Protein AF-0000000086681728 (afdb_homodimer)

pLDDT: mean 70.63, std 20.57, range [22.2, 97.12]

Sequence (654 aa):
MTGSGWTRRVVAAFGRARRRFGRLDHLARAVVRYDRADGGRLAAAVTYYSFFAAFSLALLGFAVLGFVLDDPAALRAVQGYLSENLPGLDARALREARGTAGLVAFVVLPVAGLFWVDSLRSSIRAIWRLPQYPGNFFLRQLIDLAVLAGLGLLLAASLAAATGTGTLLNLLLFDTADAAGPPGRWLLRSAGYVLGVGVNVLLAIAALTALPRLKMRLRRVLGPALFVAAGLEVLKTLGRVYVHRTQANPAYHLVTGAVAVLVFLSVLNQLVLFAAALAATSTRGPVTDLAVPAATPAPPAAVHQRVIHRRGPVAPRRGARPPRRRRMTGSGWTRRVVAAFGRARRRFGRLDHLARAVVRYDRADGGRLAAAVTYYSFFAAFSLALLGFAVLGFVLDDPAALRAVQGYLSENLPGLDARALREARGTAGLVAFVVLPVAGLFWVDSLRSSIRAIWRLPQYPGNFFLRQLIDLAVLAGLGLLLAASLAAATGTGTLLNLLLFDTADAAGPPGRWLLRSAGYVLGVGVNVLLAIAALTALPRLKMRLRRVLGPALFVAAGLEVLKTLGRVYVHRTQANPAYHLVTGAVAVLVFLSVLNQLVLFAAALAATSTRGPVTDLAVPAATPAPPAAVHQRVIHRRGPVAPRRGARPPRRRR

Radius of gyration: 35.52 Å; Cα contacts (8 Å, |Δi|>4): 576; chains: 2; bounding box: 137×120×53 Å

Structure (mmCIF, N/CA/C/O backbone):
data_AF-0000000086681728-model_v1
#
loop_
_entity.id
_entity.type
_entity.pdbx_description
1 polymer 'Trehalose-binding protein'
#
loop_
_atom_site.group_PDB
_atom_site.id
_atom_site.type_symbol
_atom_site.label_atom_id
_atom_site.label_alt_id
_atom_site.label_comp_id
_atom_site.label_asym_id
_atom_site.label_entity_id
_atom_site.label_seq_id
_atom_site.pdbx_PDB_ins_code
_atom_site.Cartn_x
_atom_site.Cartn_y
_atom_site.Cartn_z
_atom_site.occupancy
_atom_site.B_iso_or_equiv
_atom_site.auth_seq_id
_atom_site.auth_comp_id
_atom_site.auth_asym_id
_atom_site.auth_atom_id
_atom_site.pdbx_PDB_model_num
ATOM 1 N N . MET A 1 1 ? 14.172 62.344 -12.547 1 34.81 1 MET A N 1
ATOM 2 C CA . MET A 1 1 ? 13.719 61.562 -11.414 1 34.81 1 MET A CA 1
ATOM 3 C C . MET A 1 1 ? 12.938 60.344 -11.891 1 34.81 1 MET A C 1
ATOM 5 O O . MET A 1 1 ? 12.398 59.562 -11.078 1 34.81 1 MET A O 1
ATOM 9 N N . THR A 1 2 ? 12.516 60.25 -13.117 1 48.22 2 THR A N 1
ATOM 10 C CA . THR A 1 2 ? 11.625 59.25 -13.719 1 48.22 2 THR A CA 1
ATOM 11 C C . THR A 1 2 ? 12.383 57.969 -14.023 1 48.22 2 THR A C 1
ATOM 13 O O . THR A 1 2 ? 11.781 56.969 -14.414 1 48.22 2 THR A O 1
ATOM 16 N N . GLY A 1 3 ? 13.719 58 -14.18 1 52.22 3 GLY A N 1
ATOM 17 C CA . GLY A 1 3 ? 14.547 56.875 -14.531 1 52.22 3 GLY A CA 1
ATOM 18 C C . GLY A 1 3 ? 14.516 55.75 -13.5 1 52.22 3 GLY A C 1
ATOM 19 O O . GLY A 1 3 ? 14.938 54.625 -13.773 1 52.22 3 GLY A O 1
ATOM 20 N N . SER A 1 4 ? 14.18 56.094 -12.242 1 58.91 4 SER A N 1
ATOM 21 C CA . SER A 1 4 ? 14.289 55.219 -11.086 1 58.91 4 SER A CA 1
ATOM 22 C C . SER A 1 4 ? 13.156 54.219 -11.047 1 58.91 4 SER A C 1
ATOM 24 O O . SER A 1 4 ? 13.32 53.094 -10.539 1 58.91 4 SER A O 1
ATOM 26 N N . GLY A 1 5 ? 12.07 54.5 -11.828 1 59.81 5 GLY A N 1
ATOM 27 C CA . GLY A 1 5 ? 10.93 53.625 -11.75 1 59.81 5 GLY A CA 1
ATOM 28 C C . GLY A 1 5 ? 11.102 52.344 -12.578 1 59.81 5 GLY A C 1
ATOM 29 O O . GLY A 1 5 ? 10.688 51.281 -12.156 1 59.81 5 GLY A O 1
ATOM 30 N N . TRP A 1 6 ? 11.664 52.531 -13.828 1 62.31 6 TRP A N 1
ATOM 31 C CA . TRP A 1 6 ? 11.82 51.375 -14.703 1 62.31 6 TRP A CA 1
ATOM 32 C C . TRP A 1 6 ? 12.852 50.406 -14.141 1 62.31 6 TRP A C 1
ATOM 34 O O . TRP A 1 6 ? 12.656 49.188 -14.195 1 62.31 6 TRP A O 1
ATOM 44 N N . THR A 1 7 ? 13.938 50.938 -13.523 1 61.25 7 THR A N 1
ATOM 45 C CA . THR A 1 7 ? 14.969 50.062 -12.938 1 61.25 7 THR A CA 1
ATOM 46 C C . THR A 1 7 ? 14.406 49.281 -11.758 1 61.25 7 THR A C 1
ATOM 48 O O . THR A 1 7 ? 14.727 48.094 -11.586 1 61.25 7 THR A O 1
ATOM 51 N N . ARG A 1 8 ? 13.492 49.906 -10.984 1 63.47 8 ARG A N 1
ATOM 52 C CA . ARG A 1 8 ? 12.883 49.188 -9.859 1 63.47 8 ARG A CA 1
ATOM 53 C C . ARG A 1 8 ? 11.953 48.094 -10.336 1 63.47 8 ARG A C 1
ATOM 55 O O . ARG A 1 8 ? 11.875 47.031 -9.719 1 63.47 8 ARG A O 1
ATOM 62 N N . ARG A 1 9 ? 11.242 48.406 -11.508 1 64.75 9 ARG A N 1
ATOM 63 C CA . ARG A 1 9 ? 10.359 47.375 -12.062 1 64.75 9 ARG A CA 1
ATOM 64 C C . ARG A 1 9 ? 11.156 46.219 -12.625 1 64.75 9 ARG A C 1
ATOM 66 O O . ARG A 1 9 ? 10.758 45.062 -12.477 1 64.75 9 ARG A O 1
ATOM 73 N N . VAL A 1 10 ? 12.266 46.5 -13.297 1 62.09 10 VAL A N 1
ATOM 74 C CA . VAL A 1 10 ? 13.102 45.438 -13.867 1 62.09 10 VAL A CA 1
ATOM 75 C C . VAL A 1 10 ? 13.766 44.656 -12.75 1 62.09 10 VAL A C 1
ATOM 77 O O . VAL A 1 10 ? 13.828 43.406 -12.805 1 62.09 10 VAL A O 1
ATOM 80 N N . VAL A 1 11 ? 14.227 45.312 -11.688 1 61.75 11 VAL A N 1
ATOM 81 C CA . VAL A 1 11 ? 14.836 44.656 -10.555 1 61.75 11 VAL A CA 1
ATOM 82 C C . VAL A 1 11 ? 13.797 43.781 -9.836 1 61.75 11 VAL A C 1
ATOM 84 O O . VAL A 1 11 ? 14.078 42.656 -9.422 1 61.75 11 VAL A O 1
ATOM 87 N N . ALA A 1 12 ? 12.562 44.312 -9.711 1 64.12 12 ALA A N 1
ATOM 88 C CA . ALA A 1 12 ? 11.484 43.562 -9.086 1 64.12 12 ALA A CA 1
ATOM 89 C C . ALA A 1 12 ? 11.094 42.375 -9.945 1 64.12 12 ALA A C 1
ATOM 91 O O . ALA A 1 12 ? 10.836 41.281 -9.43 1 64.12 12 ALA A O 1
ATOM 92 N N . ALA A 1 13 ? 11.016 42.625 -11.242 1 62.41 13 ALA A N 1
ATOM 93 C CA . ALA A 1 13 ? 10.711 41.531 -12.141 1 62.41 13 ALA A CA 1
ATOM 94 C C . ALA A 1 13 ? 11.812 40.469 -12.109 1 62.41 13 ALA A C 1
ATOM 96 O O . ALA A 1 13 ? 11.531 39.281 -12.117 1 62.41 13 ALA A O 1
ATOM 97 N N . PHE A 1 14 ? 13.055 40.906 -12.07 1 59 14 PHE A N 1
ATOM 98 C CA . PHE A 1 14 ? 14.188 40 -11.984 1 59 14 PHE A CA 1
ATOM 99 C C . PHE A 1 14 ? 14.18 39.25 -10.656 1 59 14 PHE A C 1
ATOM 101 O O . PHE A 1 14 ? 14.5 38.062 -10.602 1 59 14 PHE A O 1
ATOM 108 N N . GLY A 1 15 ? 13.875 39.938 -9.562 1 56.34 15 GLY A N 1
ATOM 109 C CA . GLY A 1 15 ? 13.742 39.312 -8.258 1 56.34 15 GLY A CA 1
ATOM 110 C C . GLY A 1 15 ? 12.641 38.281 -8.203 1 56.34 15 GLY A C 1
ATOM 111 O O . GLY A 1 15 ? 12.828 37.188 -7.629 1 56.34 15 GLY A O 1
ATOM 112 N N . ARG A 1 16 ? 11.516 38.656 -8.773 1 59.5 16 ARG A N 1
ATOM 113 C CA . ARG A 1 16 ? 10.414 37.719 -8.836 1 59.5 16 ARG A CA 1
ATOM 114 C C . ARG A 1 16 ? 10.789 36.5 -9.68 1 59.5 16 ARG A C 1
ATOM 116 O O . ARG A 1 16 ? 10.453 35.375 -9.328 1 59.5 16 ARG A O 1
ATOM 123 N N . ALA A 1 17 ? 11.375 36.844 -10.836 1 58.41 17 ALA A N 1
ATOM 124 C CA . ALA A 1 17 ? 11.844 35.75 -11.688 1 58.41 17 ALA A CA 1
ATOM 125 C C . ALA A 1 17 ? 12.852 34.875 -10.945 1 58.41 17 ALA A C 1
ATOM 127 O O . ALA A 1 17 ? 12.812 33.656 -11.062 1 58.41 17 ALA A O 1
ATOM 128 N N . ARG A 1 18 ? 13.75 35.531 -10.25 1 57.16 18 ARG A N 1
ATOM 129 C CA . ARG A 1 18 ? 14.742 34.812 -9.477 1 57.16 18 ARG A CA 1
ATOM 130 C C . ARG A 1 18 ? 14.086 34 -8.359 1 57.16 18 ARG A C 1
ATOM 132 O O . ARG A 1 18 ? 14.477 32.844 -8.094 1 57.16 18 ARG A O 1
ATOM 139 N N . ARG A 1 19 ? 13.258 34.812 -7.648 1 57.94 19 ARG A N 1
ATOM 140 C CA . ARG A 1 19 ? 12.523 34.125 -6.602 1 57.94 19 ARG A CA 1
ATOM 141 C C . ARG A 1 19 ? 11.695 32.969 -7.184 1 57.94 19 ARG A C 1
ATOM 143 O O . ARG A 1 19 ? 11.625 31.891 -6.598 1 57.94 19 ARG A O 1
ATOM 150 N N . ARG A 1 20 ? 10.984 33.375 -8.281 1 58.53 20 ARG A N 1
ATOM 151 C CA . ARG A 1 20 ? 10.25 32.312 -8.969 1 58.53 20 ARG A CA 1
ATOM 152 C C . ARG A 1 20 ? 11.188 31.188 -9.406 1 58.53 20 ARG A C 1
ATOM 154 O O . ARG A 1 20 ? 10.852 30 -9.281 1 58.53 20 ARG A O 1
ATOM 161 N N . PHE A 1 21 ? 12.328 31.641 -9.922 1 61.62 21 PHE A N 1
ATOM 162 C CA . PHE A 1 21 ? 13.328 30.672 -10.336 1 61.62 21 PHE A CA 1
ATOM 163 C C . PHE A 1 21 ? 13.867 29.906 -9.133 1 61.62 21 PHE A C 1
ATOM 165 O O . PHE A 1 21 ? 14.148 28.703 -9.227 1 61.62 21 PHE A O 1
ATOM 172 N N . GLY A 1 22 ? 14.023 30.703 -8.062 1 68 22 GLY A N 1
ATOM 173 C CA . GLY A 1 22 ? 14.477 30.047 -6.844 1 68 22 GLY A CA 1
ATOM 174 C C . GLY A 1 22 ? 13.477 29.031 -6.312 1 68 22 GLY A C 1
ATOM 175 O O . GLY A 1 22 ? 13.859 27.922 -5.91 1 68 22 GLY A O 1
ATOM 176 N N . ARG A 1 23 ? 12.219 29.516 -6.355 1 75.19 23 ARG A N 1
ATOM 177 C CA . ARG A 1 23 ? 11.164 28.609 -5.91 1 75.19 23 ARG A CA 1
ATOM 178 C C . ARG A 1 23 ? 11.023 27.422 -6.855 1 75.19 23 ARG A C 1
ATOM 180 O O . ARG A 1 23 ? 10.805 26.297 -6.414 1 75.19 23 ARG A O 1
ATOM 187 N N . LEU A 1 24 ? 11.148 27.656 -8.164 1 82 24 LEU A N 1
ATOM 188 C CA . LEU A 1 24 ? 11.062 26.578 -9.156 1 82 24 LEU A CA 1
ATOM 189 C C . LEU A 1 24 ? 12.219 25.609 -9.008 1 82 24 LEU A C 1
ATOM 191 O O . LEU A 1 24 ? 12.055 24.391 -9.188 1 82 24 LEU A O 1
ATOM 195 N N . ASP A 1 25 ? 13.336 26.203 -8.656 1 85.56 25 ASP A N 1
ATOM 196 C CA . ASP A 1 25 ? 14.5 25.359 -8.43 1 85.56 25 ASP A CA 1
ATOM 197 C C . ASP A 1 25 ? 14.312 24.484 -7.191 1 85.56 25 ASP A C 1
ATOM 199 O O . ASP A 1 25 ? 14.664 23.312 -7.199 1 85.56 25 ASP A O 1
ATOM 203 N N . HIS A 1 26 ? 13.812 25.156 -6.199 1 89.56 26 HIS A N 1
ATOM 204 C CA . HIS A 1 26 ? 13.539 24.406 -4.977 1 89.56 26 HIS A CA 1
ATOM 205 C C . HIS A 1 26 ? 12.539 23.297 -5.234 1 89.56 26 HIS A C 1
ATOM 207 O O . HIS A 1 26 ? 12.727 22.172 -4.762 1 89.56 26 HIS A O 1
ATOM 213 N N . LEU A 1 27 ? 11.453 23.531 -6.016 1 90.38 27 LEU A N 1
ATOM 214 C CA . LEU A 1 27 ? 10.453 22.547 -6.363 1 90.38 27 LEU A CA 1
ATOM 215 C C . LEU A 1 27 ? 11.055 21.438 -7.219 1 90.38 27 LEU A C 1
ATOM 217 O O . LEU A 1 27 ? 10.734 20.25 -7.035 1 90.38 27 LEU A O 1
ATOM 221 N N . ALA A 1 28 ? 11.922 21.812 -8.102 1 89.56 28 ALA A N 1
ATOM 222 C CA . ALA A 1 28 ? 12.578 20.828 -8.953 1 89.56 28 ALA A CA 1
ATOM 223 C C . ALA A 1 28 ? 13.461 19.891 -8.133 1 89.56 28 ALA A C 1
ATOM 225 O O . ALA A 1 28 ? 13.469 18.672 -8.359 1 89.56 28 ALA A O 1
ATOM 226 N N . ARG A 1 29 ? 14.141 20.484 -7.215 1 91.38 29 ARG A N 1
ATOM 227 C CA . ARG A 1 29 ? 14.992 19.672 -6.355 1 91.38 29 ARG A CA 1
ATOM 228 C C . ARG A 1 29 ? 14.164 18.719 -5.504 1 91.38 29 ARG A C 1
ATOM 230 O O . ARG A 1 29 ? 14.57 17.578 -5.266 1 91.38 29 ARG A O 1
ATOM 237 N N . ALA A 1 30 ? 13.094 19.203 -5.09 1 94.06 30 ALA A N 1
ATOM 238 C CA . ALA A 1 30 ? 12.211 18.359 -4.285 1 94.06 30 ALA A CA 1
ATOM 239 C C . ALA A 1 30 ? 11.633 17.219 -5.117 1 94.06 30 ALA A C 1
ATOM 241 O O . ALA A 1 30 ? 11.523 16.094 -4.633 1 94.06 30 ALA A O 1
ATOM 242 N N . VAL A 1 31 ? 11.289 17.516 -6.352 1 92.56 31 VAL A N 1
ATOM 243 C CA . VAL A 1 31 ? 10.742 16.5 -7.246 1 92.56 31 VAL A CA 1
ATOM 244 C C . VAL A 1 31 ? 11.797 15.422 -7.516 1 92.56 31 VAL A C 1
ATOM 246 O O . VAL A 1 31 ? 11.5 14.227 -7.492 1 92.56 31 VAL A O 1
ATOM 249 N N . VAL A 1 32 ? 12.992 15.836 -7.742 1 90.38 32 VAL A N 1
ATOM 250 C CA . VAL A 1 32 ? 14.086 14.914 -8 1 90.38 32 VAL A CA 1
ATOM 251 C C . VAL A 1 32 ? 14.344 14.062 -6.758 1 90.38 32 VAL A C 1
ATOM 253 O O . VAL A 1 32 ? 14.523 12.844 -6.859 1 90.38 32 VAL A O 1
ATOM 256 N N . ARG A 1 33 ? 14.367 14.734 -5.652 1 92.06 33 ARG A N 1
ATOM 257 C CA . ARG A 1 33 ? 14.555 14.016 -4.395 1 92.06 33 ARG A CA 1
ATOM 258 C C . ARG A 1 33 ? 13.453 12.992 -4.172 1 92.06 33 ARG A C 1
ATOM 260 O O . ARG A 1 33 ? 13.719 11.867 -3.754 1 92.06 33 ARG A O 1
ATOM 267 N N . TYR A 1 34 ? 12.266 13.414 -4.434 1 93.56 34 TYR A N 1
ATOM 268 C CA . TYR A 1 34 ? 11.102 12.555 -4.289 1 93.56 34 TYR A CA 1
ATOM 269 C C . TYR A 1 34 ? 11.18 11.359 -5.238 1 93.56 34 TYR A C 1
ATOM 271 O O . TYR A 1 34 ? 10.906 10.227 -4.84 1 93.56 34 TYR A O 1
ATOM 279 N N . ASP A 1 35 ? 11.602 11.562 -6.418 1 89.06 35 ASP A N 1
ATOM 280 C CA . ASP A 1 35 ? 11.695 10.523 -7.441 1 89.06 35 ASP A CA 1
ATOM 281 C C . ASP A 1 35 ? 12.828 9.547 -7.125 1 89.06 35 ASP A C 1
ATOM 283 O O . ASP A 1 35 ? 12.672 8.336 -7.289 1 89.06 35 ASP A O 1
ATOM 287 N N . ARG A 1 36 ? 13.906 10.062 -6.656 1 87.88 36 ARG A N 1
ATOM 288 C CA . ARG A 1 36 ? 15.062 9.234 -6.348 1 87.88 36 ARG A CA 1
ATOM 289 C C . ARG A 1 36 ? 14.766 8.289 -5.184 1 87.88 36 ARG A C 1
ATOM 291 O O . ARG A 1 36 ? 15.312 7.191 -5.113 1 87.88 36 ARG A O 1
ATOM 298 N N . ALA A 1 37 ? 13.914 8.742 -4.348 1 89.69 37 ALA A N 1
ATOM 299 C CA . ALA A 1 37 ? 13.547 7.918 -3.199 1 89.69 37 ALA A CA 1
ATOM 300 C C . ALA A 1 37 ? 12.398 6.977 -3.545 1 89.69 37 ALA A C 1
ATOM 302 O O . ALA A 1 37 ? 11.922 6.23 -2.688 1 89.69 37 ALA A O 1
ATOM 303 N N . ASP A 1 38 ? 11.961 6.988 -4.832 1 90.06 38 ASP A N 1
ATOM 304 C CA . ASP A 1 38 ? 10.789 6.227 -5.234 1 90.06 38 ASP A CA 1
ATOM 305 C C . ASP A 1 38 ? 9.578 6.59 -4.379 1 90.06 38 ASP A C 1
ATOM 307 O O . ASP A 1 38 ? 8.914 5.707 -3.826 1 90.06 38 ASP A O 1
ATOM 311 N N . GLY A 1 39 ? 9.375 7.914 -4.301 1 92.31 39 GLY A N 1
ATOM 312 C CA . GLY A 1 39 ? 8.344 8.445 -3.42 1 92.31 39 GLY A CA 1
ATOM 313 C C . GLY A 1 39 ? 6.969 7.859 -3.682 1 92.31 39 GLY A C 1
ATOM 314 O O . GLY A 1 39 ? 6.195 7.637 -2.75 1 92.31 39 GLY A O 1
ATOM 315 N N . GLY A 1 40 ? 6.621 7.617 -4.949 1 91.69 40 GLY A N 1
ATOM 316 C CA . GLY A 1 40 ? 5.348 7.008 -5.285 1 91.69 40 GLY A CA 1
ATOM 317 C C . GLY A 1 40 ? 5.145 5.652 -4.641 1 91.69 40 GLY A C 1
ATOM 318 O O . GLY A 1 40 ? 4.078 5.371 -4.09 1 91.69 40 GLY A O 1
ATOM 319 N N . ARG A 1 41 ? 6.137 4.883 -4.688 1 90.69 41 ARG A N 1
ATOM 320 C CA . ARG A 1 41 ? 6.07 3.553 -4.09 1 90.69 41 ARG A CA 1
ATOM 321 C C . ARG A 1 41 ? 5.996 3.639 -2.568 1 90.69 41 ARG A C 1
ATOM 323 O O . ARG A 1 41 ? 5.266 2.881 -1.932 1 90.69 41 ARG A O 1
ATOM 330 N N . LEU A 1 42 ? 6.805 4.555 -1.997 1 93.81 42 LEU A N 1
ATOM 331 C CA . LEU A 1 42 ? 6.754 4.766 -0.554 1 93.81 42 LEU A CA 1
ATOM 332 C C . LEU A 1 42 ? 5.352 5.176 -0.114 1 93.81 42 LEU A C 1
ATOM 334 O O . LEU A 1 42 ? 4.82 4.637 0.86 1 93.81 42 LEU A O 1
ATOM 338 N N . ALA A 1 43 ? 4.785 6.074 -0.889 1 95.94 43 ALA A N 1
ATOM 339 C CA . ALA A 1 43 ? 3.443 6.555 -0.565 1 95.94 43 ALA A CA 1
ATOM 340 C C . ALA A 1 43 ? 2.422 5.426 -0.661 1 95.94 43 ALA A C 1
ATOM 342 O O . ALA A 1 43 ? 1.488 5.352 0.142 1 95.94 43 ALA A O 1
ATOM 343 N N . ALA A 1 44 ? 2.617 4.586 -1.671 1 94.69 44 ALA A N 1
ATOM 344 C CA . ALA A 1 44 ? 1.716 3.451 -1.841 1 94.69 44 ALA A CA 1
ATOM 345 C C . ALA A 1 44 ? 1.788 2.51 -0.642 1 94.69 44 ALA A C 1
ATOM 347 O O . ALA A 1 44 ? 0.757 2.057 -0.137 1 94.69 44 ALA A O 1
ATOM 348 N N . ALA A 1 45 ? 2.977 2.227 -0.172 1 94.81 45 ALA A N 1
ATOM 349 C CA . ALA A 1 45 ? 3.15 1.372 1 1 94.81 45 ALA A CA 1
ATOM 350 C C . ALA A 1 45 ? 2.496 1.989 2.232 1 94.81 45 ALA A C 1
ATOM 352 O O . ALA A 1 45 ? 1.771 1.311 2.963 1 94.81 45 ALA A O 1
ATOM 353 N N . VAL A 1 46 ? 2.732 3.279 2.43 1 95.69 46 VAL A N 1
ATOM 354 C CA . VAL A 1 46 ? 2.172 3.977 3.58 1 95.69 46 VAL A CA 1
ATOM 355 C C . VAL A 1 46 ? 0.647 3.969 3.498 1 95.69 46 VAL A C 1
ATOM 357 O O . VAL A 1 46 ? -0.036 3.854 4.52 1 95.69 46 VAL A O 1
ATOM 360 N N . THR A 1 47 ? 0.178 4.109 2.279 1 95.75 47 THR A N 1
ATOM 361 C CA . THR A 1 47 ? -1.267 4.133 2.074 1 95.75 47 THR A CA 1
ATOM 362 C C . THR A 1 47 ? -1.899 2.824 2.537 1 95.75 47 THR A C 1
ATOM 364 O O . THR A 1 47 ? -2.961 2.828 3.164 1 95.75 47 THR A O 1
ATOM 367 N N . TYR A 1 48 ? -1.26 1.788 2.256 1 93.12 48 TYR A N 1
ATOM 368 C CA . TYR A 1 48 ? -1.747 0.491 2.713 1 93.12 48 TYR A CA 1
ATOM 369 C C . TYR A 1 48 ? -1.884 0.464 4.23 1 93.12 48 TYR A C 1
ATOM 371 O O . TYR A 1 48 ? -2.947 0.129 4.758 1 93.12 48 TYR A O 1
ATOM 379 N N . TYR A 1 49 ? -0.913 0.851 4.93 1 92.81 49 TYR A N 1
ATOM 380 C CA . TYR A 1 49 ? -0.928 0.829 6.387 1 92.81 49 TYR A CA 1
ATOM 381 C C . TYR A 1 49 ? -1.878 1.886 6.938 1 92.81 49 TYR A C 1
ATOM 383 O O . TYR A 1 49 ? -2.504 1.684 7.98 1 92.81 49 TYR A O 1
ATOM 391 N N . SER A 1 50 ? -1.93 2.979 6.195 1 94.06 50 SER A N 1
ATOM 392 C CA . SER A 1 50 ? -2.854 4.027 6.609 1 94.06 50 SER A CA 1
ATOM 393 C C . SER A 1 50 ? -4.297 3.541 6.574 1 94.06 50 SER A C 1
ATOM 395 O O . SER A 1 50 ? -5.117 3.947 7.398 1 94.06 50 SER A O 1
ATOM 397 N N . PHE A 1 51 ? -4.562 2.803 5.602 1 92.25 51 PHE A N 1
ATOM 398 C CA . PHE A 1 51 ? -5.918 2.275 5.473 1 92.25 51 PHE A CA 1
ATOM 399 C C . PHE A 1 51 ? -6.309 1.473 6.707 1 92.25 51 PHE A C 1
ATOM 401 O O . PHE A 1 51 ? -7.379 1.682 7.277 1 92.25 51 PHE A O 1
ATOM 408 N N . PHE A 1 52 ? -5.461 0.615 7.164 1 87.69 52 PHE A N 1
ATOM 409 C CA . PHE A 1 52 ? -5.719 -0.197 8.352 1 87.69 52 PHE A CA 1
ATOM 410 C C . PHE A 1 52 ? -5.812 0.676 9.594 1 87.69 52 PHE A C 1
ATOM 412 O O . PHE A 1 52 ? -6.66 0.446 10.461 1 87.69 52 PHE A O 1
ATOM 419 N N . ALA A 1 53 ? -4.949 1.574 9.641 1 88.88 53 ALA A N 1
ATOM 420 C CA . ALA A 1 53 ? -4.973 2.484 10.781 1 88.88 53 ALA A CA 1
ATOM 421 C C . ALA A 1 53 ? -6.27 3.291 10.82 1 88.88 53 ALA A C 1
ATOM 423 O O . ALA A 1 53 ? -6.848 3.502 11.883 1 88.88 53 ALA A O 1
ATOM 424 N N . ALA A 1 54 ? -6.648 3.779 9.68 1 86.81 54 ALA A N 1
ATOM 425 C CA . ALA A 1 54 ? -7.891 4.543 9.594 1 86.81 54 ALA A CA 1
ATOM 426 C C . ALA A 1 54 ? -9.086 3.691 10 1 86.81 54 ALA A C 1
ATOM 428 O O . ALA A 1 54 ? -9.984 4.164 10.703 1 86.81 54 ALA A O 1
ATOM 429 N N . PHE A 1 55 ? -9.07 2.516 9.508 1 82.69 55 PHE A N 1
ATOM 430 C CA . PHE A 1 55 ? -10.141 1.597 9.875 1 82.69 55 PHE A CA 1
ATOM 431 C C . PHE A 1 55 ? -10.156 1.362 11.383 1 82.69 55 PHE A C 1
ATOM 433 O O . PHE A 1 55 ? -11.219 1.373 12.008 1 82.69 55 PHE A O 1
ATOM 440 N N . SER A 1 56 ? -9.031 1.092 11.906 1 80 56 SER A N 1
ATOM 441 C CA . SER A 1 56 ? -8.914 0.88 13.344 1 80 56 SER A CA 1
ATOM 442 C C . SER A 1 56 ? -9.383 2.104 14.125 1 80 56 SER A C 1
ATOM 444 O O . SER A 1 56 ? -10.055 1.972 15.148 1 80 56 SER A O 1
ATOM 446 N N . LEU A 1 57 ? -9.039 3.24 13.672 1 78.75 57 LEU A N 1
ATOM 447 C CA . LEU A 1 57 ? -9.461 4.48 14.312 1 78.75 57 LEU A CA 1
ATOM 448 C C . LEU A 1 57 ? -10.977 4.648 14.219 1 78.75 57 LEU A C 1
ATOM 450 O O . LEU A 1 57 ? -11.609 5.121 15.164 1 78.75 57 LEU A O 1
ATOM 454 N N . ALA A 1 58 ? -11.508 4.344 13.07 1 75 58 ALA A N 1
ATOM 455 C CA . ALA A 1 58 ? -12.961 4.395 12.914 1 75 58 ALA A CA 1
ATOM 456 C C . ALA A 1 58 ? -13.648 3.453 13.891 1 75 58 ALA A C 1
ATOM 458 O O . ALA A 1 58 ? -14.648 3.82 14.508 1 75 58 ALA A O 1
ATOM 459 N N . LEU A 1 59 ? -13.117 2.285 13.969 1 71.88 59 LEU A N 1
ATOM 460 C CA . LEU A 1 59 ? -13.68 1.308 14.891 1 71.88 59 LEU A CA 1
ATOM 461 C C . LEU A 1 59 ? -13.594 1.805 16.328 1 71.88 59 LEU A C 1
ATOM 463 O O . LEU A 1 59 ? -14.531 1.628 17.109 1 71.88 59 LEU A O 1
ATOM 467 N N . LEU A 1 60 ? -12.469 2.359 16.625 1 70.5 60 LEU A N 1
ATOM 468 C CA . LEU A 1 60 ? -12.297 2.938 17.953 1 70.5 60 LEU A CA 1
ATOM 469 C C . LEU A 1 60 ? -13.289 4.078 18.172 1 70.5 60 LEU A C 1
ATOM 471 O O . LEU A 1 60 ? -13.852 4.215 19.266 1 70.5 60 LEU A O 1
ATOM 475 N N . GLY A 1 61 ? -13.391 4.91 17.203 1 69.31 61 GLY A N 1
ATOM 476 C CA . GLY A 1 61 ? -14.375 5.98 17.297 1 69.31 61 GLY A CA 1
ATOM 477 C C . GLY A 1 61 ? -15.789 5.477 17.516 1 69.31 61 GLY A C 1
ATOM 478 O O . GLY A 1 61 ? -16.531 6.035 18.328 1 69.31 61 GLY A O 1
ATOM 479 N N . PHE A 1 62 ? -16.047 4.461 16.859 1 65.19 62 PHE A N 1
ATOM 480 C CA . PHE A 1 62 ? -17.359 3.861 17.016 1 65.19 62 PHE A CA 1
ATOM 481 C C . PHE A 1 62 ? -17.531 3.283 18.422 1 65.19 62 PHE A C 1
ATOM 483 O O . PHE A 1 62 ? -18.609 3.393 19.016 1 65.19 62 PHE A O 1
ATOM 490 N N . ALA A 1 63 ? -16.562 2.648 18.844 1 63.94 63 ALA A N 1
ATOM 491 C CA . ALA A 1 63 ? -16.594 2.07 20.188 1 63.94 63 ALA A CA 1
ATOM 492 C C . ALA A 1 63 ? -16.766 3.154 21.25 1 63.94 63 ALA A C 1
ATOM 494 O O . ALA A 1 63 ? -17.531 2.982 22.203 1 63.94 63 ALA A O 1
ATOM 495 N N . VAL A 1 64 ? -16.062 4.156 21.094 1 66.25 64 VAL A N 1
ATOM 496 C CA . VAL A 1 64 ? -16.125 5.27 22.031 1 66.25 64 VAL A CA 1
ATOM 497 C C . VAL A 1 64 ? -17.516 5.918 21.984 1 66.25 64 VAL A C 1
ATOM 499 O O . VAL A 1 64 ? -18.078 6.277 23.016 1 66.25 64 VAL A O 1
ATOM 502 N N . LEU A 1 65 ? -17.922 6.059 20.781 1 63.47 65 LEU A N 1
ATOM 503 C CA . LEU A 1 65 ? -19.25 6.629 20.625 1 63.47 65 LEU A CA 1
ATOM 504 C C . LEU A 1 65 ? -20.297 5.754 21.297 1 63.47 65 LEU A C 1
ATOM 506 O O . LEU A 1 65 ? -21.25 6.266 21.891 1 63.47 65 LEU A O 1
ATOM 510 N N . GLY A 1 66 ? -20.062 4.488 21.031 1 57.84 66 GLY A N 1
ATOM 511 C CA . GLY A 1 66 ? -20.969 3.57 21.719 1 57.84 66 GLY A CA 1
ATOM 512 C C . GLY A 1 66 ? -20.938 3.705 23.219 1 57.84 66 GLY A C 1
ATOM 513 O O . GLY A 1 66 ? -21.969 3.635 23.875 1 57.84 66 GLY A O 1
ATOM 514 N N . PHE A 1 67 ? -19.797 3.916 23.688 1 57.56 67 PHE A N 1
ATOM 515 C CA . PHE A 1 67 ? -19.641 4.059 25.125 1 57.56 67 PHE A CA 1
ATOM 516 C C . PHE A 1 67 ? -20.219 5.383 25.609 1 57.56 67 PHE A C 1
ATOM 518 O O . PHE A 1 67 ? -20.828 5.449 26.672 1 57.56 67 PHE A O 1
ATOM 525 N N . VAL A 1 68 ? -19.953 6.312 24.812 1 56.5 68 VAL A N 1
ATOM 526 C CA . VAL A 1 68 ? -20.422 7.637 25.188 1 56.5 68 VAL A CA 1
ATOM 527 C C . VAL A 1 68 ? -21.938 7.723 24.984 1 56.5 68 VAL A C 1
ATOM 529 O O . VAL A 1 68 ? -22.641 8.398 25.734 1 56.5 68 VAL A O 1
ATOM 532 N N . LEU A 1 69 ? -22.188 7.113 23.828 1 53.84 69 LEU A N 1
ATOM 533 C CA . LEU A 1 69 ? -23.625 7.203 23.531 1 53.84 69 LEU A CA 1
ATOM 534 C C . LEU A 1 69 ? -24.438 6.465 24.594 1 53.84 69 LEU A C 1
ATOM 536 O O . LEU A 1 69 ? -25.672 6.496 24.562 1 53.84 69 LEU A O 1
ATOM 540 N N . ASP A 1 70 ? -23.859 5.734 25.281 1 53.47 70 ASP A N 1
ATOM 541 C CA . ASP A 1 70 ? -24.766 5.285 26.328 1 53.47 70 ASP A CA 1
ATOM 542 C C . ASP A 1 70 ? -25.641 6.434 26.828 1 53.47 70 ASP A C 1
ATOM 544 O O . ASP A 1 70 ? -26.297 6.32 27.859 1 53.47 70 ASP A O 1
ATOM 548 N N . ASP A 1 71 ? -25.578 7.512 26.141 1 48.88 71 ASP A N 1
ATOM 549 C CA . ASP A 1 71 ? -26.562 8.57 26.297 1 48.88 71 ASP A CA 1
ATOM 550 C C . ASP A 1 71 ? -27.641 8.484 25.219 1 48.88 71 ASP A C 1
ATOM 552 O O . ASP A 1 71 ? -27.344 8.477 24.031 1 48.88 71 ASP A O 1
ATOM 556 N N . PRO A 1 72 ? -28.922 8.164 25.5 1 55.12 72 PRO A N 1
ATOM 557 C CA . PRO A 1 72 ? -30.031 7.945 24.578 1 55.12 72 PRO A CA 1
ATOM 558 C C . PRO A 1 72 ? -30.094 8.992 23.469 1 55.12 72 PRO A C 1
ATOM 560 O O . PRO A 1 72 ? -30.453 8.68 22.328 1 55.12 72 PRO A O 1
ATOM 563 N N . ALA A 1 73 ? -29.703 10.117 23.734 1 53.5 73 ALA A N 1
ATOM 564 C CA . ALA A 1 73 ? -29.781 11.188 22.75 1 53.5 73 ALA A CA 1
ATOM 565 C C . ALA A 1 73 ? -28.719 11.031 21.672 1 53.5 73 ALA A C 1
ATOM 567 O O . ALA A 1 73 ? -29 11.211 20.484 1 53.5 73 ALA A O 1
ATOM 568 N N . ALA A 1 74 ? -27.578 10.789 22 1 53.88 74 ALA A N 1
ATOM 569 C CA . ALA A 1 74 ? -26.469 10.625 21.062 1 53.88 74 ALA A CA 1
ATOM 570 C C . ALA A 1 74 ? -26.656 9.375 20.203 1 53.88 74 ALA A C 1
ATOM 572 O O . ALA A 1 74 ? -26.375 9.391 19.016 1 53.88 74 ALA A O 1
ATOM 573 N N . LEU A 1 75 ? -27.156 8.367 20.859 1 55 75 LEU A N 1
ATOM 574 C CA . LEU A 1 75 ? -27.484 7.141 20.141 1 55 75 LEU A CA 1
ATOM 575 C C . LEU A 1 75 ? -28.547 7.398 19.078 1 55 75 LEU A C 1
ATOM 577 O O . LEU A 1 75 ? -28.469 6.855 17.969 1 55 75 LEU A O 1
ATOM 581 N N . ARG A 1 76 ? -29.5 8.188 19.453 1 57.16 76 ARG A N 1
ATOM 582 C CA . ARG A 1 76 ? -30.562 8.523 18.5 1 57.16 76 ARG A CA 1
ATOM 583 C C . ARG A 1 76 ? -30.016 9.328 17.328 1 57.16 76 ARG A C 1
ATOM 585 O O . ARG A 1 76 ? -30.422 9.117 16.188 1 57.16 76 ARG A O 1
ATOM 592 N N . ALA A 1 77 ? -29.078 10.148 17.594 1 54 77 ALA A N 1
ATOM 593 C CA . ALA A 1 77 ? -28.5 10.969 16.531 1 54 77 ALA A CA 1
ATOM 594 C C . ALA A 1 77 ? -27.641 10.125 15.594 1 54 77 ALA A C 1
ATOM 596 O O . ALA A 1 77 ? -27.703 10.297 14.375 1 54 77 ALA A O 1
ATOM 597 N N . VAL A 1 78 ? -26.938 9.312 16.219 1 56.12 78 VAL A N 1
ATOM 598 C CA . VAL A 1 78 ? -26.109 8.406 15.414 1 56.12 78 VAL A CA 1
ATOM 599 C C . VAL A 1 78 ? -27 7.43 14.656 1 56.12 78 VAL A C 1
ATOM 601 O O . VAL A 1 78 ? -26.766 7.145 13.477 1 56.12 78 VAL A O 1
ATOM 604 N N . GLN A 1 79 ? -27.984 6.91 15.398 1 56.12 79 GLN A N 1
ATOM 605 C CA . GLN A 1 79 ? -28.969 6.043 14.742 1 56.12 79 GLN A CA 1
ATOM 606 C C . GLN A 1 79 ? -29.656 6.762 13.586 1 56.12 79 GLN A C 1
ATOM 608 O O . GLN A 1 79 ? -29.906 6.164 12.539 1 56.12 79 GLN A O 1
ATOM 613 N N . GLY A 1 80 ? -30 7.922 13.867 1 53.84 80 GLY A N 1
ATOM 614 C CA . GLY A 1 80 ? -30.578 8.711 12.797 1 53.84 80 GLY A CA 1
ATOM 615 C C . GLY A 1 80 ? -29.656 8.875 11.602 1 53.84 80 GLY A C 1
ATOM 616 O O . GLY A 1 80 ? -30.078 8.703 10.461 1 53.84 80 GLY A O 1
ATOM 617 N N . TYR A 1 81 ? -28.469 9.188 11.906 1 49.47 81 TYR A N 1
ATOM 618 C CA . TYR A 1 81 ? -27.484 9.352 10.852 1 49.47 81 TYR A CA 1
ATOM 619 C C . TYR A 1 81 ? -27.203 8.031 10.141 1 49.47 81 TYR A C 1
ATOM 621 O O . TYR A 1 81 ? -27.141 7.984 8.906 1 49.47 81 TYR A O 1
ATOM 629 N N . LEU A 1 82 ? -27.031 7.02 10.945 1 52.59 82 LEU A N 1
ATOM 630 C CA . LEU A 1 82 ? -26.781 5.699 10.375 1 52.59 82 LEU A CA 1
ATOM 631 C C . LEU A 1 82 ? -28 5.203 9.609 1 52.59 82 LEU A C 1
ATOM 633 O O . LEU A 1 82 ? -27.875 4.613 8.539 1 52.59 82 LEU A O 1
ATOM 637 N N . SER A 1 83 ? -29.141 5.332 10.289 1 53.59 83 SER A N 1
ATOM 638 C CA . SER A 1 83 ? -30.391 4.938 9.625 1 53.59 83 SER A CA 1
ATOM 639 C C . SER A 1 83 ? -30.562 5.672 8.305 1 53.59 83 SER A C 1
ATOM 641 O O . SER A 1 83 ? -31.125 5.125 7.352 1 53.59 83 SER A O 1
ATOM 643 N N . GLU A 1 84 ? -30.078 6.812 8.359 1 49.78 84 GLU A N 1
ATOM 644 C CA . GLU A 1 84 ? -30.234 7.629 7.164 1 49.78 84 GLU A CA 1
ATOM 645 C C . GLU A 1 84 ? -29.188 7.281 6.113 1 49.78 84 GLU A C 1
ATOM 647 O O . GLU A 1 84 ? -29.469 7.293 4.914 1 49.78 84 GLU A O 1
ATOM 652 N N . ASN A 1 85 ? -28.031 6.988 6.637 1 45.06 85 ASN A N 1
ATOM 653 C CA . ASN A 1 85 ? -26.953 6.863 5.676 1 45.06 85 ASN A CA 1
ATOM 654 C C . ASN A 1 85 ? -26.516 5.414 5.512 1 45.06 85 ASN A C 1
ATOM 656 O O . ASN A 1 85 ? -25.953 5.043 4.48 1 45.06 85 ASN A O 1
ATOM 660 N N . LEU A 1 86 ? -26.656 4.582 6.602 1 43.81 86 LEU A N 1
ATOM 661 C CA . LEU A 1 86 ? -26.328 3.162 6.57 1 43.81 86 LEU A CA 1
ATOM 662 C C . LEU A 1 86 ? -27.469 2.32 7.137 1 43.81 86 LEU A C 1
ATOM 664 O O . LEU A 1 86 ? -27.344 1.766 8.234 1 43.81 86 LEU A O 1
ATOM 668 N N . PRO A 1 87 ? -28.562 2.334 6.594 1 45.34 87 PRO A N 1
ATOM 669 C CA . PRO A 1 87 ? -29.766 1.7 7.148 1 45.34 87 PRO A CA 1
ATOM 670 C C . PRO A 1 87 ? -29.484 0.3 7.695 1 45.34 87 PRO A C 1
ATOM 672 O O . PRO A 1 87 ? -30.219 -0.181 8.562 1 45.34 87 PRO A O 1
ATOM 675 N N . GLY A 1 88 ? -28.688 -0.491 7.27 1 46.59 88 GLY A N 1
ATOM 676 C CA . GLY A 1 88 ? -28.5 -1.854 7.746 1 46.59 88 GLY A CA 1
ATOM 677 C C . GLY A 1 88 ? -27.719 -1.933 9.047 1 46.59 88 GLY A C 1
ATOM 678 O O . GLY A 1 88 ? -27.562 -3.014 9.617 1 46.59 88 GLY A O 1
ATOM 679 N N . LEU A 1 89 ? -27.031 -0.977 9.398 1 45.94 89 LEU A N 1
ATOM 680 C CA . LEU A 1 89 ? -26.234 -1 10.625 1 45.94 89 LEU A CA 1
ATOM 681 C C . LEU A 1 89 ? -27.094 -0.639 11.828 1 45.94 89 LEU A C 1
ATOM 683 O O . LEU A 1 89 ? -27.469 0.521 12 1 45.94 89 LEU A O 1
ATOM 687 N N . ASP A 1 90 ? -27.922 -1.488 12.188 1 48.75 90 ASP A N 1
ATOM 688 C CA . ASP A 1 90 ? -28.781 -1.29 13.352 1 48.75 90 ASP A CA 1
ATOM 689 C C . ASP A 1 90 ? -27.969 -0.937 14.586 1 48.75 90 ASP A C 1
ATOM 691 O O . ASP A 1 90 ? -26.844 -1.424 14.758 1 48.75 90 ASP A O 1
ATOM 695 N N . ALA A 1 91 ? -28.406 0.037 15.32 1 49.97 91 ALA A N 1
ATOM 696 C CA . ALA A 1 91 ? -27.859 0.493 16.594 1 49.97 91 ALA A CA 1
ATOM 697 C C . ALA A 1 91 ? -27.516 -0.689 17.5 1 49.97 91 ALA A C 1
ATOM 699 O O . ALA A 1 91 ? -26.547 -0.63 18.266 1 49.97 91 ALA A O 1
ATOM 700 N N . ARG A 1 92 ? -28.297 -1.681 17.406 1 51.84 92 ARG A N 1
ATOM 701 C CA . ARG A 1 92 ? -28.047 -2.855 18.25 1 51.84 92 ARG A CA 1
ATOM 702 C C . ARG A 1 92 ? -26.781 -3.58 17.812 1 51.84 92 ARG A C 1
ATOM 704 O O . ARG A 1 92 ? -26.016 -4.07 18.641 1 51.84 92 ARG A O 1
ATOM 711 N N . ALA A 1 93 ? -26.562 -3.604 16.547 1 52.5 93 ALA A N 1
ATOM 712 C CA . ALA A 1 93 ? -25.344 -4.223 16.031 1 52.5 93 ALA A CA 1
ATOM 713 C C . ALA A 1 93 ? -24.109 -3.443 16.469 1 52.5 93 ALA A C 1
ATOM 715 O O . ALA A 1 93 ? -23.078 -4.035 16.797 1 52.5 93 ALA A O 1
ATOM 716 N N . LEU A 1 94 ? -24.391 -2.256 16.625 1 53.12 94 LEU A N 1
ATOM 717 C CA . LEU A 1 94 ? -23.312 -1.395 17.094 1 53.12 94 LEU A CA 1
ATOM 718 C C . LEU A 1 94 ? -23.016 -1.642 18.578 1 53.12 94 LEU A C 1
ATOM 720 O O . LEU A 1 94 ? -21.859 -1.647 18.984 1 53.12 94 LEU A O 1
ATOM 724 N N . ARG A 1 95 ? -24.094 -1.774 19.359 1 54.69 95 ARG A N 1
ATOM 725 C CA . ARG A 1 95 ? -23.938 -2.023 20.781 1 54.69 95 ARG A CA 1
ATOM 726 C C . ARG A 1 95 ? -23.25 -3.361 21.031 1 54.69 95 ARG A C 1
ATOM 728 O O . ARG A 1 95 ? -22.406 -3.479 21.922 1 54.69 95 ARG A O 1
ATOM 735 N N . GLU A 1 96 ? -23.641 -4.332 20.453 1 54.41 96 GLU A N 1
ATOM 736 C CA . GLU A 1 96 ? -23.016 -5.648 20.594 1 54.41 96 GLU A CA 1
ATOM 737 C C . GLU A 1 96 ? -21.625 -5.668 20 1 54.41 96 GLU A C 1
ATOM 739 O O . GLU A 1 96 ? -20.734 -6.355 20.516 1 54.41 96 GLU A O 1
ATOM 744 N N . ALA A 1 97 ? -21.453 -4.941 18.969 1 51.75 97 ALA A N 1
ATOM 745 C CA . ALA A 1 97 ? -20.156 -4.801 18.328 1 51.75 97 ALA A CA 1
ATOM 746 C C . ALA A 1 97 ? -19.188 -4.008 19.203 1 51.75 97 ALA A C 1
ATOM 748 O O . ALA A 1 97 ? -17.969 -4.203 19.141 1 51.75 97 ALA A O 1
ATOM 749 N N . ARG A 1 98 ? -19.766 -3.289 20.141 1 54.91 98 ARG A N 1
ATOM 750 C CA . ARG A 1 98 ? -18.969 -2.463 21.031 1 54.91 98 ARG A CA 1
ATOM 751 C C . ARG A 1 98 ? -18.031 -3.32 21.891 1 54.91 98 ARG A C 1
ATOM 753 O O . ARG A 1 98 ? -16.875 -2.967 22.109 1 54.91 98 ARG A O 1
ATOM 760 N N . GLY A 1 99 ? -18.641 -4.301 22.516 1 53.28 99 GLY A N 1
ATOM 761 C CA . GLY A 1 99 ? -17.75 -5.133 23.312 1 53.28 99 GLY A CA 1
ATOM 762 C C . GLY A 1 99 ? -16.641 -5.777 22.516 1 53.28 99 GLY A C 1
ATOM 763 O O . GLY A 1 99 ? -15.469 -5.699 22.891 1 53.28 99 GLY A O 1
ATOM 764 N N . THR A 1 100 ? -16.984 -6.453 21.531 1 53.78 100 THR A N 1
ATOM 765 C CA . THR A 1 100 ? -16.031 -7.184 20.719 1 53.78 100 THR A CA 1
ATOM 766 C C . THR A 1 100 ? -15.211 -6.223 19.859 1 53.78 100 THR A C 1
ATOM 768 O O . THR A 1 100 ? -14 -6.395 19.703 1 53.78 100 THR A O 1
ATOM 771 N N . ALA A 1 101 ? -15.93 -5.254 19.406 1 56.12 101 ALA A N 1
ATOM 772 C CA . ALA A 1 101 ? -15.266 -4.254 18.578 1 56.12 101 ALA A CA 1
ATOM 773 C C . ALA A 1 101 ? -14.273 -3.438 19.391 1 56.12 101 ALA A C 1
ATOM 775 O O . ALA A 1 101 ? -13.195 -3.092 18.906 1 56.12 101 ALA A O 1
ATOM 776 N N . GLY A 1 102 ? -14.656 -3.232 20.75 1 56.69 102 GLY A N 1
ATOM 777 C CA . GLY A 1 102 ? -13.742 -2.537 21.641 1 56.69 102 GLY A CA 1
ATOM 778 C C . GLY A 1 102 ? -12.445 -3.293 21.875 1 56.69 102 GLY A C 1
ATOM 779 O O . GLY A 1 102 ? -11.367 -2.707 21.828 1 56.69 102 GLY A O 1
ATOM 780 N N . LEU A 1 103 ? -12.609 -4.562 22.141 1 58.06 103 LEU A N 1
ATOM 781 C CA . LEU A 1 103 ? -11.43 -5.383 22.391 1 58.06 103 LEU A CA 1
ATOM 782 C C . LEU A 1 103 ? -10.586 -5.531 21.141 1 58.06 103 LEU A C 1
ATOM 784 O O . LEU A 1 103 ? -9.359 -5.461 21.203 1 58.06 103 LEU A O 1
ATOM 788 N N . VAL A 1 104 ? -11.242 -5.664 20.094 1 61.03 104 VAL A N 1
ATOM 789 C CA . VAL A 1 104 ? -10.539 -5.773 18.812 1 61.03 104 VAL A CA 1
ATOM 790 C C . VAL A 1 104 ? -9.867 -4.449 18.484 1 61.03 104 VAL A C 1
ATOM 792 O O . VAL A 1 104 ? -8.711 -4.422 18.047 1 61.03 104 VAL A O 1
ATOM 795 N N . ALA A 1 105 ? -10.641 -3.449 18.812 1 60.12 105 ALA A N 1
ATOM 796 C CA . ALA A 1 105 ? -10.086 -2.129 18.531 1 60.12 105 ALA A CA 1
ATOM 797 C C . ALA A 1 105 ? -8.867 -1.853 19.406 1 60.12 105 ALA A C 1
ATOM 799 O O . ALA A 1 105 ? -7.883 -1.268 18.938 1 60.12 105 ALA A O 1
ATOM 800 N N . PHE A 1 106 ? -8.93 -2.367 20.625 1 64.94 106 PHE A N 1
ATOM 801 C CA . PHE A 1 106 ? -7.855 -2.119 21.578 1 64.94 106 PHE A CA 1
ATOM 802 C C . PHE A 1 106 ? -6.582 -2.84 21.141 1 64.94 106 PHE A C 1
ATOM 804 O O . PHE A 1 106 ? -5.477 -2.393 21.469 1 64.94 106 PHE A O 1
ATOM 811 N N . VAL A 1 107 ? -6.742 -3.863 20.5 1 69.06 107 VAL A N 1
ATOM 812 C CA . VAL A 1 107 ? -5.562 -4.602 20.062 1 69.06 107 VAL A CA 1
ATOM 813 C C . VAL A 1 107 ? -5.195 -4.191 18.641 1 69.06 107 VAL A C 1
ATOM 815 O O . VAL A 1 107 ? -4.031 -3.891 18.344 1 69.06 107 VAL A O 1
ATOM 818 N N . VAL A 1 108 ? -6.195 -4.043 17.859 1 73.44 108 VAL A N 1
ATOM 819 C CA . VAL A 1 108 ? -5.957 -3.83 16.422 1 73.44 108 VAL A CA 1
ATOM 820 C C . VAL A 1 108 ? -5.469 -2.402 16.188 1 73.44 108 VAL A C 1
ATOM 822 O O . VAL A 1 108 ? -4.578 -2.172 15.375 1 73.44 108 VAL A O 1
ATOM 825 N N . LEU A 1 109 ? -5.973 -1.531 17.031 1 75.5 109 LEU A N 1
ATOM 826 C CA . LEU A 1 109 ? -5.648 -0.126 16.812 1 75.5 109 LEU A CA 1
ATOM 827 C C . LEU A 1 109 ? -4.168 0.137 17.047 1 75.5 109 LEU A C 1
ATOM 829 O O . LEU A 1 109 ? -3.484 0.702 16.188 1 75.5 109 LEU A O 1
ATOM 833 N N . PRO A 1 110 ? -3.707 -0.258 18.234 1 79.62 110 PRO A N 1
ATOM 834 C CA . PRO A 1 110 ? -2.291 0.04 18.469 1 79.62 110 PRO A CA 1
ATOM 835 C C . PRO A 1 110 ? -1.37 -0.642 17.469 1 79.62 110 PRO A C 1
ATOM 837 O O . PRO A 1 110 ? -0.382 -0.049 17.016 1 79.62 110 PRO A O 1
ATOM 840 N N . VAL A 1 111 ? -1.758 -1.763 17.062 1 83.75 111 VAL A N 1
ATOM 841 C CA . VAL A 1 111 ? -0.9 -2.496 16.125 1 83.75 111 VAL A CA 1
ATOM 842 C C . VAL A 1 111 ? -0.952 -1.845 14.75 1 83.75 111 VAL A C 1
ATOM 844 O O . VAL A 1 111 ? 0.088 -1.568 14.148 1 83.75 111 VAL A O 1
ATOM 847 N N . ALA A 1 112 ? -2.176 -1.591 14.289 1 86.56 112 ALA A N 1
ATOM 848 C CA . ALA A 1 112 ? -2.344 -0.95 12.984 1 86.56 112 ALA A CA 1
ATOM 849 C C . ALA A 1 112 ? -1.721 0.444 12.977 1 86.56 112 ALA A C 1
ATOM 851 O O . ALA A 1 112 ? -1.076 0.837 12 1 86.56 112 ALA A O 1
ATOM 852 N N . GLY A 1 113 ? -1.944 1.128 14.094 1 88.88 113 GLY A N 1
ATOM 853 C CA . GLY A 1 113 ? -1.363 2.455 14.219 1 88.88 113 GLY A CA 1
ATOM 854 C C . GLY A 1 113 ? 0.153 2.441 14.25 1 88.88 113 GLY A C 1
ATOM 855 O O . GLY A 1 113 ? 0.8 3.305 13.648 1 88.88 113 GLY A O 1
ATOM 856 N N . LEU A 1 114 ? 0.693 1.505 14.906 1 88.31 114 LEU A N 1
ATOM 857 C CA . LEU A 1 114 ? 2.143 1.396 15.016 1 88.31 114 LEU A CA 1
ATOM 858 C C . LEU A 1 114 ? 2.771 1.087 13.664 1 88.31 114 LEU A C 1
ATOM 860 O O . LEU A 1 114 ? 3.814 1.646 13.32 1 88.31 114 LEU A O 1
ATOM 864 N N . PHE A 1 115 ? 2.141 0.205 12.961 1 89.25 115 PHE A N 1
ATOM 865 C CA . PHE A 1 115 ? 2.666 -0.132 11.641 1 89.25 115 PHE A CA 1
ATOM 866 C C . PHE A 1 115 ? 2.6 1.071 10.711 1 89.25 115 PHE A C 1
ATOM 868 O O . PHE A 1 115 ? 3.508 1.289 9.906 1 89.25 115 PHE A O 1
ATOM 875 N N . TRP A 1 116 ? 1.545 1.795 10.844 1 92.81 116 TRP A N 1
ATOM 876 C CA . TRP A 1 116 ? 1.396 2.994 10.023 1 92.81 116 TRP A CA 1
ATOM 877 C C . TRP A 1 116 ? 2.479 4.016 10.352 1 92.81 116 TRP A C 1
ATOM 879 O O . TRP A 1 116 ? 3.129 4.555 9.453 1 92.81 116 TRP A O 1
ATOM 889 N N . VAL A 1 117 ? 2.682 4.25 11.625 1 92.38 117 VAL A N 1
ATOM 890 C CA . VAL A 1 117 ? 3.689 5.211 12.062 1 92.38 117 VAL A CA 1
ATOM 891 C C . VAL A 1 117 ? 5.074 4.746 11.617 1 92.38 117 VAL A C 1
ATOM 893 O O . VAL A 1 117 ? 5.883 5.547 11.141 1 92.38 117 VAL A O 1
ATOM 896 N N . ASP A 1 118 ? 5.285 3.518 11.797 1 91.06 118 ASP A N 1
ATOM 897 C CA . ASP A 1 118 ? 6.562 2.943 11.391 1 91.06 118 ASP A CA 1
ATOM 898 C C . ASP A 1 118 ? 6.797 3.125 9.891 1 91.06 118 ASP A C 1
ATOM 900 O O . ASP A 1 118 ? 7.883 3.525 9.477 1 91.06 118 ASP A O 1
ATOM 904 N N . SER A 1 119 ? 5.812 2.846 9.156 1 92.75 119 SER A N 1
ATOM 905 C CA . SER A 1 119 ? 5.922 2.963 7.707 1 92.75 119 SER A CA 1
ATOM 906 C C . SER A 1 119 ? 6.117 4.418 7.285 1 92.75 119 SER A C 1
ATOM 908 O O . SER A 1 119 ? 6.957 4.715 6.434 1 92.75 119 SER A O 1
ATOM 910 N N . LEU A 1 120 ? 5.379 5.258 7.848 1 94.31 120 LEU A N 1
ATOM 911 C CA . LEU A 1 120 ? 5.48 6.676 7.508 1 94.31 120 LEU A CA 1
ATOM 912 C C . LEU A 1 120 ? 6.828 7.242 7.945 1 94.31 120 LEU A C 1
ATOM 914 O O . LEU A 1 120 ? 7.473 7.977 7.191 1 94.31 120 LEU A O 1
ATOM 918 N N . ARG A 1 121 ? 7.25 6.895 9.148 1 93.06 121 ARG A N 1
ATOM 919 C CA . ARG A 1 121 ? 8.539 7.344 9.656 1 93.06 121 ARG A CA 1
ATOM 920 C C . ARG A 1 121 ? 9.68 6.875 8.75 1 93.06 121 ARG A C 1
ATOM 922 O O . ARG A 1 121 ? 10.523 7.672 8.344 1 93.06 121 ARG A O 1
ATOM 929 N N . SER A 1 122 ? 9.664 5.605 8.5 1 92.12 122 SER A N 1
ATOM 930 C CA . SER A 1 122 ? 10.742 5.055 7.68 1 92.12 122 SER A CA 1
ATOM 931 C C . SER A 1 122 ? 10.727 5.648 6.277 1 92.12 122 SER A C 1
ATOM 933 O O . SER A 1 122 ? 11.789 5.863 5.68 1 92.12 122 SER A O 1
ATOM 935 N N . SER A 1 123 ? 9.547 5.926 5.727 1 94.31 123 SER A N 1
ATOM 936 C CA . SER A 1 123 ? 9.438 6.52 4.398 1 94.31 123 SER A CA 1
ATOM 937 C C . SER A 1 123 ? 9.961 7.953 4.391 1 94.31 123 SER A C 1
ATOM 939 O O . SER A 1 123 ? 10.672 8.359 3.463 1 94.31 123 SER A O 1
ATOM 941 N N . ILE A 1 124 ? 9.617 8.742 5.434 1 95.25 124 ILE A N 1
ATOM 942 C CA . ILE A 1 124 ? 10.102 10.117 5.527 1 95.25 124 ILE A CA 1
ATOM 943 C C . ILE A 1 124 ? 11.625 10.117 5.68 1 95.25 124 ILE A C 1
ATOM 945 O O . ILE A 1 124 ? 12.32 10.914 5.043 1 95.25 124 ILE A O 1
ATOM 949 N N . ARG A 1 125 ? 12.133 9.203 6.453 1 93 125 ARG A N 1
ATOM 950 C CA . ARG A 1 125 ? 13.57 9.125 6.664 1 93 125 ARG A CA 1
ATOM 951 C C . ARG A 1 125 ? 14.289 8.688 5.387 1 93 125 ARG A C 1
ATOM 953 O O . ARG A 1 125 ? 15.414 9.117 5.125 1 93 125 ARG A O 1
ATOM 960 N N . ALA A 1 126 ? 13.664 7.852 4.664 1 91.94 126 ALA A N 1
ATOM 961 C CA . ALA A 1 126 ? 14.234 7.465 3.373 1 91.94 126 ALA A CA 1
ATOM 962 C C . ALA A 1 126 ? 14.383 8.68 2.457 1 91.94 126 ALA A C 1
ATOM 964 O O . ALA A 1 126 ? 15.398 8.82 1.771 1 91.94 126 ALA A O 1
ATOM 965 N N . ILE A 1 127 ? 13.414 9.531 2.447 1 93.62 127 ILE A N 1
ATOM 966 C CA . ILE A 1 127 ? 13.461 10.734 1.62 1 93.62 127 ILE A CA 1
ATOM 967 C C . ILE A 1 127 ? 14.57 11.656 2.109 1 93.62 127 ILE A C 1
ATOM 969 O O . ILE A 1 127 ? 15.242 12.305 1.307 1 93.62 127 ILE A O 1
ATOM 973 N N . TRP A 1 128 ? 14.758 11.672 3.422 1 93.69 128 TRP A N 1
ATOM 974 C CA . TRP A 1 128 ? 15.82 12.477 4.012 1 93.69 128 TRP A CA 1
ATOM 975 C C . TRP A 1 128 ? 17.172 11.789 3.854 1 93.69 128 TRP A C 1
ATOM 977 O O . TRP A 1 128 ? 18.219 12.359 4.203 1 93.69 128 TRP A O 1
ATOM 987 N N . ARG A 1 129 ? 17.156 10.5 3.287 1 91.44 129 ARG A N 1
ATOM 988 C CA . ARG A 1 129 ? 18.359 9.703 3.123 1 91.44 129 ARG A CA 1
ATOM 989 C C . ARG A 1 129 ? 19.016 9.422 4.469 1 91.44 129 ARG A C 1
ATOM 991 O O . ARG A 1 129 ? 20.234 9.57 4.617 1 91.44 129 ARG A O 1
ATOM 998 N N . LEU A 1 130 ? 18.266 9.203 5.449 1 89 130 LEU A N 1
ATOM 999 C CA . LEU A 1 130 ? 18.688 8.828 6.793 1 89 130 LEU A CA 1
ATOM 1000 C C . LEU A 1 130 ? 18.438 7.344 7.043 1 89 130 LEU A C 1
ATOM 1002 O O . LEU A 1 130 ? 17.672 6.707 6.316 1 89 130 LEU A O 1
ATOM 1006 N N . PRO A 1 131 ? 19.125 6.82 8.031 1 87.12 131 PRO A N 1
ATOM 1007 C CA . PRO A 1 131 ? 18.812 5.434 8.383 1 87.12 131 PRO A CA 1
ATOM 1008 C C . PRO A 1 131 ? 17.344 5.25 8.773 1 87.12 131 PRO A C 1
ATOM 1010 O O . PRO A 1 131 ? 16.828 6 9.609 1 87.12 131 PRO A O 1
ATOM 1013 N N . GLN A 1 132 ? 16.734 4.34 8.164 1 86.69 132 GLN A N 1
ATOM 1014 C CA . GLN A 1 132 ? 15.297 4.18 8.273 1 86.69 132 GLN A CA 1
ATOM 1015 C C . GLN A 1 132 ? 14.914 3.527 9.594 1 86.69 132 GLN A C 1
ATOM 1017 O O . GLN A 1 132 ? 13.812 3.752 10.109 1 86.69 132 GLN A O 1
ATOM 1022 N N . TYR A 1 133 ? 15.766 2.709 10.203 1 80.44 133 TYR A N 1
ATOM 1023 C CA . TYR A 1 133 ? 15.469 1.992 11.438 1 80.44 133 TYR A CA 1
ATOM 1024 C C . TYR A 1 133 ? 16.578 2.193 12.461 1 80.44 133 TYR A C 1
ATOM 1026 O O . TYR A 1 133 ? 17.297 1.255 12.789 1 80.44 133 TYR A O 1
ATOM 1034 N N . PRO A 1 134 ? 16.516 3.377 12.992 1 75.56 134 PRO A N 1
ATOM 1035 C CA . PRO A 1 134 ? 17.578 3.664 13.953 1 75.56 134 PRO A CA 1
ATOM 1036 C C . PRO A 1 134 ? 17.297 3.082 15.336 1 75.56 134 PRO A C 1
ATOM 1038 O O . PRO A 1 134 ? 16.141 3.004 15.75 1 75.56 134 PRO A O 1
ATOM 1041 N N . GLY A 1 135 ? 18.422 2.676 15.938 1 75.12 135 GLY A N 1
ATOM 1042 C CA . GLY A 1 135 ? 18.344 2.307 17.344 1 75.12 135 GLY A CA 1
ATOM 1043 C C . GLY A 1 135 ? 17.797 0.906 17.562 1 75.12 135 GLY A C 1
ATOM 1044 O O . GLY A 1 135 ? 17.828 0.074 16.656 1 75.12 135 GLY A O 1
ATOM 1045 N N . ASN A 1 136 ? 17.312 0.742 18.859 1 80.56 136 ASN A N 1
ATOM 1046 C CA . ASN A 1 136 ? 16.781 -0.554 19.281 1 80.56 136 ASN A CA 1
ATOM 1047 C C . ASN A 1 136 ? 15.312 -0.71 18.891 1 80.56 136 ASN A C 1
ATOM 1049 O O . ASN A 1 136 ? 14.555 0.263 18.906 1 80.56 136 ASN A O 1
ATOM 1053 N N . PHE A 1 137 ? 14.945 -1.905 18.594 1 81.69 137 PHE A N 1
ATOM 1054 C CA . PHE A 1 137 ? 13.602 -2.209 18.109 1 81.69 137 PHE A CA 1
ATOM 1055 C C . PHE A 1 137 ? 12.555 -1.807 19.156 1 81.69 137 PHE A C 1
ATOM 1057 O O . PHE A 1 137 ? 11.578 -1.134 18.828 1 81.69 137 PHE A O 1
ATOM 1064 N N . PHE A 1 138 ? 12.812 -2.152 20.375 1 82.06 138 PHE A N 1
ATOM 1065 C CA . PHE A 1 138 ? 11.828 -1.925 21.438 1 82.06 138 PHE A CA 1
ATOM 1066 C C . PHE A 1 138 ? 11.688 -0.436 21.734 1 82.06 138 PHE A C 1
ATOM 1068 O O . PHE A 1 138 ? 10.578 0.064 21.922 1 82.06 138 PHE A O 1
ATOM 1075 N N . LEU A 1 139 ? 12.781 0.302 21.766 1 83.75 139 LEU A N 1
ATOM 1076 C CA . LEU A 1 139 ? 12.727 1.739 22 1 83.75 139 LEU A CA 1
ATOM 1077 C C . LEU A 1 139 ? 12.047 2.465 20.844 1 83.75 139 LEU A C 1
ATOM 1079 O O . LEU A 1 139 ? 11.273 3.4 21.062 1 83.75 139 LEU A O 1
ATOM 1083 N N . ARG A 1 140 ? 12.297 1.995 19.719 1 85.5 140 ARG A N 1
ATOM 1084 C CA . ARG A 1 140 ? 11.672 2.59 18.547 1 85.5 140 ARG A CA 1
ATOM 1085 C C . ARG A 1 140 ? 10.156 2.41 18.578 1 85.5 140 ARG A C 1
ATOM 1087 O O . ARG A 1 140 ? 9.414 3.33 18.234 1 85.5 140 ARG A O 1
ATOM 1094 N N . GLN A 1 141 ? 9.758 1.273 19.062 1 85.69 141 GLN A N 1
ATOM 1095 C CA . GLN A 1 141 ? 8.328 0.994 19.156 1 85.69 141 GLN A CA 1
ATOM 1096 C C . GLN A 1 141 ? 7.664 1.899 20.188 1 85.69 141 GLN A C 1
ATOM 1098 O O . GLN A 1 141 ? 6.559 2.398 19.969 1 85.69 141 GLN A O 1
ATOM 1103 N N . LEU A 1 142 ? 8.344 2.033 21.234 1 86 142 LEU A N 1
ATOM 1104 C CA . LEU A 1 142 ? 7.816 2.875 22.297 1 86 142 LEU A CA 1
ATOM 1105 C C . LEU A 1 142 ? 7.715 4.328 21.844 1 86 142 LEU A C 1
ATOM 1107 O O . LEU A 1 142 ? 6.719 5 22.125 1 86 142 LEU A O 1
ATOM 1111 N N . ILE A 1 143 ? 8.703 4.754 21.203 1 86.38 143 ILE A N 1
ATOM 1112 C CA . ILE A 1 143 ? 8.711 6.129 20.719 1 86.38 143 ILE A CA 1
ATOM 1113 C C . ILE A 1 143 ? 7.625 6.312 19.672 1 86.38 143 ILE A C 1
ATOM 1115 O O . ILE A 1 143 ? 6.91 7.316 19.672 1 86.38 143 ILE A O 1
ATOM 1119 N N . ASP A 1 144 ? 7.5 5.336 18.766 1 88.94 144 ASP A N 1
ATOM 1120 C CA . ASP A 1 144 ? 6.469 5.402 17.734 1 88.94 144 ASP A CA 1
ATOM 1121 C C . ASP A 1 144 ? 5.074 5.449 18.359 1 88.94 144 ASP A C 1
ATOM 1123 O O . ASP A 1 144 ? 4.199 6.172 17.875 1 88.94 144 ASP A O 1
ATOM 1127 N N . LEU A 1 145 ? 4.922 4.668 19.453 1 86.94 145 LEU A N 1
ATOM 1128 C CA . LEU A 1 145 ? 3.646 4.68 20.156 1 86.94 145 LEU A CA 1
ATOM 1129 C C . LEU A 1 145 ? 3.385 6.047 20.781 1 86.94 145 LEU A C 1
ATOM 1131 O O . LEU A 1 145 ? 2.25 6.527 20.781 1 86.94 145 LEU A O 1
ATOM 1135 N N . ALA A 1 146 ? 4.387 6.605 21.281 1 87.5 146 ALA A N 1
ATOM 1136 C CA . ALA A 1 146 ? 4.27 7.93 21.891 1 87.5 146 ALA A CA 1
ATOM 1137 C C . ALA A 1 146 ? 3.914 8.977 20.828 1 87.5 146 ALA A C 1
ATOM 1139 O O . ALA A 1 146 ? 3.076 9.852 21.078 1 87.5 146 ALA A O 1
ATOM 1140 N N . VAL A 1 147 ? 4.562 8.852 19.734 1 86.81 147 VAL A N 1
ATOM 1141 C CA . VAL A 1 147 ? 4.289 9.789 18.641 1 86.81 147 VAL A CA 1
ATOM 1142 C C . VAL A 1 147 ? 2.85 9.617 18.172 1 86.81 147 VAL A C 1
ATOM 1144 O O . VAL A 1 147 ? 2.143 10.602 17.938 1 86.81 147 VAL A O 1
ATOM 1147 N N . LEU A 1 148 ? 2.477 8.352 18.016 1 87.31 148 LEU A N 1
ATOM 1148 C CA . LEU A 1 148 ? 1.104 8.062 17.609 1 87.31 148 LEU A CA 1
ATOM 1149 C C . LEU A 1 148 ? 0.11 8.656 18.609 1 87.31 148 LEU A C 1
ATOM 1151 O O . LEU A 1 148 ? -0.862 9.297 18.203 1 87.31 148 LEU A O 1
ATOM 1155 N N . ALA A 1 149 ? 0.352 8.445 19.859 1 84.56 149 ALA A N 1
ATOM 1156 C CA . ALA A 1 149 ? -0.491 8.992 20.922 1 84.56 149 ALA A CA 1
ATOM 1157 C C . ALA A 1 149 ? -0.51 10.516 20.875 1 84.56 149 ALA A C 1
ATOM 1159 O O . ALA A 1 149 ? -1.563 11.141 21.031 1 84.56 149 ALA A O 1
ATOM 1160 N N . GLY A 1 150 ? 0.668 11.094 20.688 1 85.19 150 GLY A N 1
ATOM 1161 C CA . GLY A 1 150 ? 0.759 12.539 20.594 1 85.19 150 GLY A CA 1
ATOM 1162 C C . GLY A 1 150 ? -0.019 13.109 19.422 1 85.19 150 GLY A C 1
ATOM 1163 O O . GLY A 1 150 ? -0.742 14.102 19.578 1 85.19 150 GLY A O 1
ATOM 1164 N N . LEU A 1 151 ? 0.153 12.5 18.281 1 85.69 151 LEU A N 1
ATOM 1165 C CA . LEU A 1 151 ? -0.592 12.93 17.094 1 85.69 151 LEU A CA 1
ATOM 1166 C C . LEU A 1 151 ? -2.092 12.75 17.297 1 85.69 151 LEU A C 1
ATOM 1168 O O . LEU A 1 151 ? -2.887 13.602 16.906 1 85.69 151 LEU A O 1
ATOM 1172 N N . GLY A 1 152 ? -2.492 11.633 17.875 1 82.44 152 GLY A N 1
ATOM 1173 C CA . GLY A 1 152 ? -3.885 11.383 18.203 1 82.44 152 GLY A CA 1
ATOM 1174 C C . GLY A 1 152 ? -4.461 12.398 19.172 1 82.44 152 GLY A C 1
ATOM 1175 O O . GLY A 1 152 ? -5.59 12.867 18.984 1 82.44 152 GLY A O 1
ATOM 1176 N N . LEU A 1 153 ? -3.695 12.703 20.188 1 82.06 153 LEU A N 1
ATOM 1177 C CA . LEU A 1 153 ? -4.121 13.703 21.156 1 82.06 153 LEU A CA 1
ATOM 1178 C C . LEU A 1 153 ? -4.27 15.07 20.5 1 82.06 153 LEU A C 1
ATOM 1180 O O . LEU A 1 153 ? -5.211 15.805 20.797 1 82.06 153 LEU A O 1
ATOM 1184 N N . LEU A 1 154 ? -3.291 15.383 19.688 1 81.5 154 LEU A N 1
ATOM 1185 C CA . LEU A 1 154 ? -3.365 16.641 18.953 1 81.5 154 LEU A CA 1
ATOM 1186 C C . LEU A 1 154 ? -4.609 16.688 18.078 1 81.5 154 LEU A C 1
ATOM 1188 O O . LEU A 1 154 ? -5.301 17.703 18.031 1 81.5 154 LEU A O 1
ATOM 1192 N N . LEU A 1 155 ? -4.863 15.625 17.438 1 79.94 155 LEU A N 1
ATOM 1193 C CA . LEU A 1 155 ? -6.055 15.531 16.594 1 79.94 155 LEU A CA 1
ATOM 1194 C C . LEU A 1 155 ? -7.32 15.648 17.438 1 79.94 155 LEU A C 1
ATOM 1196 O O . LEU A 1 155 ? -8.25 16.359 17.062 1 79.94 155 LEU A O 1
ATOM 1200 N N . ALA A 1 156 ? -7.387 14.922 18.547 1 74.81 156 ALA A N 1
ATOM 1201 C CA . ALA A 1 156 ? -8.539 14.961 19.453 1 74.81 156 ALA A CA 1
ATOM 1202 C C . ALA A 1 156 ? -8.766 16.375 19.984 1 74.81 156 ALA A C 1
ATOM 1204 O O . ALA A 1 156 ? -9.906 16.844 20.047 1 74.81 156 ALA A O 1
ATOM 1205 N N . ALA A 1 157 ? -7.691 16.953 20.391 1 74.81 157 ALA A N 1
ATOM 1206 C CA . ALA A 1 157 ? -7.773 18.328 20.875 1 74.81 157 ALA A CA 1
ATOM 1207 C C . ALA A 1 157 ? -8.297 19.266 19.797 1 74.81 157 ALA A C 1
ATOM 1209 O O . ALA A 1 157 ? -9.102 20.156 20.094 1 74.81 157 ALA A O 1
ATOM 1210 N N . SER A 1 158 ? -7.824 19.016 18.609 1 72.31 158 SER A N 1
ATOM 1211 C CA . SER A 1 158 ? -8.258 19.844 17.484 1 72.31 158 SER A CA 1
ATOM 1212 C C . SER A 1 158 ? -9.742 19.641 17.203 1 72.31 158 SER A C 1
ATOM 1214 O O . SER A 1 158 ? -10.461 20.609 16.938 1 72.31 158 SER A O 1
ATOM 1216 N N . LEU A 1 159 ? -10.148 18.422 17.297 1 67.12 159 LEU A N 1
ATOM 1217 C CA . LEU A 1 159 ? -11.555 18.094 17.078 1 67.12 159 LEU A CA 1
ATOM 1218 C C . LEU A 1 159 ? -12.422 18.688 18.188 1 67.12 159 LEU A C 1
ATOM 1220 O O . LEU A 1 159 ? -13.508 19.203 17.922 1 67.12 159 LEU A O 1
ATOM 1224 N N . ALA A 1 160 ? -11.953 18.531 19.344 1 67.06 160 ALA A N 1
ATOM 1225 C CA . ALA A 1 160 ? -12.656 19.109 20.5 1 67.06 160 ALA A CA 1
ATOM 1226 C C . ALA A 1 160 ? -12.766 20.625 20.359 1 67.06 160 ALA A C 1
ATOM 1228 O O . ALA A 1 160 ? -13.812 21.203 20.672 1 67.06 160 ALA A O 1
ATOM 1229 N N . ALA A 1 161 ? -11.711 21.188 19.953 1 65.75 161 ALA A N 1
ATOM 1230 C CA . ALA A 1 161 ? -11.711 22.641 19.766 1 65.75 161 ALA A CA 1
ATOM 1231 C C . ALA A 1 161 ? -12.68 23.047 18.656 1 65.75 161 ALA A C 1
ATOM 1233 O O . ALA A 1 161 ? -13.352 24.078 18.766 1 65.75 161 ALA A O 1
ATOM 1234 N N . ALA A 1 162 ? -12.641 22.219 17.641 1 60.78 162 ALA A N 1
ATOM 1235 C CA . ALA A 1 162 ? -13.531 22.5 16.516 1 60.78 162 ALA A CA 1
ATOM 1236 C C . ALA A 1 162 ? -14.992 22.344 16.922 1 60.78 162 ALA A C 1
ATOM 1238 O O . ALA A 1 162 ? -15.844 23.156 16.531 1 60.78 162 ALA A O 1
ATOM 1239 N N . THR A 1 163 ? -15.242 21.234 17.609 1 56.5 163 THR A N 1
ATOM 1240 C CA . THR A 1 163 ? -16.594 21 18.094 1 56.5 163 THR A CA 1
ATOM 1241 C C . THR A 1 163 ? -16.969 22.016 19.188 1 56.5 163 THR A C 1
ATOM 1243 O O . THR A 1 163 ? -18.094 22.5 19.234 1 56.5 163 THR A O 1
ATOM 1246 N N . GLY A 1 164 ? -15.953 22.047 20.141 1 55.28 164 GLY A N 1
ATOM 1247 C CA . GLY A 1 164 ? -16.203 23.016 21.188 1 55.28 164 GLY A CA 1
ATOM 1248 C C . GLY A 1 164 ? -16.391 24.438 20.672 1 55.28 164 GLY A C 1
ATOM 1249 O O . GLY A 1 164 ? -17.172 25.203 21.234 1 55.28 164 GLY A O 1
ATOM 1250 N N . THR A 1 165 ? -15.578 24.75 19.688 1 51.91 165 THR A N 1
ATOM 1251 C CA . THR A 1 165 ? -15.789 26.062 19.109 1 51.91 165 THR A CA 1
ATOM 1252 C C . THR A 1 165 ? -17.203 26.203 18.578 1 51.91 165 THR A C 1
ATOM 1254 O O . THR A 1 165 ? -17.828 27.266 18.703 1 51.91 165 THR A O 1
ATOM 1257 N N . GLY A 1 166 ? -17.641 25.047 18.047 1 49.56 166 GLY A N 1
ATOM 1258 C CA . GLY A 1 166 ? -19.031 25.109 17.641 1 49.56 166 GLY A CA 1
ATOM 1259 C C . GLY A 1 166 ? -20 25.266 18.812 1 49.56 166 GLY A C 1
ATOM 1260 O O . GLY A 1 166 ? -20.891 26.109 18.766 1 49.56 166 GLY A O 1
ATOM 1261 N N . THR A 1 167 ? -19.812 24.391 19.781 1 50.69 167 THR A N 1
ATOM 1262 C CA . THR A 1 167 ? -20.688 24.484 20.938 1 50.69 167 THR A CA 1
ATOM 1263 C C . THR A 1 167 ? -20.422 25.781 21.703 1 50.69 167 THR A C 1
ATOM 1265 O O . THR A 1 167 ? -21.359 26.422 22.188 1 50.69 167 THR A O 1
ATOM 1268 N N . LEU A 1 168 ? -19.156 25.938 22.047 1 46.38 168 LEU A N 1
ATOM 1269 C CA . LEU A 1 168 ? -18.859 27.188 22.75 1 46.38 168 LEU A CA 1
ATOM 1270 C C . LEU A 1 168 ? -19.375 28.391 22 1 46.38 168 LEU A C 1
ATOM 1272 O O . LEU A 1 168 ? -19.891 29.344 22.594 1 46.38 168 LEU A O 1
ATOM 1276 N N . LEU A 1 169 ? -19.203 28.219 20.703 1 45.75 169 LEU A N 1
ATOM 1277 C CA . LEU A 1 169 ? -19.766 29.297 19.906 1 45.75 169 LEU A CA 1
ATOM 1278 C C . LEU A 1 169 ? -21.281 29.312 20.016 1 45.75 169 LEU A C 1
ATOM 1280 O O . LEU A 1 169 ? -21.906 30.375 20.078 1 45.75 169 LEU A O 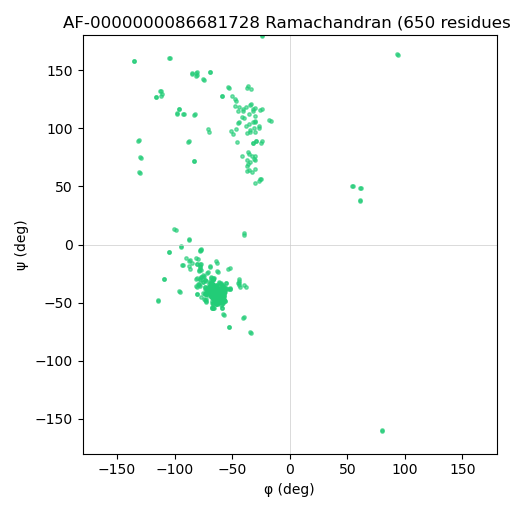1
ATOM 1284 N N . ASN A 1 170 ? -21.766 28.047 20.031 1 48.41 170 ASN A N 1
ATOM 1285 C CA . ASN A 1 170 ? -23.203 28.016 20.25 1 48.41 170 ASN A CA 1
ATOM 1286 C C . ASN A 1 170 ? -23.594 28.5 21.641 1 48.41 170 ASN A C 1
ATOM 1288 O O . ASN A 1 170 ? -24.609 29.172 21.812 1 48.41 170 ASN A O 1
ATOM 1292 N N . LEU A 1 171 ? -22.891 28.016 22.594 1 42.06 171 LEU A N 1
ATOM 1293 C CA . LEU A 1 171 ? -23.172 28.453 23.953 1 42.06 171 LEU A CA 1
ATOM 1294 C C . LEU A 1 171 ? -22.922 29.953 24.109 1 42.06 171 LEU A C 1
ATOM 1296 O O . LEU A 1 171 ? -23.656 30.641 24.828 1 42.06 171 LEU A O 1
ATOM 1300 N N . LEU A 1 172 ? -21.781 30.312 23.672 1 39.47 172 LEU A N 1
ATOM 1301 C CA . LEU A 1 172 ? -21.531 31.75 23.719 1 39.47 172 LEU A CA 1
ATOM 1302 C C . LEU A 1 172 ? -22.484 32.5 22.797 1 39.47 172 LEU A C 1
ATOM 1304 O O . LEU A 1 172 ? -22.875 33.656 23.094 1 39.47 172 LEU A O 1
ATOM 1308 N N . LEU A 1 173 ? -22.781 31.828 21.609 1 41.69 173 LEU A N 1
ATOM 1309 C CA . LEU A 1 173 ? -23.75 32.5 20.734 1 41.69 173 LEU A CA 1
ATOM 1310 C C . LEU A 1 173 ? -25.172 32.125 21.125 1 41.69 173 LEU A C 1
ATOM 1312 O O . LEU A 1 173 ? -26.125 32.469 20.438 1 41.69 173 LEU A O 1
ATOM 1316 N N . PHE A 1 174 ? -25.547 31.188 21.891 1 41.03 174 PHE A N 1
ATOM 1317 C CA . PHE A 1 174 ? -26.938 31.156 22.312 1 41.03 174 PHE A CA 1
ATOM 1318 C C . PHE A 1 174 ? -27.5 32.562 22.469 1 41.03 174 PHE A C 1
ATOM 1320 O O . PHE A 1 174 ? -28.641 32.844 22.109 1 41.03 174 PHE A O 1
ATOM 1327 N N . ASP A 1 175 ? -27.156 33.281 23.547 1 37.78 175 ASP A N 1
ATOM 1328 C CA . ASP A 1 175 ? -28 34.469 23.734 1 37.78 175 ASP A CA 1
ATOM 1329 C C . ASP A 1 175 ? -28.047 35.312 22.484 1 37.78 175 ASP A C 1
ATOM 1331 O O . ASP A 1 175 ? -29.109 35.844 22.109 1 37.78 175 ASP A O 1
ATOM 1335 N N . THR A 1 176 ? -27.016 36.062 22 1 37 176 THR A N 1
ATOM 1336 C CA . THR A 1 176 ? -27.094 37.156 21.031 1 37 176 THR A CA 1
ATOM 1337 C C . THR A 1 176 ? -27 36.625 19.609 1 37 176 THR A C 1
ATOM 1339 O O . THR A 1 176 ? -27 37.375 18.641 1 37 176 THR A O 1
ATOM 1342 N N . ALA A 1 177 ? -26.625 35.438 19.234 1 38.97 177 ALA A N 1
ATOM 1343 C CA . ALA A 1 177 ? -26.438 35.062 17.844 1 38.97 177 ALA A CA 1
ATOM 1344 C C . ALA A 1 177 ? -27.766 34.875 17.141 1 38.97 177 ALA A C 1
ATOM 1346 O O . ALA A 1 177 ? -27.812 34.562 15.938 1 38.97 177 ALA A O 1
ATOM 1347 N N . ASP A 1 178 ? -28.891 34.562 17.562 1 41 178 ASP A N 1
ATOM 1348 C CA . ASP A 1 178 ? -30.109 35.031 16.922 1 41 178 ASP A CA 1
ATOM 1349 C C . ASP A 1 178 ? -29.969 36.5 16.484 1 41 178 ASP A C 1
ATOM 1351 O O . ASP A 1 178 ? -30.594 36.906 15.508 1 41 178 ASP A O 1
ATOM 1355 N N . ALA A 1 179 ? -29.766 37.531 17.375 1 41.19 179 ALA A N 1
ATOM 1356 C CA . ALA A 1 179 ? -29.734 38.969 17.141 1 41.19 179 ALA A CA 1
ATOM 1357 C C . ALA A 1 179 ? -28.438 39.375 16.438 1 41.19 179 ALA A C 1
ATOM 1359 O O . ALA A 1 179 ? -28.234 40.562 16.141 1 41.19 179 ALA A O 1
ATOM 1360 N N . ALA A 1 180 ? -27.312 38.719 16.625 1 43.25 180 ALA A N 1
ATOM 1361 C CA . ALA A 1 180 ? -26.188 39.312 15.898 1 43.25 180 ALA A CA 1
ATOM 1362 C C . ALA A 1 180 ? -26.328 39.094 14.391 1 43.25 180 ALA A C 1
ATOM 1364 O O . ALA A 1 180 ? -26.844 38.062 13.961 1 43.25 180 ALA A O 1
ATOM 1365 N N . GLY A 1 181 ? -26.703 39.781 13.586 1 47.53 181 GLY A N 1
ATOM 1366 C CA . GLY A 1 181 ? -26.922 39.969 12.156 1 47.53 181 GLY A CA 1
ATOM 1367 C C . GLY A 1 181 ? -26.016 39.125 11.297 1 47.53 181 GLY A C 1
ATOM 1368 O O . GLY A 1 181 ? -25.219 38.344 11.82 1 47.53 181 GLY A O 1
ATOM 1369 N N . PRO A 1 182 ? -26.016 39.094 9.875 1 53.62 182 PRO A N 1
ATOM 1370 C CA . PRO A 1 182 ? -25.281 38.469 8.766 1 53.62 182 PRO A CA 1
ATOM 1371 C C . PRO A 1 182 ? -23.781 38.406 9.008 1 53.62 182 PRO A C 1
ATOM 1373 O O . PRO A 1 182 ? -23.125 37.438 8.594 1 53.62 182 PRO A O 1
ATOM 1376 N N . PRO A 1 183 ? -23.172 39.312 9.625 1 51.25 183 PRO A N 1
ATOM 1377 C CA . PRO A 1 183 ? -21.719 39.344 9.75 1 51.25 183 PRO A CA 1
ATOM 1378 C C . PRO A 1 183 ? -21.172 38.344 10.75 1 51.25 183 PRO A C 1
ATOM 1380 O O . PRO A 1 183 ? -20.062 37.844 10.586 1 51.25 183 PRO A O 1
ATOM 1383 N N . GLY A 1 184 ? -21.922 37.969 11.773 1 50.47 184 GLY A N 1
ATOM 1384 C CA . GLY A 1 184 ? -21.453 37.094 12.82 1 50.47 184 GLY A CA 1
ATOM 1385 C C . GLY A 1 184 ? -21.234 35.656 12.336 1 50.47 184 GLY A C 1
ATOM 1386 O O . GLY A 1 184 ? -20.266 35 12.734 1 50.47 184 GLY A O 1
ATOM 1387 N N . ARG A 1 185 ? -22.156 35.219 11.578 1 55.19 185 ARG A N 1
ATOM 1388 C CA . ARG A 1 185 ? -22.062 33.875 11.016 1 55.19 185 ARG A CA 1
ATOM 1389 C C . ARG A 1 185 ? -20.812 33.719 10.156 1 55.19 185 ARG A C 1
ATOM 1391 O O . ARG A 1 185 ? -20.172 32.656 10.172 1 55.19 185 ARG A O 1
ATOM 1398 N N . TRP A 1 186 ? -20.547 34.812 9.398 1 57.44 186 TRP A N 1
ATOM 1399 C CA . TRP A 1 186 ? -19.344 34.781 8.562 1 57.44 186 TRP A CA 1
ATOM 1400 C C . TRP A 1 186 ? -18.094 34.688 9.414 1 57.44 186 TRP A C 1
ATOM 1402 O O . TRP A 1 186 ? -17.141 33.969 9.062 1 57.44 186 TRP A O 1
ATOM 1412 N N . LEU A 1 187 ? -18.078 35.406 10.57 1 54.31 187 LEU A N 1
ATOM 1413 C CA . LEU A 1 187 ? -16.906 35.375 11.438 1 54.31 187 LEU A CA 1
ATOM 1414 C C . LEU A 1 187 ? -16.703 34 12.055 1 54.31 187 LEU A C 1
ATOM 1416 O O . LEU A 1 187 ? -15.562 33.531 12.141 1 54.31 187 LEU A O 1
ATOM 1420 N N . LEU A 1 188 ? -17.766 33.438 12.336 1 55.53 188 LEU A N 1
ATOM 1421 C CA . LEU A 1 188 ? -17.672 32.125 12.961 1 55.53 188 LEU A CA 1
ATOM 1422 C C . LEU A 1 188 ? -17.234 31.062 11.945 1 55.53 188 LEU A C 1
ATOM 1424 O O . LEU A 1 188 ? -16.406 30.203 12.266 1 55.53 188 LEU A O 1
ATOM 1428 N N . ARG A 1 189 ? -17.875 31.125 10.867 1 60.66 189 ARG A N 1
ATOM 1429 C CA . ARG A 1 189 ? -17.469 30.203 9.812 1 60.66 189 ARG A CA 1
ATOM 1430 C C . ARG A 1 189 ? -16 30.391 9.453 1 60.66 189 ARG A C 1
ATOM 1432 O O . ARG A 1 189 ? -15.281 29.422 9.219 1 60.66 189 ARG A O 1
ATOM 1439 N N . SER A 1 190 ? -15.68 31.688 9.484 1 63 190 SER A N 1
ATOM 1440 C CA . SER A 1 190 ? -14.289 31.984 9.172 1 63 190 SER A CA 1
ATOM 1441 C C . SER A 1 190 ? -13.359 31.484 10.266 1 63 190 SER A C 1
ATOM 1443 O O . SER A 1 190 ? -12.266 30.984 9.984 1 63 190 SER A O 1
ATOM 1445 N N . ALA A 1 191 ? -13.773 31.656 11.516 1 62.84 191 ALA A N 1
ATOM 1446 C CA . ALA A 1 191 ? -12.961 31.219 12.641 1 62.84 191 ALA A CA 1
ATOM 1447 C C . ALA A 1 191 ? -12.82 29.688 12.648 1 62.84 191 ALA A C 1
ATOM 1449 O O . ALA A 1 191 ? -11.742 29.156 12.922 1 62.84 191 ALA A O 1
ATOM 1450 N N . GLY A 1 192 ? -13.93 29.078 12.359 1 62.91 192 GLY A N 1
ATOM 1451 C CA . GLY A 1 192 ? -13.906 27.625 12.258 1 62.91 192 GLY A CA 1
ATOM 1452 C C . GLY A 1 192 ? -12.977 27.125 11.172 1 62.91 192 GLY A C 1
ATOM 1453 O O . GLY A 1 192 ? -12.234 26.156 11.383 1 62.91 192 GLY A O 1
ATOM 1454 N N . TYR A 1 193 ? -13 27.797 10.141 1 68.38 193 TYR A N 1
ATOM 1455 C CA . TYR A 1 193 ? -12.133 27.438 9.023 1 68.38 193 TYR A CA 1
ATOM 1456 C C . TYR A 1 193 ? -10.672 27.672 9.367 1 68.38 193 TYR A C 1
ATOM 1458 O O . TYR A 1 193 ? -9.82 26.812 9.094 1 68.38 193 TYR A O 1
ATOM 1466 N N . VAL A 1 194 ? -10.406 28.781 9.984 1 72.06 194 VAL A N 1
ATOM 1467 C CA . VAL A 1 194 ? -9.039 29.141 10.344 1 72.06 194 VAL A CA 1
ATOM 1468 C C . VAL A 1 194 ? -8.508 28.141 11.383 1 72.06 194 VAL A C 1
ATOM 1470 O O . VAL A 1 194 ? -7.355 27.719 11.305 1 72.06 194 VAL A O 1
ATOM 1473 N N . LEU A 1 195 ? -9.391 27.812 12.258 1 72.12 195 LEU A N 1
ATOM 1474 C CA . LEU A 1 195 ? -8.992 26.844 13.266 1 72.12 195 LEU A CA 1
ATOM 1475 C C . LEU A 1 195 ? -8.711 25.484 12.641 1 72.12 195 LEU A C 1
ATOM 1477 O O . LEU A 1 195 ? -7.746 24.812 13.008 1 72.12 195 LEU A O 1
ATOM 1481 N N . GLY A 1 196 ? -9.531 25.203 11.672 1 74.69 196 GLY A N 1
ATOM 1482 C CA . GLY A 1 196 ? -9.336 23.938 10.977 1 74.69 196 GLY A CA 1
ATOM 1483 C C . GLY A 1 196 ? -8.031 23.875 10.211 1 74.69 196 GLY A C 1
ATOM 1484 O O . GLY A 1 196 ? -7.293 22.891 10.32 1 74.69 196 GLY A O 1
ATOM 1485 N N . VAL A 1 197 ? -7.781 24.906 9.586 1 81.44 197 VAL A N 1
ATOM 1486 C CA . VAL A 1 197 ? -6.543 24.984 8.812 1 81.44 197 VAL A CA 1
ATOM 1487 C C . VAL A 1 197 ? -5.344 25 9.766 1 81.44 197 VAL A C 1
ATOM 1489 O O . VAL A 1 197 ? -4.324 24.359 9.508 1 81.44 197 VAL A O 1
ATOM 1492 N N . GLY A 1 198 ? -5.504 25.781 10.805 1 86.25 198 GLY A N 1
ATOM 1493 C CA . GLY A 1 198 ? -4.445 25.844 11.797 1 86.25 198 GLY A CA 1
ATOM 1494 C C . GLY A 1 198 ? -4.102 24.484 12.391 1 86.25 198 GLY A C 1
ATOM 1495 O O . GLY A 1 198 ? -2.928 24.141 12.539 1 86.25 198 GLY A O 1
ATOM 1496 N N . VAL A 1 199 ? -5.086 23.766 12.625 1 84.81 199 VAL A N 1
ATOM 1497 C CA . VAL A 1 199 ? -4.898 22.438 13.18 1 84.81 199 VAL A CA 1
ATOM 1498 C C . VAL A 1 199 ? -4.195 21.547 12.164 1 84.81 199 VAL A C 1
ATOM 1500 O O . VAL A 1 199 ? -3.283 20.797 12.516 1 84.81 199 VAL A O 1
ATOM 1503 N N . ASN A 1 200 ? -4.625 21.625 10.914 1 88.19 200 ASN A N 1
ATOM 1504 C CA . ASN A 1 200 ? -4.008 20.828 9.859 1 88.19 200 ASN A CA 1
ATOM 1505 C C . ASN A 1 200 ? -2.529 21.156 9.703 1 88.19 200 ASN A C 1
ATOM 1507 O O . ASN A 1 200 ? -1.706 20.266 9.492 1 88.19 200 ASN A O 1
ATOM 1511 N N . VAL A 1 201 ? -2.238 22.422 9.859 1 92.25 201 VAL A N 1
ATOM 1512 C CA . VAL A 1 201 ? -0.846 22.844 9.758 1 92.25 201 VAL A CA 1
ATOM 1513 C C . VAL A 1 201 ? -0.044 22.281 10.93 1 92.25 201 VAL A C 1
ATOM 1515 O O . VAL A 1 201 ? 1.061 21.766 10.742 1 92.25 201 VAL A O 1
ATOM 1518 N N . LEU A 1 202 ? -0.619 22.375 12.102 1 90.75 202 LEU A N 1
ATOM 1519 C CA . LEU A 1 202 ? 0.057 21.875 13.289 1 90.75 202 LEU A CA 1
ATOM 1520 C C . LEU A 1 202 ? 0.282 20.359 13.188 1 90.75 202 LEU A C 1
ATOM 1522 O O . LEU A 1 202 ? 1.351 19.859 13.547 1 90.75 202 LEU A O 1
ATOM 1526 N N . LEU A 1 203 ? -0.676 19.672 12.703 1 91.31 203 LEU A N 1
ATOM 1527 C CA . LEU A 1 203 ? -0.562 18.234 12.531 1 91.31 203 LEU A CA 1
ATOM 1528 C C . LEU A 1 203 ? 0.503 17.891 11.492 1 91.31 203 LEU A C 1
ATOM 1530 O O . LEU A 1 203 ? 1.264 16.938 11.664 1 91.31 203 LEU A O 1
ATOM 1534 N N . ALA A 1 204 ? 0.479 18.672 10.445 1 94.44 204 ALA A N 1
ATOM 1535 C CA . ALA A 1 204 ? 1.479 18.469 9.406 1 94.44 204 ALA A CA 1
ATOM 1536 C C . ALA A 1 204 ? 2.887 18.719 9.938 1 94.44 204 ALA A C 1
ATOM 1538 O O . ALA A 1 204 ? 3.811 17.953 9.648 1 94.44 204 ALA A O 1
ATOM 1539 N N . ILE A 1 205 ? 3.049 19.781 10.711 1 94.19 205 ILE A N 1
ATOM 1540 C CA . ILE A 1 205 ? 4.344 20.094 11.305 1 94.19 205 ILE A CA 1
ATOM 1541 C C . ILE A 1 205 ? 4.781 18.938 12.211 1 94.19 205 ILE A C 1
ATOM 1543 O O . ILE A 1 205 ? 5.922 18.469 12.133 1 94.19 205 ILE A O 1
ATOM 1547 N N . ALA A 1 206 ? 3.871 18.5 13 1 92.19 206 ALA A N 1
ATOM 1548 C CA . ALA A 1 206 ? 4.164 17.391 13.906 1 92.19 206 ALA A CA 1
ATOM 1549 C C . ALA A 1 206 ? 4.551 16.125 13.141 1 92.19 206 ALA A C 1
ATOM 1551 O O . ALA A 1 206 ? 5.496 15.43 13.516 1 92.19 206 ALA A O 1
ATOM 1552 N N . ALA A 1 207 ? 3.848 15.828 12.078 1 93.12 207 ALA A N 1
ATOM 1553 C CA . ALA A 1 207 ? 4.117 14.641 11.273 1 93.12 207 ALA A CA 1
ATOM 1554 C C . ALA A 1 207 ? 5.488 14.734 10.602 1 93.12 207 ALA A C 1
ATOM 1556 O O . ALA A 1 207 ? 6.219 13.742 10.531 1 93.12 207 ALA A O 1
ATOM 1557 N N . LEU A 1 208 ? 5.855 15.938 10.164 1 94.81 208 LEU A N 1
ATOM 1558 C CA . LEU A 1 208 ? 7.09 16.125 9.406 1 94.81 208 LEU A CA 1
ATOM 1559 C C . LEU A 1 208 ? 8.297 16.188 10.336 1 94.81 208 LEU A C 1
ATOM 1561 O O . LEU A 1 208 ? 9.438 16.031 9.891 1 94.81 208 LEU A O 1
ATOM 1565 N N . THR A 1 209 ? 8.062 16.422 11.641 1 92.5 209 THR A N 1
ATOM 1566 C CA . THR A 1 209 ? 9.18 16.594 12.562 1 92.5 209 THR A CA 1
ATOM 1567 C C . THR A 1 209 ? 9.227 15.461 13.578 1 92.5 209 THR A C 1
ATOM 1569 O O . THR A 1 209 ? 10.25 14.805 13.742 1 92.5 209 THR A O 1
ATOM 1572 N N . ALA A 1 210 ? 8.102 15.148 14.188 1 90.31 210 ALA A N 1
ATOM 1573 C CA . ALA A 1 210 ? 8.055 14.195 15.289 1 90.31 210 ALA A CA 1
ATOM 1574 C C . ALA A 1 210 ? 8.227 12.766 14.789 1 90.31 210 ALA A C 1
ATOM 1576 O O . ALA A 1 210 ? 8.891 11.945 15.43 1 90.31 210 ALA A O 1
ATOM 1577 N N . LEU A 1 211 ? 7.688 12.477 13.656 1 90.31 211 LEU A N 1
ATOM 1578 C CA . LEU A 1 211 ? 7.738 11.117 13.133 1 90.31 211 LEU A CA 1
ATOM 1579 C C . LEU A 1 211 ? 9.172 10.727 12.766 1 90.31 211 LEU A C 1
ATOM 1581 O O . LEU A 1 211 ? 9.688 9.711 13.25 1 90.31 211 LEU A O 1
ATOM 1585 N N . PRO A 1 212 ? 9.758 11.508 11.961 1 90.56 212 PRO A N 1
ATOM 1586 C CA . PRO A 1 212 ? 11.133 11.148 11.617 1 90.56 212 PRO A CA 1
ATOM 1587 C C . PRO A 1 212 ? 12.133 11.5 12.719 1 90.56 212 PRO A C 1
ATOM 1589 O O . PRO A 1 212 ? 13.312 11.164 12.609 1 90.56 212 PRO A O 1
ATOM 1592 N N . ARG A 1 213 ? 11.68 12.172 13.812 1 89.12 213 ARG A N 1
ATOM 1593 C CA . ARG A 1 213 ? 12.531 12.578 14.93 1 89.12 213 ARG A CA 1
ATOM 1594 C C . ARG A 1 213 ? 13.617 13.547 14.461 1 89.12 213 ARG A C 1
ATOM 1596 O O . ARG A 1 213 ? 14.797 13.344 14.742 1 89.12 213 ARG A O 1
ATOM 1603 N N . LEU A 1 214 ? 13.195 14.492 13.75 1 90.88 214 LEU A N 1
ATOM 1604 C CA . LEU A 1 214 ? 14.07 15.555 13.266 1 90.88 214 LEU A CA 1
ATOM 1605 C C . LEU A 1 214 ? 13.734 16.891 13.93 1 90.88 214 LEU A C 1
ATOM 1607 O O . LEU A 1 214 ? 12.562 17.234 14.07 1 90.88 214 LEU A O 1
ATOM 1611 N N . LYS A 1 215 ? 14.719 17.531 14.391 1 89.5 215 LYS A N 1
ATOM 1612 C CA . LYS A 1 215 ? 14.562 18.875 14.938 1 89.5 215 LYS A CA 1
ATOM 1613 C C . LYS A 1 215 ? 14.898 19.938 13.898 1 89.5 215 LYS A C 1
ATOM 1615 O O . LYS A 1 215 ? 15.984 19.938 13.32 1 89.5 215 LYS A O 1
ATOM 1620 N N . MET A 1 216 ? 13.938 20.672 13.586 1 89.62 216 MET A N 1
ATOM 1621 C CA . MET A 1 216 ? 14.125 21.719 12.594 1 89.62 216 MET A CA 1
ATOM 1622 C C . MET A 1 216 ? 13.469 23.016 13.062 1 89.62 216 MET A C 1
ATOM 1624 O O . MET A 1 216 ? 12.609 23 13.945 1 89.62 216 MET A O 1
ATOM 1628 N N . ARG A 1 217 ? 13.938 24.109 12.508 1 90 217 ARG A N 1
ATOM 1629 C CA . ARG A 1 217 ? 13.32 25.406 12.789 1 90 217 ARG A CA 1
ATOM 1630 C C . ARG A 1 217 ? 11.93 25.5 12.156 1 90 217 ARG A C 1
ATOM 1632 O O . ARG A 1 217 ? 11.68 24.906 11.102 1 90 217 ARG A O 1
ATOM 1639 N N . LEU A 1 218 ? 11.109 26.203 12.797 1 91.25 218 LEU A N 1
ATOM 1640 C CA . LEU A 1 218 ? 9.719 26.344 12.359 1 91.25 218 LEU A CA 1
ATOM 1641 C C . LEU A 1 218 ? 9.648 26.953 10.969 1 91.25 218 LEU A C 1
ATOM 1643 O O . LEU A 1 218 ? 8.758 26.609 10.18 1 91.25 218 LEU A O 1
ATOM 1647 N N . ARG A 1 219 ? 10.562 27.812 10.641 1 89.56 219 ARG A N 1
ATOM 1648 C CA . ARG A 1 219 ? 10.555 28.5 9.352 1 89.56 219 ARG A CA 1
ATOM 1649 C C . ARG A 1 219 ? 10.797 27.516 8.203 1 89.56 219 ARG A C 1
ATOM 1651 O O . ARG A 1 219 ? 10.297 27.719 7.098 1 89.56 219 ARG A O 1
ATOM 1658 N N . ARG A 1 220 ? 11.531 26.469 8.477 1 91.38 220 ARG A N 1
ATOM 1659 C CA . ARG A 1 220 ? 11.867 25.484 7.453 1 91.38 220 ARG A CA 1
ATOM 1660 C C . ARG A 1 220 ? 10.695 24.547 7.199 1 91.38 220 ARG A C 1
ATOM 1662 O O . ARG A 1 220 ? 10.445 24.141 6.059 1 91.38 220 ARG A O 1
ATOM 1669 N N . VAL A 1 221 ? 9.992 24.281 8.305 1 93.62 221 VAL A N 1
ATOM 1670 C CA . VAL A 1 221 ? 8.961 23.25 8.211 1 93.62 221 VAL A CA 1
ATOM 1671 C C . VAL A 1 221 ? 7.617 23.891 7.883 1 93.62 221 VAL A C 1
ATOM 1673 O O . VAL A 1 221 ? 6.707 23.219 7.387 1 93.62 221 VAL A O 1
ATOM 1676 N N . LEU A 1 222 ? 7.441 25.188 8.07 1 93.38 222 LEU A N 1
ATOM 1677 C CA . LEU A 1 222 ? 6.164 25.875 7.887 1 93.38 222 LEU A CA 1
ATOM 1678 C C . LEU A 1 222 ? 5.723 25.812 6.43 1 93.38 222 LEU A C 1
ATOM 1680 O O . LEU A 1 222 ? 4.543 25.609 6.141 1 93.38 222 LEU A O 1
ATOM 1684 N N . GLY A 1 223 ? 6.621 26 5.461 1 93 223 GLY A N 1
ATOM 1685 C CA . GLY A 1 223 ? 6.285 25.922 4.047 1 93 223 GLY A CA 1
ATOM 1686 C C . GLY A 1 223 ? 5.691 24.578 3.652 1 93 223 GLY A C 1
ATOM 1687 O O . GLY A 1 223 ? 4.547 24.516 3.195 1 93 223 GLY A O 1
ATOM 1688 N N . PRO A 1 224 ? 6.504 23.531 3.891 1 95.31 224 PRO A N 1
ATOM 1689 C CA . PRO A 1 224 ? 6.004 22.188 3.59 1 95.31 224 PRO A CA 1
ATOM 1690 C C . PRO A 1 224 ? 4.715 21.859 4.336 1 95.31 224 PRO A C 1
ATOM 1692 O O . PRO A 1 224 ? 3.824 21.219 3.781 1 95.31 224 PRO A O 1
ATOM 1695 N N . ALA A 1 225 ? 4.594 22.328 5.555 1 95.62 225 ALA A N 1
ATOM 1696 C CA . ALA A 1 225 ? 3.395 22.062 6.344 1 95.62 225 ALA A CA 1
ATOM 1697 C C . ALA A 1 225 ? 2.176 22.75 5.734 1 95.62 225 ALA A C 1
ATOM 1699 O O . ALA A 1 225 ? 1.083 22.172 5.703 1 95.62 225 ALA A O 1
ATOM 1700 N N . LEU A 1 226 ? 2.348 23.969 5.301 1 94.12 226 LEU A N 1
ATOM 1701 C CA . LEU A 1 226 ? 1.269 24.703 4.645 1 94.12 226 LEU A CA 1
ATOM 1702 C C . LEU A 1 226 ? 0.85 24 3.352 1 94.12 226 LEU A C 1
ATOM 1704 O O . LEU A 1 226 ? -0.334 23.984 3.01 1 94.12 226 LEU A O 1
ATOM 1708 N N . PHE A 1 227 ? 1.812 23.484 2.65 1 94.56 227 PHE A N 1
ATOM 1709 C CA . PHE A 1 227 ? 1.54 22.719 1.437 1 94.56 227 PHE A CA 1
ATOM 1710 C C . PHE A 1 227 ? 0.633 21.531 1.734 1 94.56 227 PHE A C 1
ATOM 1712 O O . PHE A 1 227 ? -0.341 21.297 1.018 1 94.56 227 PHE A O 1
ATOM 1719 N N . VAL A 1 228 ? 0.945 20.781 2.791 1 95.12 228 VAL A N 1
ATOM 1720 C CA . VAL A 1 228 ? 0.154 19.625 3.182 1 95.12 228 VAL A CA 1
ATOM 1721 C C . VAL A 1 228 ? -1.248 20.062 3.592 1 95.12 228 VAL A C 1
ATOM 1723 O O . VAL A 1 228 ? -2.242 19.469 3.186 1 95.12 228 VAL A O 1
ATOM 1726 N N . ALA A 1 229 ? -1.309 21.125 4.395 1 92.19 229 ALA A N 1
ATOM 1727 C CA . ALA A 1 229 ? -2.594 21.625 4.871 1 92.19 229 ALA A CA 1
ATOM 1728 C C . ALA A 1 229 ? -3.475 22.078 3.707 1 92.19 229 ALA A C 1
ATOM 1730 O O . ALA A 1 229 ? -4.672 21.781 3.682 1 92.19 229 ALA A O 1
ATOM 1731 N N . ALA A 1 230 ? -2.895 22.766 2.799 1 92.31 230 ALA A N 1
ATOM 1732 C CA . ALA A 1 230 ? -3.625 23.219 1.612 1 92.31 230 ALA A CA 1
ATOM 1733 C C . ALA A 1 230 ? -4.098 22.016 0.786 1 92.31 230 ALA A C 1
ATOM 1735 O O . ALA A 1 230 ? -5.227 22 0.291 1 92.31 230 ALA A O 1
ATOM 1736 N N . GLY A 1 231 ? -3.186 21.078 0.59 1 93.56 231 GLY A N 1
ATOM 1737 C CA . GLY A 1 231 ? -3.561 19.875 -0.126 1 93.56 231 GLY A CA 1
ATOM 1738 C C . GLY A 1 231 ? -4.688 19.109 0.541 1 93.56 231 GLY A C 1
ATOM 1739 O O . GLY A 1 231 ? -5.574 18.578 -0.137 1 93.56 231 GLY A O 1
ATOM 1740 N N . LEU A 1 232 ? -4.609 19.078 1.815 1 91.38 232 LEU A N 1
ATOM 1741 C CA . LEU A 1 232 ? -5.652 18.391 2.574 1 91.38 232 LEU A CA 1
ATOM 1742 C C . LEU A 1 232 ? -7 19.078 2.391 1 91.38 232 LEU A C 1
ATOM 1744 O O . LEU A 1 232 ? -8.031 18.422 2.311 1 91.38 232 LEU A O 1
ATOM 1748 N N . GLU A 1 233 ? -7.008 20.359 2.377 1 86.62 233 GLU A N 1
ATOM 1749 C CA . GLU A 1 233 ? -8.242 21.109 2.158 1 86.62 233 GLU A CA 1
ATOM 1750 C C . GLU A 1 233 ? -8.852 20.781 0.795 1 86.62 233 GLU A C 1
ATOM 1752 O O . GLU A 1 233 ? -10.062 20.594 0.68 1 86.62 233 GLU A O 1
ATOM 1757 N N . VAL A 1 234 ? -8.008 20.766 -0.172 1 90.25 234 VAL A N 1
ATOM 1758 C CA . VAL A 1 234 ? -8.461 20.422 -1.516 1 90.25 234 VAL A CA 1
ATOM 1759 C C . VAL A 1 234 ? -9.016 19 -1.521 1 90.25 234 VAL A C 1
ATOM 1761 O O . VAL A 1 234 ? -10.07 18.75 -2.109 1 90.25 234 VAL A O 1
ATOM 1764 N N . LEU A 1 235 ? -8.336 18.156 -0.87 1 90.75 235 LEU A N 1
ATOM 1765 C CA . LEU A 1 235 ? -8.758 16.75 -0.815 1 90.75 235 LEU A CA 1
ATOM 1766 C C . LEU A 1 235 ? -10.102 16.625 -0.115 1 90.75 235 LEU A C 1
ATOM 1768 O O . LEU A 1 235 ? -10.961 15.844 -0.547 1 90.75 235 LEU A O 1
ATOM 1772 N N . LYS A 1 236 ? -10.273 17.297 0.924 1 84.75 236 LYS A N 1
ATOM 1773 C CA . LYS A 1 236 ? -11.547 17.266 1.64 1 84.75 236 LYS A CA 1
ATOM 1774 C C . LYS A 1 236 ? -12.68 17.781 0.756 1 84.75 236 LYS A C 1
ATOM 1776 O O . LYS A 1 236 ? -13.781 17.203 0.766 1 84.75 236 LYS A O 1
ATOM 1781 N N . THR A 1 237 ? -12.445 18.875 0.076 1 83 237 THR A N 1
ATOM 1782 C CA . THR A 1 237 ? -13.445 19.438 -0.827 1 83 237 THR A CA 1
ATOM 1783 C C . THR A 1 237 ? -13.812 18.422 -1.911 1 83 237 THR A C 1
ATOM 1785 O O . THR A 1 237 ? -14.992 18.219 -2.209 1 83 237 THR A O 1
ATOM 1788 N N . LEU A 1 238 ? -12.773 17.719 -2.441 1 86.44 238 LEU A N 1
ATOM 1789 C CA . LEU A 1 238 ? -13.016 16.703 -3.449 1 86.44 238 LEU A CA 1
ATOM 1790 C C . LEU A 1 238 ? -13.797 15.531 -2.857 1 86.44 238 LEU A C 1
ATOM 1792 O O . LEU A 1 238 ? -14.664 14.953 -3.521 1 86.44 238 LEU A O 1
ATOM 1796 N N . GLY A 1 239 ? -13.453 15.188 -1.677 1 82.62 239 GLY A N 1
ATOM 1797 C CA . GLY A 1 239 ? -14.195 14.141 -0.989 1 82.62 239 GLY A CA 1
ATOM 1798 C C . GLY A 1 239 ? -15.656 14.484 -0.787 1 82.62 239 GLY A C 1
ATOM 1799 O O . GLY A 1 239 ? -16.531 13.633 -0.965 1 82.62 239 GLY A O 1
ATOM 1800 N N . ARG A 1 240 ? -15.922 15.695 -0.454 1 79.12 240 ARG A N 1
ATOM 1801 C CA . ARG A 1 240 ? -17.297 16.156 -0.259 1 79.12 240 ARG A CA 1
ATOM 1802 C C . ARG A 1 240 ? -18.078 16.094 -1.564 1 79.12 240 ARG A C 1
ATOM 1804 O O . ARG A 1 240 ? -19.234 15.648 -1.583 1 79.12 240 ARG A O 1
ATOM 1811 N N . VAL A 1 241 ? -17.5 16.578 -2.549 1 77.5 241 VAL A N 1
ATOM 1812 C CA . VAL A 1 241 ? -18.141 16.562 -3.859 1 77.5 241 VAL A CA 1
ATOM 1813 C C . VAL A 1 241 ? -18.422 15.117 -4.285 1 77.5 241 VAL A C 1
ATOM 1815 O O . VAL A 1 241 ? -19.5 14.82 -4.816 1 77.5 241 VAL A O 1
ATOM 1818 N N . TYR A 1 242 ? -17.469 14.289 -4.043 1 76.25 242 TYR A N 1
ATOM 1819 C CA . TYR A 1 242 ? -17.625 12.883 -4.375 1 76.25 242 TYR A CA 1
ATOM 1820 C C . TYR A 1 242 ? -18.812 12.266 -3.633 1 76.25 242 TYR A C 1
ATOM 1822 O O . TYR A 1 242 ? -19.625 11.562 -4.227 1 76.25 242 TYR A O 1
ATOM 1830 N N . VAL A 1 243 ? -18.953 12.5 -2.414 1 72.31 243 VAL A N 1
ATOM 1831 C CA . VAL A 1 243 ? -20.031 11.945 -1.59 1 72.31 243 VAL A CA 1
ATOM 1832 C C . VAL A 1 243 ? -21.375 12.484 -2.055 1 72.31 243 VAL A C 1
ATOM 1834 O O . VAL A 1 243 ? -22.359 11.75 -2.125 1 72.31 243 VAL A O 1
ATOM 1837 N N . HIS A 1 244 ? -21.438 13.711 -2.33 1 70.69 244 HIS A N 1
ATOM 1838 C CA . HIS A 1 244 ? -22.688 14.344 -2.764 1 70.69 244 HIS A CA 1
ATOM 1839 C C . HIS A 1 244 ? -23.156 13.789 -4.102 1 70.69 244 HIS A C 1
ATOM 1841 O O . HIS A 1 244 ? -24.344 13.586 -4.309 1 70.69 244 HIS A O 1
ATOM 1847 N N . ARG A 1 245 ? -22.266 13.492 -4.871 1 67.19 245 ARG A N 1
ATOM 1848 C CA . ARG A 1 245 ? -22.609 12.992 -6.199 1 67.19 245 ARG A CA 1
ATOM 1849 C C . ARG A 1 245 ? -23 11.523 -6.145 1 67.19 245 ARG A C 1
ATOM 1851 O O . ARG A 1 245 ? -23.828 11.062 -6.941 1 67.19 245 ARG A O 1
ATOM 1858 N N . THR A 1 246 ? -22.422 10.797 -5.316 1 64.25 246 THR A N 1
ATOM 1859 C CA . THR A 1 246 ? -22.672 9.367 -5.254 1 64.25 246 THR A CA 1
ATOM 1860 C C . THR A 1 246 ? -23.859 9.055 -4.344 1 64.25 246 THR A C 1
ATOM 1862 O O . THR A 1 246 ? -24.359 7.934 -4.34 1 64.25 246 THR A O 1
ATOM 1865 N N . GLN A 1 247 ? -24.234 9.914 -3.518 1 60.75 247 GLN A N 1
ATOM 1866 C CA . GLN A 1 247 ? -25.375 9.727 -2.641 1 60.75 247 GLN A CA 1
ATOM 1867 C C . GLN A 1 247 ? -26.625 9.344 -3.441 1 60.75 247 GLN A C 1
ATOM 1869 O O . GLN A 1 247 ? -27.516 8.664 -2.93 1 60.75 247 GLN A O 1
ATOM 1874 N N . ALA A 1 248 ? -26.562 9.656 -4.621 1 57.69 248 ALA A N 1
ATOM 1875 C CA . ALA A 1 248 ? -27.75 9.383 -5.422 1 57.69 248 ALA A CA 1
ATOM 1876 C C . ALA A 1 248 ? -27.859 7.902 -5.773 1 57.69 248 ALA A C 1
ATOM 1878 O O . ALA A 1 248 ? -28.953 7.391 -6.027 1 57.69 248 ALA A O 1
ATOM 1879 N N . ASN A 1 249 ? -26.594 7.242 -5.695 1 53.75 249 ASN A N 1
ATOM 1880 C CA . ASN A 1 249 ? -26.641 5.82 -6.023 1 53.75 249 ASN A CA 1
ATOM 1881 C C . ASN A 1 249 ? -25.922 4.98 -4.969 1 53.75 249 ASN A C 1
ATOM 1883 O O . ASN A 1 249 ? -24.703 4.828 -5.016 1 53.75 249 ASN A O 1
ATOM 1887 N N . PRO A 1 250 ? -26.656 4.547 -3.951 1 51.38 250 PRO A N 1
ATOM 1888 C CA . PRO A 1 250 ? -26.094 3.814 -2.812 1 51.38 250 PRO A CA 1
ATOM 1889 C C . PRO A 1 250 ? -25.25 2.617 -3.238 1 51.38 250 PRO A C 1
ATOM 1891 O O . PRO A 1 250 ? -24.266 2.283 -2.572 1 51.38 250 PRO A O 1
ATOM 1894 N N . ALA A 1 251 ? -25.625 1.865 -4.312 1 50.09 251 ALA A N 1
ATOM 1895 C CA . ALA A 1 251 ? -24.875 0.689 -4.746 1 50.09 251 ALA A CA 1
ATOM 1896 C C . ALA A 1 251 ? -23.438 1.059 -5.121 1 50.09 251 ALA A C 1
ATOM 1898 O O . ALA A 1 251 ? -22.5 0.323 -4.809 1 50.09 251 ALA A O 1
ATOM 1899 N N . TYR A 1 252 ? -23.375 2.203 -5.637 1 54.94 252 TYR A N 1
ATOM 1900 C CA . TYR A 1 252 ? -22.078 2.678 -6.082 1 54.94 252 TYR A CA 1
ATOM 1901 C C . TYR A 1 252 ? -21.172 3.012 -4.895 1 54.94 252 TYR A C 1
ATOM 1903 O O . TYR A 1 252 ? -19.953 2.836 -4.957 1 54.94 252 TYR A O 1
ATOM 1911 N N . HIS A 1 253 ? -21.797 3.293 -3.857 1 57.28 253 HIS A N 1
ATOM 1912 C CA . HIS A 1 253 ? -21.047 3.75 -2.693 1 57.28 253 HIS A CA 1
ATOM 1913 C C . HIS A 1 253 ? -20.281 2.6 -2.041 1 57.28 253 HIS A C 1
ATOM 1915 O O . HIS A 1 253 ? -19.141 2.77 -1.613 1 57.28 253 HIS A O 1
ATOM 1921 N N . LEU A 1 254 ? -21.016 1.549 -1.98 1 53.72 254 LEU A N 1
ATOM 1922 C CA . LEU A 1 254 ? -20.406 0.421 -1.287 1 53.72 254 LEU A CA 1
ATOM 1923 C C . LEU A 1 254 ? -19.203 -0.105 -2.059 1 53.72 254 LEU A C 1
ATOM 1925 O O . LEU A 1 254 ? -18.172 -0.418 -1.466 1 53.72 254 LEU A O 1
ATOM 1929 N N . VAL A 1 255 ? -19.453 -0.056 -3.387 1 56.88 255 VAL A N 1
ATOM 1930 C CA . VAL A 1 255 ? -18.406 -0.661 -4.203 1 56.88 255 VAL A CA 1
ATOM 1931 C C . VAL A 1 255 ? -17.219 0.304 -4.332 1 56.88 255 VAL A C 1
ATOM 1933 O O . VAL A 1 255 ? -16.062 -0.106 -4.25 1 56.88 255 VAL A O 1
ATOM 1936 N N . THR A 1 256 ? -17.562 1.487 -4.293 1 67 256 THR A N 1
ATOM 1937 C CA . THR A 1 256 ? -16.531 2.445 -4.672 1 67 256 THR A CA 1
ATOM 1938 C C . THR A 1 256 ? -15.977 3.16 -3.445 1 67 256 THR A C 1
ATOM 1940 O O . THR A 1 256 ? -14.953 3.834 -3.523 1 67 256 THR A O 1
ATOM 1943 N N . GLY A 1 257 ? -16.609 2.885 -2.303 1 75.62 257 GLY A N 1
ATOM 1944 C CA . GLY A 1 257 ? -16.188 3.598 -1.102 1 75.62 257 GLY A CA 1
ATOM 1945 C C . GLY A 1 257 ? -14.773 3.289 -0.679 1 75.62 257 GLY A C 1
ATOM 1946 O O . GLY A 1 257 ? -14 4.199 -0.368 1 75.62 257 GLY A O 1
ATOM 1947 N N . ALA A 1 258 ? -14.445 2.021 -0.717 1 78.56 258 ALA A N 1
ATOM 1948 C CA . ALA A 1 258 ? -13.102 1.616 -0.302 1 78.56 258 ALA A CA 1
ATOM 1949 C C . ALA A 1 258 ? -12.047 2.154 -1.262 1 78.56 258 ALA A C 1
ATOM 1951 O O . ALA A 1 258 ? -10.969 2.584 -0.834 1 78.56 258 ALA A O 1
ATOM 1952 N N . VAL A 1 259 ? -12.398 2.158 -2.523 1 83 259 VAL A N 1
ATOM 1953 C CA . VAL A 1 259 ? -11.484 2.67 -3.539 1 83 259 VAL A CA 1
ATOM 1954 C C . VAL A 1 259 ? -11.258 4.164 -3.326 1 83 259 VAL A C 1
ATOM 1956 O O . VAL A 1 259 ? -10.125 4.645 -3.373 1 83 259 VAL A O 1
ATOM 1959 N N . ALA A 1 260 ? -12.352 4.793 -3.053 1 84 260 ALA A N 1
ATOM 1960 C CA . ALA A 1 260 ? -12.289 6.238 -2.85 1 84 260 ALA A CA 1
ATOM 1961 C C . ALA A 1 260 ? -11.438 6.582 -1.628 1 84 260 ALA A C 1
ATOM 1963 O O . ALA A 1 260 ? -10.641 7.52 -1.66 1 84 260 ALA A O 1
ATOM 1964 N N . VAL A 1 261 ? -11.625 5.832 -0.585 1 87 261 VAL A N 1
ATOM 1965 C CA . VAL A 1 261 ? -10.859 6.062 0.638 1 87 261 VAL A CA 1
ATOM 1966 C C . VAL A 1 261 ? -9.375 5.82 0.376 1 87 261 VAL A C 1
ATOM 1968 O O . VAL A 1 261 ? -8.531 6.602 0.813 1 87 261 VAL A O 1
ATOM 1971 N N . LEU A 1 262 ? -9.07 4.77 -0.349 1 90.06 262 LEU A N 1
ATOM 1972 C CA . LEU A 1 262 ? -7.676 4.457 -0.638 1 90.06 262 LEU A CA 1
ATOM 1973 C C . LEU A 1 262 ? -7.035 5.547 -1.488 1 90.06 262 LEU A C 1
ATOM 1975 O O . LEU A 1 262 ? -5.891 5.934 -1.248 1 90.06 262 LEU A O 1
ATOM 1979 N N . VAL A 1 263 ? -7.789 6.008 -2.443 1 89.25 263 VAL A N 1
ATOM 1980 C CA . VAL A 1 263 ? -7.27 7.074 -3.295 1 89.25 263 VAL A CA 1
ATOM 1981 C C . VAL A 1 263 ? -7.016 8.328 -2.457 1 89.25 263 VAL A C 1
ATOM 1983 O O . VAL A 1 263 ? -5.973 8.969 -2.596 1 89.25 263 VAL A O 1
ATOM 1986 N N . PHE A 1 264 ? -7.992 8.617 -1.616 1 91.5 264 PHE A N 1
ATOM 1987 C CA . PHE A 1 264 ? -7.867 9.758 -0.718 1 91.5 264 PHE A CA 1
ATOM 1988 C C . PHE A 1 264 ? -6.609 9.641 0.134 1 91.5 264 PHE A C 1
ATOM 1990 O O . PHE A 1 264 ? -5.809 10.57 0.204 1 91.5 264 PHE A O 1
ATOM 1997 N N . LEU A 1 265 ? -6.418 8.5 0.717 1 93.94 265 LEU A N 1
ATOM 1998 C CA . LEU A 1 265 ? -5.266 8.266 1.579 1 93.94 265 LEU A CA 1
ATOM 1999 C C . LEU A 1 265 ? -3.971 8.297 0.775 1 93.94 265 LEU A C 1
ATOM 2001 O O . LEU A 1 265 ? -2.939 8.758 1.27 1 93.94 265 LEU A O 1
ATOM 2005 N N . SER A 1 266 ? -4.082 7.781 -0.363 1 94.44 266 SER A N 1
ATOM 2006 C CA . SER A 1 266 ? -2.908 7.773 -1.23 1 94.44 266 SER A CA 1
ATOM 2007 C C . SER A 1 266 ? -2.432 9.188 -1.53 1 94.44 266 SER A C 1
ATOM 2009 O O . SER A 1 266 ? -1.244 9.492 -1.401 1 94.44 266 SER A O 1
ATOM 2011 N N . VAL A 1 267 ? -3.334 10.031 -1.924 1 94.81 267 VAL A N 1
ATOM 2012 C CA . VAL A 1 267 ? -2.99 11.414 -2.252 1 94.81 267 VAL A CA 1
ATOM 2013 C C . VAL A 1 267 ? -2.475 12.125 -1.005 1 94.81 267 VAL A C 1
ATOM 2015 O O . VAL A 1 267 ? -1.505 12.883 -1.073 1 94.81 267 VAL A O 1
ATOM 2018 N N . LEU A 1 268 ? -3.15 11.859 0.093 1 94.88 268 LEU A N 1
ATOM 2019 C CA . LEU A 1 268 ? -2.709 12.445 1.352 1 94.88 268 LEU A CA 1
ATOM 2020 C C . LEU A 1 268 ? -1.268 12.055 1.658 1 94.88 268 LEU A C 1
ATOM 2022 O O . LEU A 1 268 ? -0.45 12.906 2.018 1 94.88 268 LEU A O 1
ATOM 2026 N N . ASN A 1 269 ? -0.966 10.797 1.54 1 96.25 269 ASN A N 1
ATOM 2027 C CA . ASN A 1 269 ? 0.379 10.32 1.844 1 96.25 269 ASN A CA 1
ATOM 2028 C C . ASN A 1 269 ? 1.4 10.844 0.836 1 96.25 269 ASN A C 1
ATOM 2030 O O . ASN A 1 269 ? 2.553 11.102 1.19 1 96.25 269 ASN A O 1
ATOM 2034 N N . GLN A 1 270 ? 0.955 10.953 -0.397 1 96.12 270 GLN A N 1
ATOM 2035 C CA . GLN A 1 270 ? 1.83 11.57 -1.388 1 96.12 270 GLN A CA 1
ATOM 2036 C C . GLN A 1 270 ? 2.146 13.016 -1.016 1 96.12 270 GLN A C 1
ATOM 2038 O O . GLN A 1 270 ? 3.281 13.469 -1.177 1 96.12 270 GLN A O 1
ATOM 2043 N N . LEU A 1 271 ? 1.165 13.742 -0.583 1 96 271 LEU A N 1
ATOM 2044 C CA . LEU A 1 271 ? 1.345 15.125 -0.163 1 96 271 LEU A CA 1
ATOM 2045 C C . LEU A 1 271 ? 2.328 15.219 1 1 96 271 LEU A C 1
ATOM 2047 O O . LEU A 1 271 ? 3.242 16.047 0.98 1 96 271 LEU A O 1
ATOM 2051 N N . VAL A 1 272 ? 2.154 14.383 1.985 1 96.38 272 VAL A N 1
ATOM 2052 C CA . VAL A 1 272 ? 2.988 14.406 3.184 1 96.38 272 VAL A CA 1
ATOM 2053 C C . VAL A 1 272 ? 4.43 14.055 2.816 1 96.38 272 VAL A C 1
ATOM 2055 O O . VAL A 1 272 ? 5.367 14.727 3.252 1 96.38 272 VAL A O 1
ATOM 2058 N N . LEU A 1 273 ? 4.613 13.031 1.996 1 97.12 273 LEU A N 1
ATOM 2059 C CA . LEU A 1 273 ? 5.961 12.609 1.63 1 97.12 273 LEU A CA 1
ATOM 2060 C C . LEU A 1 273 ? 6.617 13.633 0.709 1 97.12 273 LEU A C 1
ATOM 2062 O O . LEU A 1 273 ? 7.832 13.844 0.779 1 97.12 273 LEU A O 1
ATOM 2066 N N . PHE A 1 274 ? 5.832 14.211 -0.156 1 96.69 274 PHE A N 1
ATOM 2067 C CA . PHE A 1 274 ? 6.387 15.273 -0.982 1 96.69 274 PHE A CA 1
ATOM 2068 C C . PHE A 1 274 ? 6.793 16.469 -0.126 1 96.69 274 PHE A C 1
ATOM 2070 O O . PHE A 1 274 ? 7.805 17.125 -0.396 1 96.69 274 PHE A O 1
ATOM 2077 N N . ALA A 1 275 ? 5.969 16.781 0.832 1 96.94 275 ALA A N 1
ATOM 2078 C CA . ALA A 1 275 ? 6.316 17.844 1.772 1 96.94 275 ALA A CA 1
ATOM 2079 C C . ALA A 1 275 ? 7.629 17.531 2.488 1 96.94 275 ALA A C 1
ATOM 2081 O O . ALA A 1 275 ? 8.414 18.438 2.779 1 96.94 275 ALA A O 1
ATOM 2082 N N . ALA A 1 276 ? 7.828 16.281 2.869 1 96.44 276 ALA A N 1
ATOM 2083 C CA . ALA A 1 276 ? 9.102 15.875 3.461 1 96.44 276 ALA A CA 1
ATOM 2084 C C . ALA A 1 276 ? 10.266 16.188 2.523 1 96.44 276 ALA A C 1
ATOM 2086 O O . ALA A 1 276 ? 11.328 16.625 2.969 1 96.44 276 ALA A O 1
ATOM 2087 N N . ALA A 1 277 ? 10.062 15.938 1.197 1 96.12 277 ALA A N 1
ATOM 2088 C CA . ALA A 1 277 ? 11.094 16.25 0.212 1 96.12 277 ALA A CA 1
ATOM 2089 C C . ALA A 1 277 ? 11.336 17.766 0.142 1 96.12 277 ALA A C 1
ATOM 2091 O O . ALA A 1 277 ? 12.477 18.203 0.018 1 96.12 277 ALA A O 1
ATOM 2092 N N . LEU A 1 278 ? 10.266 18.562 0.23 1 95.06 278 LEU A N 1
ATOM 2093 C CA . LEU A 1 278 ? 10.383 20.016 0.251 1 95.06 278 LEU A CA 1
ATOM 2094 C C . LEU A 1 278 ? 11.18 20.484 1.467 1 95.06 278 LEU A C 1
ATOM 2096 O O . LEU A 1 278 ? 12.023 21.375 1.358 1 95.06 278 LEU A O 1
ATOM 2100 N N . ALA A 1 279 ? 10.938 19.875 2.582 1 94.88 279 ALA A N 1
ATOM 2101 C CA . ALA A 1 279 ? 11.656 20.234 3.805 1 94.88 279 ALA A CA 1
ATOM 2102 C C . ALA A 1 279 ? 13.125 19.812 3.715 1 94.88 279 ALA A C 1
ATOM 2104 O O . ALA A 1 279 ? 14.008 20.547 4.176 1 94.88 279 ALA A O 1
ATOM 2105 N N . ALA A 1 280 ? 13.336 18.688 3.129 1 93.94 280 ALA A N 1
ATOM 2106 C CA . ALA A 1 280 ? 14.695 18.156 3.039 1 93.94 280 ALA A CA 1
ATOM 2107 C C . ALA A 1 280 ? 15.555 19 2.102 1 93.94 280 ALA A C 1
ATOM 2109 O O . ALA A 1 280 ? 16.766 19.078 2.271 1 93.94 280 ALA A O 1
ATOM 2110 N N . THR A 1 281 ? 14.945 19.562 1.112 1 92.31 281 THR A N 1
ATOM 2111 C CA . THR A 1 281 ? 15.711 20.312 0.115 1 92.31 281 THR A CA 1
ATOM 2112 C C . THR A 1 281 ? 15.742 21.797 0.456 1 92.31 281 THR A C 1
ATOM 2114 O O . THR A 1 281 ? 16.375 22.578 -0.25 1 92.31 281 THR A O 1
ATOM 2117 N N . SER A 1 282 ? 15.086 22.141 1.51 1 90.19 282 SER A N 1
ATOM 2118 C CA . SER A 1 282 ? 15.109 23.531 1.935 1 90.19 282 SER A CA 1
ATOM 2119 C C . SER A 1 282 ? 16.438 23.906 2.576 1 90.19 282 SER A C 1
ATOM 2121 O O . SER A 1 282 ? 17.062 23.062 3.236 1 90.19 282 SER A O 1
ATOM 2123 N N . THR A 1 283 ? 16.875 25.016 2.332 1 82.75 283 THR A N 1
ATOM 2124 C CA . THR A 1 283 ? 18.156 25.484 2.877 1 82.75 283 THR A CA 1
ATOM 2125 C C . THR A 1 283 ? 17.922 26.359 4.102 1 82.75 283 THR A C 1
ATOM 2127 O O . THR A 1 283 ? 18.875 26.953 4.641 1 82.75 283 THR A O 1
ATOM 2130 N N . ARG A 1 284 ? 16.75 26.312 4.543 1 83.62 284 ARG A N 1
ATOM 2131 C CA . ARG A 1 284 ? 16.406 27.203 5.648 1 83.62 284 ARG A CA 1
ATOM 2132 C C . ARG A 1 284 ? 16.719 26.547 6.992 1 83.62 284 ARG A C 1
ATOM 2134 O O . ARG A 1 284 ? 15.914 25.766 7.508 1 83.62 284 ARG A O 1
ATOM 2141 N N . GLY A 1 285 ? 17.906 26.719 7.496 1 80.12 285 GLY A N 1
ATOM 2142 C CA . GLY A 1 285 ? 18.219 26.344 8.859 1 80.12 285 GLY A CA 1
ATOM 2143 C C . GLY A 1 285 ? 18.797 24.938 8.961 1 80.12 285 GLY A C 1
ATOM 2144 O O . GLY A 1 285 ? 18.672 24.141 8.031 1 80.12 285 GLY A O 1
ATOM 2145 N N . PRO A 1 286 ? 19.375 24.703 10.07 1 82.38 286 PRO A N 1
ATOM 2146 C CA . PRO A 1 286 ? 19.984 23.406 10.297 1 82.38 286 PRO A CA 1
ATOM 2147 C C . PRO A 1 286 ? 18.969 22.344 10.719 1 82.38 286 PRO A C 1
ATOM 2149 O O . PRO A 1 286 ? 17.875 22.672 11.195 1 82.38 286 PRO A O 1
ATOM 2152 N N . VAL A 1 287 ? 19.203 21.078 10.336 1 86.94 287 VAL A N 1
ATOM 2153 C CA . VAL A 1 287 ? 18.391 19.938 10.727 1 86.94 287 VAL A CA 1
ATOM 2154 C C . VAL A 1 287 ? 19.219 18.969 11.562 1 86.94 287 VAL A C 1
ATOM 2156 O O . VAL A 1 287 ? 20.359 18.656 11.219 1 86.94 287 VAL A O 1
ATOM 2159 N N . THR A 1 288 ? 18.703 18.609 12.781 1 86.25 288 THR A N 1
ATOM 2160 C CA . THR A 1 288 ? 19.391 17.672 13.656 1 86.25 288 THR A CA 1
ATOM 2161 C C . THR A 1 288 ? 18.625 16.359 13.758 1 86.25 288 THR A C 1
ATOM 2163 O O . THR A 1 288 ? 17.406 16.359 13.953 1 86.25 288 THR A O 1
ATOM 2166 N N . ASP A 1 289 ? 19.266 15.234 13.555 1 88.81 289 ASP A N 1
ATOM 2167 C CA . ASP A 1 289 ? 18.672 13.906 13.703 1 88.81 289 ASP A CA 1
ATOM 2168 C C . ASP A 1 289 ? 18.688 13.461 15.164 1 88.81 289 ASP A C 1
ATOM 2170 O O . ASP A 1 289 ? 19.75 13.203 15.727 1 88.81 289 ASP A O 1
ATOM 2174 N N . LEU A 1 290 ? 17.594 13.375 15.758 1 84.31 290 LEU A N 1
ATOM 2175 C CA . LEU A 1 290 ? 17.469 13.078 17.188 1 84.31 290 LEU A CA 1
ATOM 2176 C C . LEU A 1 290 ? 17.625 11.578 17.438 1 84.31 290 LEU A C 1
ATOM 2178 O O . LEU A 1 290 ? 17.766 11.156 18.578 1 84.31 290 LEU A O 1
ATOM 2182 N N . ALA A 1 291 ? 17.578 10.758 16.344 1 78.62 291 ALA A N 1
ATOM 2183 C CA . ALA A 1 291 ? 17.641 9.305 16.5 1 78.62 291 ALA A CA 1
ATOM 2184 C C . ALA A 1 291 ? 19.094 8.844 16.688 1 78.62 291 ALA A C 1
ATOM 2186 O O . ALA A 1 291 ? 19.344 7.727 17.141 1 78.62 291 ALA A O 1
ATOM 2187 N N . VAL A 1 292 ? 20.094 9.523 16.172 1 71.75 292 VAL A N 1
ATOM 2188 C CA . VAL A 1 292 ? 21.5 9.156 16.297 1 71.75 292 VAL A CA 1
ATOM 2189 C C . VAL A 1 292 ? 22.109 9.852 17.516 1 71.75 292 VAL A C 1
ATOM 2191 O O . VAL A 1 292 ? 21.969 11.062 17.672 1 71.75 292 VAL A O 1
ATOM 2194 N N . PRO A 1 293 ? 22.406 8.945 18.453 1 61.09 293 PRO A N 1
ATOM 2195 C CA . PRO A 1 293 ? 23.031 9.57 19.625 1 61.09 293 PRO A CA 1
ATOM 2196 C C . PRO A 1 293 ? 24.141 10.547 19.25 1 61.09 293 PRO A C 1
ATOM 2198 O O . PRO A 1 293 ? 24.781 10.391 18.219 1 61.09 293 PRO A O 1
ATOM 2201 N N . ALA A 1 294 ? 24 11.742 19.703 1 49.16 294 ALA A N 1
ATOM 2202 C CA . ALA A 1 294 ? 25.031 12.766 19.531 1 49.16 294 ALA A CA 1
ATOM 2203 C C . ALA A 1 294 ? 26.422 12.141 19.516 1 49.16 294 ALA A C 1
ATOM 2205 O O . ALA A 1 294 ? 26.766 11.344 20.391 1 49.16 294 ALA A O 1
ATOM 2206 N N . ALA A 1 295 ? 26.891 11.711 18.281 1 46.22 295 ALA A N 1
ATOM 2207 C CA . ALA A 1 295 ? 28.281 11.281 18.25 1 46.22 295 ALA A CA 1
ATOM 2208 C C . ALA A 1 295 ? 29.094 11.984 19.344 1 46.22 295 ALA A C 1
ATOM 2210 O O . ALA A 1 295 ? 28.922 13.188 19.578 1 46.22 295 ALA A O 1
ATOM 2211 N N . THR A 1 296 ? 29.297 11.266 20.406 1 41.44 296 THR A N 1
ATOM 2212 C CA . THR A 1 296 ? 30.359 11.828 21.219 1 41.44 296 THR A CA 1
ATOM 2213 C C . THR A 1 296 ? 31.375 12.562 20.344 1 41.44 296 THR A C 1
ATOM 2215 O O . THR A 1 296 ? 31.844 12.031 19.328 1 41.44 296 THR A O 1
ATOM 2218 N N . PRO A 1 297 ? 31.344 13.828 20.391 1 38.81 297 PRO A N 1
ATOM 2219 C CA . PRO A 1 297 ? 32.406 14.438 19.594 1 38.81 297 PRO A CA 1
ATOM 2220 C C . PRO A 1 297 ? 33.656 13.555 19.5 1 38.81 297 PRO A C 1
ATOM 2222 O O . PRO A 1 297 ? 34.094 13 20.5 1 38.81 297 PRO A O 1
ATOM 2225 N N . ALA A 1 298 ? 33.688 12.68 18.484 1 40.41 298 ALA A N 1
ATOM 2226 C CA . ALA A 1 298 ? 35 12.055 18.422 1 40.41 298 ALA A CA 1
ATOM 2227 C C . ALA A 1 298 ? 36.062 12.953 19.031 1 40.41 298 ALA A C 1
ATOM 2229 O O . ALA A 1 298 ? 36 14.18 18.922 1 40.41 298 ALA A O 1
ATOM 2230 N N . PRO A 1 299 ? 36.594 12.43 20.078 1 38.12 299 PRO A N 1
ATOM 2231 C CA . PRO A 1 299 ? 37.688 13.32 20.5 1 38.12 299 PRO A CA 1
ATOM 2232 C C . PRO A 1 299 ? 38.375 14 19.312 1 38.12 299 PRO A C 1
ATOM 2234 O O . PRO A 1 299 ? 38.344 13.484 18.188 1 38.12 299 PRO A O 1
ATOM 2237 N N . PRO A 1 300 ? 38.344 15.281 19.344 1 35.06 300 PRO A N 1
ATOM 2238 C CA . PRO A 1 300 ? 39.094 15.844 18.219 1 35.06 300 PRO A CA 1
ATOM 2239 C C . PRO A 1 300 ? 40.156 14.898 17.688 1 35.06 300 PRO A C 1
ATOM 2241 O O . PRO A 1 300 ? 40.875 14.258 18.469 1 35.06 300 PRO A O 1
ATOM 2244 N N . ALA A 1 301 ? 39.656 14.055 16.688 1 38.44 301 ALA A N 1
ATOM 2245 C CA . ALA A 1 301 ? 40.812 13.328 16.141 1 38.44 301 ALA A CA 1
ATOM 2246 C C . ALA A 1 301 ? 42.125 14.016 16.5 1 38.44 301 ALA A C 1
ATOM 2248 O O . ALA A 1 301 ? 42.219 15.242 16.453 1 38.44 301 ALA A O 1
ATOM 2249 N N . ALA A 1 302 ? 42.812 13.367 17.422 1 37.38 302 ALA A N 1
ATOM 2250 C CA . ALA A 1 302 ? 44.156 13.844 17.656 1 37.38 302 ALA A CA 1
ATOM 2251 C C . ALA A 1 302 ? 44.75 14.438 16.375 1 37.38 302 ALA A C 1
ATOM 2253 O O . ALA A 1 302 ? 44.875 13.742 15.359 1 37.38 302 ALA A O 1
ATOM 2254 N N . VAL A 1 303 ? 44.281 15.617 15.961 1 34.25 303 VAL A N 1
ATOM 2255 C CA . VAL A 1 303 ? 45.125 16.266 14.977 1 34.25 303 VAL A CA 1
ATOM 2256 C C . VAL A 1 303 ? 46.562 15.766 15.125 1 34.25 303 VAL A C 1
ATOM 2258 O O . VAL A 1 303 ? 47.25 16.094 16.094 1 34.25 303 VAL A O 1
ATOM 2261 N N . HIS A 1 304 ? 46.656 14.352 15.008 1 36.34 304 HIS A N 1
ATOM 2262 C CA . HIS A 1 304 ? 48.094 14.109 14.789 1 36.34 304 HIS A CA 1
ATOM 2263 C C . HIS A 1 304 ? 48.719 15.25 14 1 36.34 304 HIS A C 1
ATOM 2265 O O . HIS A 1 304 ? 48.5 15.367 12.789 1 36.34 304 HIS A O 1
ATOM 2271 N N . GLN A 1 305 ? 48.688 16.375 14.562 1 32.41 305 GLN A N 1
ATOM 2272 C CA . GLN A 1 305 ? 49.719 17.344 14.18 1 32.41 305 GLN A CA 1
ATOM 2273 C C . GLN A 1 305 ? 51 16.641 13.695 1 32.41 305 GLN A C 1
ATOM 2275 O O . GLN A 1 305 ? 51.781 16.125 14.5 1 32.41 305 GLN A O 1
ATOM 2280 N N . ARG A 1 306 ? 50.75 15.742 12.664 1 35.56 306 ARG A N 1
ATOM 2281 C CA . ARG A 1 306 ? 52.031 15.492 12.055 1 35.56 306 ARG A CA 1
ATOM 2282 C C . ARG A 1 306 ? 52.875 16.766 12.023 1 35.56 306 ARG A C 1
ATOM 2284 O O . ARG A 1 306 ? 52.625 17.672 11.242 1 35.56 306 ARG A O 1
ATOM 2291 N N . VAL A 1 307 ? 53.25 17.188 13.172 1 33.72 307 VAL A N 1
ATOM 2292 C CA . VAL A 1 307 ? 54.406 18.047 13.203 1 33.72 307 VAL A CA 1
ATOM 2293 C C . VAL A 1 307 ? 55.406 17.609 12.133 1 33.72 307 VAL A C 1
ATOM 2295 O O . VAL A 1 307 ? 56 16.531 12.219 1 33.72 307 VAL A O 1
ATOM 2298 N N . ILE A 1 308 ? 54.906 17.75 10.891 1 34.41 308 ILE A N 1
ATOM 2299 C CA . ILE A 1 308 ? 56 17.719 9.914 1 34.41 308 ILE A CA 1
ATOM 2300 C C . ILE A 1 308 ? 57.25 18.375 10.492 1 34.41 308 ILE A C 1
ATOM 2302 O O . ILE A 1 308 ? 57.25 19.594 10.75 1 34.41 308 ILE A O 1
ATOM 2306 N N . HIS A 1 309 ? 57.812 17.656 11.422 1 33.56 309 HIS A N 1
ATOM 2307 C CA . HIS A 1 309 ? 59.156 18.141 11.766 1 33.56 309 HIS A CA 1
ATOM 2308 C C . HIS A 1 309 ? 59.875 18.672 10.547 1 33.56 309 HIS A C 1
ATOM 2310 O O . HIS A 1 309 ? 60.094 17.938 9.57 1 33.56 309 HIS A O 1
ATOM 2316 N N . ARG A 1 310 ? 59.5 19.922 10.133 1 32.56 310 ARG A N 1
ATOM 2317 C CA . ARG A 1 310 ? 60.438 20.594 9.227 1 32.56 310 ARG A CA 1
ATOM 2318 C C . ARG A 1 310 ? 61.875 20.172 9.492 1 32.56 310 ARG A C 1
ATOM 2320 O O . ARG A 1 310 ? 62.406 20.406 10.578 1 32.56 310 ARG A O 1
ATOM 2327 N N . ARG A 1 311 ? 62.156 18.859 8.969 1 34.75 311 ARG A N 1
ATOM 2328 C CA . ARG A 1 311 ? 63.562 18.5 8.945 1 34.75 311 ARG A CA 1
ATOM 2329 C C . ARG A 1 311 ? 64.438 19.75 8.758 1 34.75 311 ARG A C 1
ATOM 2331 O O . ARG A 1 311 ? 64.188 20.562 7.875 1 34.75 311 ARG A O 1
ATOM 2338 N N . GLY A 1 312 ? 64.938 20.281 9.859 1 30.88 312 GLY A N 1
ATOM 2339 C CA . GLY A 1 312 ? 65.812 21.406 9.922 1 30.88 312 GLY A CA 1
ATOM 2340 C C . GLY A 1 312 ? 66.812 21.453 8.75 1 30.88 312 GLY A C 1
ATOM 2341 O O . GLY A 1 312 ? 67 20.453 8.062 1 30.88 312 GLY A O 1
ATOM 2342 N N . PRO A 1 313 ? 67 22.703 8.148 1 34.19 313 PRO A N 1
ATOM 2343 C CA . PRO A 1 313 ? 67.938 22.844 7.035 1 34.19 313 PRO A CA 1
ATOM 2344 C C . PRO A 1 313 ? 69.125 21.953 7.168 1 34.19 313 PRO A C 1
ATOM 2346 O O . PRO A 1 313 ? 69.625 21.719 8.281 1 34.19 313 PRO A O 1
ATOM 2349 N N . VAL A 1 314 ? 69.125 20.766 6.465 1 34.69 314 VAL A N 1
ATOM 2350 C CA . VAL A 1 314 ? 70.312 19.969 6.352 1 34.69 314 VAL A CA 1
ATOM 2351 C C . VAL A 1 314 ? 71.562 20.875 6.383 1 34.69 314 VAL A C 1
ATOM 2353 O O . VAL A 1 314 ? 71.562 21.891 5.691 1 34.69 314 VAL A O 1
ATOM 2356 N N . ALA A 1 315 ? 72.25 20.891 7.453 1 33.91 315 ALA A N 1
ATOM 2357 C CA . ALA A 1 315 ? 73.5 21.625 7.617 1 33.91 315 ALA A CA 1
ATOM 2358 C C . ALA A 1 315 ? 74.375 21.516 6.371 1 33.91 315 ALA A C 1
ATOM 2360 O O . ALA A 1 315 ? 74.438 20.453 5.762 1 33.91 315 ALA A O 1
ATOM 2361 N N . PRO A 1 316 ? 74.562 22.656 5.734 1 31.39 316 PRO A N 1
ATOM 2362 C CA . PRO A 1 316 ? 75.438 22.672 4.547 1 31.39 316 PRO A CA 1
ATOM 2363 C C . PRO A 1 316 ? 76.688 21.797 4.691 1 31.39 316 PRO A C 1
ATOM 2365 O O . PRO A 1 316 ? 77.188 21.625 5.801 1 31.39 316 PRO A O 1
ATOM 2368 N N . ARG A 1 317 ? 76.688 20.719 3.969 1 34.97 317 ARG A N 1
ATOM 2369 C CA . ARG A 1 317 ? 77.812 19.844 3.828 1 34.97 317 ARG A CA 1
ATOM 2370 C C . ARG A 1 317 ? 79.125 20.641 3.916 1 34.97 317 ARG A C 1
ATOM 2372 O O . ARG A 1 317 ? 79.25 21.75 3.393 1 34.97 317 ARG A O 1
ATOM 2379 N N . ARG A 1 318 ? 79.938 20.391 4.945 1 29.56 318 ARG A N 1
ATOM 2380 C CA . ARG A 1 318 ? 81.25 20.891 5.211 1 29.56 318 ARG A CA 1
ATOM 2381 C C . ARG A 1 318 ? 82.062 21 3.92 1 29.56 318 ARG A C 1
ATOM 2383 O O . ARG A 1 318 ? 81.938 20.172 3.023 1 29.56 318 ARG A O 1
ATOM 2390 N N . GLY A 1 319 ? 82.438 22.266 3.646 1 27.8 319 GLY A N 1
ATOM 2391 C CA . GLY A 1 319 ? 83.25 22.859 2.631 1 27.8 319 GLY A CA 1
ATOM 2392 C C . GLY A 1 319 ? 84.438 22 2.258 1 27.8 319 GLY A C 1
ATOM 2393 O O . GLY A 1 319 ? 84.875 21.109 3.018 1 27.8 319 GLY A O 1
ATOM 2394 N N . ALA A 1 320 ? 84.625 21.891 1.03 1 34.06 320 ALA A N 1
ATOM 2395 C CA . ALA A 1 320 ? 85.75 21.391 0.2 1 34.06 320 ALA A CA 1
ATOM 2396 C C . ALA A 1 320 ? 87.125 21.766 0.794 1 34.06 320 ALA A C 1
ATOM 2398 O O . ALA A 1 320 ? 87.375 22.922 1.116 1 34.06 320 ALA A O 1
ATOM 2399 N N . ARG A 1 321 ? 87.688 20.812 1.534 1 34.16 321 ARG A N 1
ATOM 2400 C CA . ARG A 1 321 ? 89.062 20.969 2.02 1 34.16 321 ARG A CA 1
ATOM 2401 C C . ARG A 1 321 ? 90 21.5 0.922 1 34.16 321 ARG A C 1
ATOM 2403 O O . ARG A 1 321 ? 89.875 21.109 -0.24 1 34.16 321 ARG A O 1
ATOM 2410 N N . PRO A 1 322 ? 90.562 22.641 1.146 1 36.22 322 PRO A N 1
ATOM 2411 C CA . PRO A 1 322 ? 91.5 23.328 0.228 1 36.22 322 PRO A CA 1
ATOM 2412 C C . PRO A 1 322 ? 92.625 22.422 -0.251 1 36.22 322 PRO A C 1
ATOM 2414 O O . PRO A 1 322 ? 93 21.469 0.434 1 36.22 322 PRO A O 1
ATOM 2417 N N . PRO A 1 323 ? 92.812 22.344 -1.522 1 38.69 323 PRO A N 1
ATOM 2418 C CA . PRO A 1 323 ? 93.875 21.594 -2.215 1 38.69 323 PRO A CA 1
ATOM 2419 C C . PRO A 1 323 ? 95.25 21.828 -1.605 1 38.69 323 PRO A C 1
ATOM 2421 O O . PRO A 1 323 ? 95.625 22.953 -1.221 1 38.69 323 PRO A O 1
ATOM 2424 N N . ARG A 1 324 ? 95.75 20.984 -0.793 1 32.84 324 ARG A N 1
ATOM 2425 C CA . ARG A 1 324 ? 97.125 21.109 -0.265 1 32.84 324 ARG A CA 1
ATOM 2426 C C . ARG A 1 324 ? 98.125 21.469 -1.369 1 32.84 324 ARG A C 1
ATOM 2428 O O . ARG A 1 324 ? 98 20.969 -2.492 1 32.84 324 ARG A O 1
ATOM 2435 N N . ARG A 1 325 ? 98.688 22.656 -1.234 1 27.78 325 ARG A N 1
ATOM 2436 C CA . ARG A 1 325 ? 99.875 23.125 -1.961 1 27.78 325 ARG A CA 1
ATOM 2437 C C . ARG A 1 325 ? 101 22.125 -1.867 1 27.78 325 ARG A C 1
ATOM 2439 O O . ARG A 1 325 ? 101.312 21.625 -0.784 1 27.78 325 ARG A O 1
ATOM 2446 N N . ARG A 1 326 ? 101.188 21.328 -2.779 1 26.5 326 ARG A N 1
ATOM 2447 C CA . ARG A 1 326 ? 102.438 20.641 -2.943 1 26.5 326 ARG A CA 1
ATOM 2448 C C . ARG A 1 326 ? 103.625 21.562 -2.693 1 26.5 326 ARG A C 1
ATOM 2450 O O . ARG A 1 326 ? 103.812 22.547 -3.412 1 26.5 326 ARG A O 1
ATOM 2457 N N . ARG A 1 327 ? 103.812 21.797 -1.351 1 22.2 327 ARG A N 1
ATOM 2458 C CA . ARG A 1 327 ? 105.25 21.781 -1.055 1 22.2 327 ARG A CA 1
ATOM 2459 C C . ARG A 1 327 ? 105.875 20.391 -1.3 1 22.2 327 ARG A C 1
ATOM 2461 O O . ARG A 1 327 ? 105.25 19.375 -0.991 1 22.2 327 ARG A O 1
ATOM 2468 N N . MET B 1 1 ? 26.547 -58.875 9.047 1 35.5 1 MET B N 1
ATOM 2469 C CA . MET B 1 1 ? 25.766 -58.188 8.023 1 35.5 1 MET B CA 1
ATOM 2470 C C . MET B 1 1 ? 24.906 -57.062 8.641 1 35.5 1 MET B C 1
ATOM 2472 O O . MET B 1 1 ? 24.141 -56.406 7.941 1 35.5 1 MET B O 1
ATOM 2476 N N . THR B 1 2 ? 24.703 -57.062 9.914 1 48.56 2 THR B N 1
ATOM 2477 C CA . THR B 1 2 ? 23.75 -56.219 10.656 1 48.56 2 THR B CA 1
ATOM 2478 C C . THR B 1 2 ? 24.312 -54.812 10.859 1 48.56 2 THR B C 1
ATOM 2480 O O . THR B 1 2 ? 23.609 -53.938 11.359 1 48.56 2 THR B O 1
ATOM 2483 N N . GLY B 1 3 ? 25.625 -54.594 10.805 1 52.56 3 GLY B N 1
ATOM 2484 C CA . GLY B 1 3 ? 26.281 -53.344 11.055 1 52.56 3 GLY B CA 1
ATOM 2485 C C . GLY B 1 3 ? 25.906 -52.25 10.055 1 52.56 3 GLY B C 1
ATOM 2486 O O . GLY B 1 3 ? 26.156 -51.062 10.289 1 52.56 3 GLY B O 1
ATOM 2487 N N . SER B 1 4 ? 25.453 -52.688 8.875 1 59.25 4 SER B N 1
ATOM 2488 C CA . SER B 1 4 ? 25.234 -51.812 7.727 1 59.25 4 SER B CA 1
ATOM 2489 C C . SER B 1 4 ? 23.938 -51 7.871 1 59.25 4 SER B C 1
ATOM 2491 O O . SER B 1 4 ? 23.812 -49.906 7.348 1 59.25 4 SER B O 1
ATOM 2493 N N . GLY B 1 5 ? 23.062 -51.469 8.805 1 59.94 5 GLY B N 1
ATOM 2494 C CA . GLY B 1 5 ? 21.781 -50.812 8.914 1 59.94 5 GLY B CA 1
ATOM 2495 C C . GLY B 1 5 ? 21.844 -49.531 9.719 1 59.94 5 GLY B C 1
ATOM 2496 O O . GLY B 1 5 ? 21.188 -48.531 9.383 1 59.94 5 GLY B O 1
ATOM 2497 N N . TRP B 1 6 ? 22.609 -49.562 10.875 1 62.75 6 TRP B N 1
ATOM 2498 C CA . TRP B 1 6 ? 22.703 -48.375 11.734 1 62.75 6 TRP B CA 1
ATOM 2499 C C . TRP B 1 6 ? 23.438 -47.25 11.039 1 62.75 6 TRP B C 1
ATOM 2501 O O . TRP B 1 6 ? 23.047 -46.094 11.133 1 62.75 6 TRP B O 1
ATOM 2511 N N . THR B 1 7 ? 24.484 -47.594 10.25 1 61.41 7 THR B N 1
ATOM 2512 C CA . THR B 1 7 ? 25.25 -46.594 9.523 1 61.41 7 THR B CA 1
ATOM 2513 C C . THR B 1 7 ? 24.391 -45.938 8.461 1 61.41 7 THR B C 1
ATOM 2515 O O . THR B 1 7 ? 24.469 -44.719 8.258 1 61.41 7 THR B O 1
ATOM 2518 N N . ARG B 1 8 ? 23.5 -46.688 7.828 1 64.12 8 ARG B N 1
ATOM 2519 C CA . ARG B 1 8 ? 22.609 -46.125 6.816 1 64.12 8 ARG B CA 1
ATOM 2520 C C . ARG B 1 8 ? 21.578 -45.188 7.441 1 64.12 8 ARG B C 1
ATOM 2522 O O . ARG B 1 8 ? 21.219 -44.188 6.855 1 64.12 8 ARG B O 1
ATOM 2529 N N . ARG B 1 9 ? 21.141 -45.625 8.711 1 65.5 9 ARG B N 1
ATOM 2530 C CA . ARG B 1 9 ? 20.188 -44.75 9.398 1 65.5 9 ARG B CA 1
ATOM 2531 C C . ARG B 1 9 ? 20.844 -43.469 9.852 1 65.5 9 ARG B C 1
ATOM 2533 O O . ARG B 1 9 ? 20.234 -42.375 9.766 1 65.5 9 ARG B O 1
ATOM 2540 N N . VAL B 1 10 ? 22.062 -43.531 10.344 1 62.47 10 VAL B N 1
ATOM 2541 C CA . VAL B 1 10 ? 22.781 -42.344 10.797 1 62.47 10 VAL B CA 1
ATOM 2542 C C . VAL B 1 10 ? 23.109 -41.438 9.602 1 62.47 10 VAL B C 1
ATOM 2544 O O . VAL B 1 10 ? 22.969 -40.219 9.672 1 62.47 10 VAL B O 1
ATOM 2547 N N . VAL B 1 11 ? 23.516 -42.031 8.484 1 62 11 VAL B N 1
ATOM 2548 C CA . VAL B 1 11 ? 23.812 -41.281 7.277 1 62 11 VAL B CA 1
ATOM 2549 C C . VAL B 1 11 ? 22.547 -40.625 6.73 1 62 11 VAL B C 1
ATOM 2551 O O . VAL B 1 11 ? 22.562 -39.469 6.309 1 62 11 VAL B O 1
ATOM 2554 N N . ALA B 1 12 ? 21.422 -41.375 6.789 1 64.38 12 ALA B N 1
ATOM 2555 C CA . ALA B 1 12 ? 20.156 -40.844 6.336 1 64.38 12 ALA B CA 1
ATOM 2556 C C . ALA B 1 12 ? 19.688 -39.719 7.258 1 64.38 12 ALA B C 1
ATOM 2558 O O . ALA B 1 12 ? 19.172 -38.688 6.793 1 64.38 12 ALA B O 1
ATOM 2559 N N . ALA B 1 13 ? 19.859 -39.969 8.539 1 62.81 13 ALA B N 1
ATOM 2560 C CA . ALA B 1 13 ? 19.5 -38.938 9.492 1 62.81 13 ALA B CA 1
ATOM 2561 C C . ALA B 1 13 ? 20.375 -37.688 9.312 1 62.81 13 ALA B C 1
ATOM 2563 O O . ALA B 1 13 ? 19.891 -36.562 9.367 1 62.81 13 ALA B O 1
ATOM 2564 N N . PHE B 1 14 ? 21.641 -37.906 9.078 1 59.22 14 PHE B N 1
ATOM 2565 C CA . PHE B 1 14 ? 22.562 -36.812 8.828 1 59.22 14 PHE B CA 1
ATOM 2566 C C . PHE B 1 14 ? 22.234 -36.094 7.527 1 59.22 14 PHE B C 1
ATOM 2568 O O . PHE B 1 14 ? 22.328 -34.844 7.445 1 59.22 14 PHE B O 1
ATOM 2575 N N . GLY B 1 15 ? 21.906 -36.844 6.496 1 56.28 15 GLY B N 1
ATOM 2576 C CA . GLY B 1 15 ? 21.469 -36.25 5.23 1 56.28 15 GLY B CA 1
ATOM 2577 C C . GLY B 1 15 ? 20.203 -35.438 5.352 1 56.28 15 GLY B C 1
ATOM 2578 O O . GLY B 1 15 ? 20.094 -34.375 4.758 1 56.28 15 GLY B O 1
ATOM 2579 N N . ARG B 1 16 ? 19.266 -36.031 6.074 1 59.84 16 ARG B N 1
ATOM 2580 C CA . ARG B 1 16 ? 18.031 -35.281 6.316 1 59.84 16 ARG B CA 1
ATOM 2581 C C . ARG B 1 16 ? 18.312 -34 7.105 1 59.84 16 ARG B C 1
ATOM 2583 O O . ARG B 1 16 ? 17.734 -32.938 6.82 1 59.84 16 ARG B O 1
ATOM 2590 N N . ALA B 1 17 ? 19.109 -34.219 8.148 1 58.47 17 ALA B N 1
ATOM 2591 C CA . ALA B 1 17 ? 19.5 -33.031 8.938 1 58.47 17 ALA B CA 1
ATOM 2592 C C . ALA B 1 17 ? 20.203 -32 8.062 1 58.47 17 ALA B C 1
ATOM 2594 O O . ALA B 1 17 ? 19.953 -30.812 8.195 1 58.47 17 ALA B O 1
ATOM 2595 N N . ARG B 1 18 ? 21.094 -32.5 7.234 1 57.28 18 ARG B N 1
ATOM 2596 C CA . ARG B 1 18 ? 21.812 -31.609 6.328 1 57.28 18 ARG B CA 1
ATOM 2597 C C . ARG B 1 18 ? 20.859 -30.953 5.332 1 57.28 18 ARG B C 1
ATOM 2599 O O . ARG B 1 18 ? 21 -29.766 5.027 1 57.28 18 ARG B O 1
ATOM 2606 N N . ARG B 1 19 ? 20.109 -31.938 4.734 1 58.03 19 ARG B N 1
ATOM 2607 C CA . ARG B 1 19 ? 19.109 -31.391 3.818 1 58.03 19 ARG B CA 1
ATOM 2608 C C . ARG B 1 19 ? 18.188 -30.406 4.531 1 58.03 19 ARG B C 1
ATOM 2610 O O . ARG B 1 19 ? 17.844 -29.359 3.977 1 58.03 19 ARG B O 1
ATOM 2617 N N . ARG B 1 20 ? 17.734 -30.891 5.723 1 58.72 20 ARG B N 1
ATOM 2618 C CA . ARG B 1 20 ? 16.922 -29.969 6.523 1 58.72 20 ARG B CA 1
ATOM 2619 C C . ARG B 1 20 ? 17.703 -28.688 6.832 1 58.72 20 ARG B C 1
ATOM 2621 O O . ARG B 1 20 ? 17.141 -27.594 6.773 1 58.72 20 ARG B O 1
ATOM 2628 N N . PHE B 1 21 ? 18.969 -28.938 7.164 1 61.91 21 PHE B N 1
ATOM 2629 C CA . PHE B 1 21 ? 19.828 -27.797 7.434 1 61.91 21 PHE B CA 1
ATOM 2630 C C . PHE B 1 21 ? 20.047 -26.969 6.176 1 61.91 21 PHE B C 1
ATOM 2632 O O . PHE B 1 21 ? 20.125 -25.734 6.238 1 61.91 21 PHE B O 1
ATOM 2639 N N . GLY B 1 22 ? 20.172 -27.719 5.09 1 69.19 22 GLY B N 1
ATOM 2640 C CA . GLY B 1 22 ? 20.297 -27.016 3.824 1 69.19 22 GLY B CA 1
ATOM 2641 C C . GLY B 1 22 ? 19.078 -26.203 3.461 1 69.19 22 GLY B C 1
ATOM 2642 O O . GLY B 1 22 ? 19.203 -25.062 3.014 1 69.19 22 GLY B O 1
ATOM 2643 N N . ARG B 1 23 ? 17.938 -26.906 3.678 1 75.62 23 ARG B N 1
ATOM 2644 C CA . ARG B 1 23 ? 16.688 -26.203 3.404 1 75.62 23 ARG B CA 1
ATOM 2645 C C . ARG B 1 23 ? 16.484 -25.047 4.375 1 75.62 23 ARG B C 1
ATOM 2647 O O . ARG B 1 23 ? 16 -23.969 3.988 1 75.62 23 ARG B O 1
ATOM 2654 N N . LEU B 1 24 ? 16.859 -25.234 5.648 1 82.19 24 LEU B N 1
ATOM 2655 C CA . LEU B 1 24 ? 16.719 -24.188 6.652 1 82.19 24 LEU B CA 1
ATOM 2656 C C . LEU B 1 24 ? 17.656 -23.031 6.348 1 82.19 24 LEU B C 1
ATOM 2658 O O . LEU B 1 24 ? 17.312 -21.859 6.566 1 82.19 24 LEU B O 1
ATOM 2662 N N . ASP B 1 25 ? 18.797 -23.438 5.82 1 85.62 25 ASP B N 1
ATOM 2663 C CA . ASP B 1 25 ? 19.75 -22.406 5.438 1 85.62 25 ASP B CA 1
ATOM 2664 C C . ASP B 1 25 ? 19.219 -21.594 4.25 1 85.62 25 ASP B C 1
ATOM 2666 O O . ASP B 1 25 ? 19.359 -20.375 4.215 1 85.62 25 ASP B O 1
ATOM 2670 N N . HIS B 1 26 ? 18.719 -22.359 3.334 1 89.56 26 HIS B N 1
ATOM 2671 C CA . HIS B 1 26 ? 18.141 -21.688 2.178 1 89.56 26 HIS B CA 1
ATOM 2672 C C . HIS B 1 26 ? 17 -20.75 2.592 1 89.56 26 HIS B C 1
ATOM 2674 O O . HIS B 1 26 ? 16.922 -19.609 2.115 1 89.56 26 HIS B O 1
ATOM 2680 N N . LEU B 1 27 ? 16.109 -21.172 3.531 1 90.44 27 LEU B N 1
ATOM 2681 C CA . LEU B 1 27 ? 15.016 -20.359 4.035 1 90.44 27 LEU B CA 1
ATOM 2682 C C . LEU B 1 27 ? 15.539 -19.141 4.801 1 90.44 27 LEU B C 1
ATOM 2684 O O . LEU B 1 27 ? 14.992 -18.047 4.68 1 90.44 27 LEU B O 1
ATOM 2688 N N . ALA B 1 28 ? 16.562 -19.344 5.547 1 89.75 28 ALA B N 1
ATOM 2689 C CA . ALA B 1 28 ? 17.156 -18.25 6.309 1 89.75 28 ALA B CA 1
ATOM 2690 C C . ALA B 1 28 ? 17.734 -17.188 5.379 1 89.75 28 ALA B C 1
ATOM 2692 O O . ALA B 1 28 ? 17.562 -15.992 5.621 1 89.75 28 ALA B O 1
ATOM 2693 N N . ARG B 1 29 ? 18.375 -17.672 4.363 1 91.31 29 ARG B N 1
ATOM 2694 C CA . ARG B 1 29 ? 18.938 -16.734 3.395 1 91.31 29 ARG B CA 1
ATOM 2695 C C . ARG B 1 29 ? 17.828 -15.945 2.688 1 91.31 29 ARG B C 1
ATOM 2697 O O . ARG B 1 29 ? 17.984 -14.758 2.404 1 91.31 29 ARG B O 1
ATOM 2704 N N . ALA B 1 30 ? 16.812 -16.625 2.426 1 94 30 ALA B N 1
ATOM 2705 C CA . ALA B 1 30 ? 15.68 -15.953 1.771 1 94 30 ALA B CA 1
ATOM 2706 C C . ALA B 1 30 ? 15.047 -14.914 2.689 1 94 30 ALA B C 1
ATOM 2708 O O . ALA B 1 30 ? 14.672 -13.828 2.242 1 94 30 ALA B O 1
ATOM 2709 N N . VAL B 1 31 ? 14.945 -15.242 3.967 1 92.62 31 VAL B N 1
ATOM 2710 C CA . VAL B 1 31 ? 14.375 -14.328 4.945 1 92.62 31 VAL B CA 1
ATOM 2711 C C . VAL B 1 31 ? 15.25 -13.086 5.066 1 92.62 31 VAL B C 1
ATOM 2713 O O . VAL B 1 31 ? 14.75 -11.961 5.102 1 92.62 31 VAL B O 1
ATOM 2716 N N . VAL B 1 32 ? 16.516 -13.289 5.117 1 90.38 32 VAL B N 1
ATOM 2717 C CA . VAL B 1 32 ? 17.469 -12.18 5.219 1 90.38 32 VAL B CA 1
ATOM 2718 C C . VAL B 1 32 ? 17.391 -11.312 3.963 1 90.38 32 VAL B C 1
ATOM 2720 O O . VAL B 1 32 ? 17.359 -10.086 4.051 1 90.38 32 VAL B O 1
ATOM 2723 N N . ARG B 1 33 ? 17.359 -11.984 2.855 1 91.94 33 ARG B N 1
ATOM 2724 C CA . ARG B 1 33 ? 17.25 -11.266 1.591 1 91.94 33 ARG B CA 1
ATOM 2725 C C . ARG B 1 33 ? 15.953 -10.453 1.546 1 91.94 33 ARG B C 1
ATOM 2727 O O . ARG B 1 33 ? 15.953 -9.305 1.111 1 91.94 33 ARG B O 1
ATOM 2734 N N . TYR B 1 34 ? 14.914 -11.07 1.979 1 93.62 34 TYR B N 1
ATOM 2735 C CA . TYR B 1 34 ? 13.602 -10.43 2.016 1 93.62 34 TYR B CA 1
ATOM 2736 C C . TYR B 1 34 ? 13.617 -9.227 2.955 1 93.62 34 TYR B C 1
ATOM 2738 O O . TYR B 1 34 ? 13.094 -8.164 2.617 1 93.62 34 TYR B O 1
ATOM 2746 N N . ASP B 1 35 ? 14.234 -9.344 4.059 1 89.12 35 ASP B N 1
ATOM 2747 C CA . ASP B 1 35 ? 14.297 -8.289 5.066 1 89.12 35 ASP B CA 1
ATOM 2748 C C . ASP B 1 35 ? 15.18 -7.133 4.602 1 89.12 35 ASP B C 1
ATOM 2750 O O . ASP B 1 35 ? 14.836 -5.965 4.793 1 89.12 35 ASP B O 1
ATOM 2754 N N . ARG B 1 36 ? 16.25 -7.453 3.977 1 87.88 36 ARG B N 1
ATOM 2755 C CA . ARG B 1 36 ? 17.188 -6.438 3.506 1 87.88 36 ARG B CA 1
ATOM 2756 C C . ARG B 1 36 ? 16.562 -5.582 2.408 1 87.88 36 ARG B C 1
ATOM 2758 O O . ARG B 1 36 ? 16.891 -4.402 2.271 1 87.88 36 ARG B O 1
ATOM 2765 N N . ALA B 1 37 ? 15.688 -6.203 1.699 1 89.62 37 ALA B N 1
ATOM 2766 C CA . ALA B 1 37 ? 15.016 -5.473 0.627 1 89.62 37 ALA B CA 1
ATOM 2767 C C . ALA B 1 37 ? 13.781 -4.742 1.15 1 89.62 37 ALA B C 1
ATOM 2769 O O . ALA B 1 37 ? 13.055 -4.102 0.382 1 89.62 37 ALA B O 1
ATOM 2770 N N . ASP B 1 38 ? 13.555 -4.797 2.484 1 90.06 38 ASP B N 1
ATOM 2771 C CA . ASP B 1 38 ? 12.336 -4.242 3.064 1 90.06 38 ASP B CA 1
ATOM 2772 C C . ASP B 1 38 ? 11.094 -4.824 2.393 1 90.06 38 ASP B C 1
ATOM 2774 O O . ASP B 1 38 ? 10.211 -4.082 1.952 1 90.06 38 ASP B O 1
ATOM 2778 N N . GLY B 1 39 ? 11.109 -6.168 2.328 1 92.38 39 GLY B N 1
ATOM 2779 C CA . GLY B 1 39 ? 10.078 -6.883 1.604 1 92.38 39 GLY B CA 1
ATOM 2780 C C . GLY B 1 39 ? 8.672 -6.539 2.074 1 92.38 39 GLY B C 1
ATOM 2781 O O . GLY B 1 39 ? 7.746 -6.457 1.267 1 92.38 39 GLY B O 1
ATOM 2782 N N . GLY B 1 40 ? 8.484 -6.348 3.371 1 91.81 40 GLY B N 1
ATOM 2783 C CA . GLY B 1 40 ? 7.188 -5.965 3.9 1 91.81 40 GLY B CA 1
ATOM 2784 C C . GLY B 1 40 ? 6.656 -4.672 3.311 1 91.81 40 GLY B C 1
ATOM 2785 O O . GLY B 1 40 ? 5.484 -4.586 2.936 1 91.81 40 GLY B O 1
ATOM 2786 N N . ARG B 1 41 ? 7.496 -3.742 3.221 1 90.69 41 ARG B N 1
ATOM 2787 C CA . ARG B 1 41 ? 7.113 -2.453 2.652 1 90.69 41 ARG B CA 1
ATOM 2788 C C . ARG B 1 41 ? 6.828 -2.574 1.16 1 90.69 41 ARG B C 1
ATOM 2790 O O . ARG B 1 41 ? 5.887 -1.965 0.65 1 90.69 41 ARG B O 1
ATOM 2797 N N . LEU B 1 42 ? 7.691 -3.336 0.468 1 93.81 42 LEU B N 1
ATOM 2798 C CA . LEU B 1 42 ? 7.465 -3.57 -0.954 1 93.81 42 LEU B CA 1
ATOM 2799 C C . LEU B 1 42 ? 6.109 -4.227 -1.186 1 93.81 42 LEU B C 1
ATOM 2801 O O . LEU B 1 42 ? 5.352 -3.807 -2.062 1 93.81 42 LEU B O 1
ATOM 2805 N N . ALA B 1 43 ? 5.816 -5.199 -0.352 1 95.94 43 ALA B N 1
ATOM 2806 C CA . ALA B 1 43 ? 4.547 -5.91 -0.479 1 95.94 43 ALA B CA 1
ATOM 2807 C C . ALA B 1 43 ? 3.369 -4.977 -0.22 1 95.94 43 ALA B C 1
ATOM 2809 O O . ALA B 1 43 ? 2.33 -5.082 -0.875 1 95.94 43 ALA B O 1
ATOM 2810 N N . ALA B 1 44 ? 3.566 -4.098 0.758 1 94.75 44 ALA B N 1
ATOM 2811 C CA . ALA B 1 44 ? 2.516 -3.131 1.074 1 94.75 44 ALA B CA 1
ATOM 2812 C C . ALA B 1 44 ? 2.246 -2.207 -0.11 1 94.75 44 ALA B C 1
ATOM 2814 O O . ALA B 1 44 ? 1.09 -1.947 -0.45 1 94.75 44 ALA B O 1
ATOM 2815 N N . ALA B 1 45 ? 3.279 -1.73 -0.748 1 94.88 45 ALA B N 1
ATOM 2816 C CA . ALA B 1 45 ? 3.131 -0.873 -1.921 1 94.88 45 ALA B CA 1
ATOM 2817 C C . ALA B 1 45 ? 2.424 -1.611 -3.053 1 94.88 45 ALA B C 1
ATOM 2819 O O . ALA B 1 45 ? 1.493 -1.079 -3.664 1 94.88 45 ALA B O 1
ATOM 2820 N N . VAL B 1 46 ? 2.842 -2.834 -3.287 1 95.75 46 VAL B N 1
ATOM 2821 C CA . VAL B 1 46 ? 2.248 -3.633 -4.355 1 95.75 46 VAL B CA 1
ATOM 2822 C C . VAL B 1 46 ? 0.775 -3.889 -4.051 1 95.75 46 VAL B C 1
ATOM 2824 O O . VAL B 1 46 ? -0.059 -3.91 -4.957 1 95.75 46 VAL B O 1
ATOM 2827 N N . THR B 1 47 ? 0.528 -4.098 -2.793 1 95.94 47 THR B N 1
ATOM 2828 C CA . THR B 1 47 ? -0.844 -4.367 -2.377 1 95.94 47 THR B CA 1
ATOM 2829 C C . THR B 1 47 ? -1.756 -3.193 -2.729 1 95.94 47 THR B C 1
ATOM 2831 O O . THR B 1 47 ? -2.879 -3.393 -3.197 1 95.94 47 THR B O 1
ATOM 2834 N N . TYR B 1 48 ? -1.281 -2.074 -2.533 1 93.25 48 TYR B N 1
ATOM 2835 C CA . TYR B 1 48 ? -2.049 -0.886 -2.891 1 93.25 48 TYR B CA 1
ATOM 2836 C C . TYR B 1 48 ? -2.418 -0.9 -4.371 1 93.25 48 TYR B C 1
ATOM 2838 O O . TYR B 1 48 ? -3.59 -0.767 -4.727 1 93.25 48 TYR B O 1
ATOM 2846 N N . TYR B 1 49 ? -1.492 -1.112 -5.219 1 93 49 TYR B N 1
ATOM 2847 C CA . TYR B 1 49 ? -1.722 -1.117 -6.656 1 93 49 TYR B CA 1
ATOM 2848 C C . TYR B 1 49 ? -2.545 -2.33 -7.074 1 93 49 TYR B C 1
ATOM 2850 O O . TYR B 1 49 ? -3.342 -2.254 -8.016 1 93 49 TYR B O 1
ATOM 2858 N N . SER B 1 50 ? -2.301 -3.4 -6.336 1 94.12 50 SER B N 1
ATOM 2859 C CA . SER B 1 50 ? -3.076 -4.602 -6.625 1 94.12 50 SER B CA 1
ATOM 2860 C C . SER B 1 50 ? -4.562 -4.375 -6.363 1 94.12 50 SER B C 1
ATOM 2862 O O . SER B 1 50 ? -5.41 -4.934 -7.059 1 94.12 50 SER B O 1
ATOM 2864 N N . PHE B 1 51 ? -4.801 -3.668 -5.352 1 92.5 51 PHE B N 1
ATOM 2865 C CA . PHE B 1 51 ? -6.191 -3.385 -5.016 1 92.5 51 PHE B CA 1
ATOM 2866 C C . PHE B 1 51 ? -6.895 -2.676 -6.168 1 92.5 51 PHE B C 1
ATOM 2868 O O . PHE B 1 51 ? -7.988 -3.074 -6.574 1 92.5 51 PHE B O 1
ATOM 2875 N N . PHE B 1 52 ? -6.281 -1.693 -6.746 1 87.69 52 PHE B N 1
ATOM 2876 C CA . PHE B 1 52 ? -6.848 -0.954 -7.867 1 87.69 52 PHE B CA 1
ATOM 2877 C C . PHE B 1 52 ? -6.973 -1.848 -9.094 1 87.69 52 PHE B C 1
ATOM 2879 O O . PHE B 1 52 ? -7.969 -1.779 -9.82 1 87.69 52 PHE B O 1
ATOM 2886 N N . ALA B 1 53 ? -5.988 -2.59 -9.273 1 88.94 53 ALA B N 1
ATOM 2887 C CA . ALA B 1 53 ? -6.02 -3.506 -10.414 1 88.94 53 ALA B CA 1
ATOM 2888 C C . ALA B 1 53 ? -7.145 -4.523 -10.266 1 88.94 53 ALA B C 1
ATOM 2890 O O . ALA B 1 53 ? -7.832 -4.844 -11.234 1 88.94 53 ALA B O 1
ATOM 2891 N N . ALA B 1 54 ? -7.262 -5.066 -9.094 1 86.88 54 ALA B N 1
ATOM 2892 C CA . ALA B 1 54 ? -8.32 -6.035 -8.828 1 86.88 54 ALA B CA 1
ATOM 2893 C C . ALA B 1 54 ? -9.695 -5.41 -9.039 1 86.88 54 ALA B C 1
ATOM 2895 O O . ALA B 1 54 ? -10.594 -6.043 -9.602 1 86.88 54 ALA B O 1
ATOM 2896 N N . PHE B 1 55 ? -9.82 -4.242 -8.539 1 82.56 55 PHE B N 1
ATOM 2897 C CA . PHE B 1 55 ? -11.078 -3.531 -8.734 1 82.56 55 PHE B CA 1
ATOM 2898 C C . PHE B 1 55 ? -11.359 -3.32 -10.219 1 82.56 55 PHE B C 1
ATOM 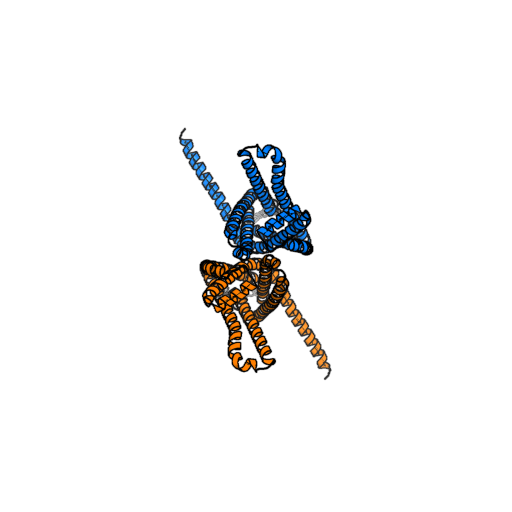2900 O O . PHE B 1 55 ? -12.484 -3.527 -10.672 1 82.56 55 PHE B O 1
ATOM 2907 N N . SER B 1 56 ? -10.391 -2.85 -10.891 1 80.12 56 SER B N 1
ATOM 2908 C CA . SER B 1 56 ? -10.523 -2.637 -12.328 1 80.12 56 SER B CA 1
ATOM 2909 C C . SER B 1 56 ? -10.883 -3.932 -13.047 1 80.12 56 SER B C 1
ATOM 2911 O O . SER B 1 56 ? -11.711 -3.932 -13.961 1 80.12 56 SER B O 1
ATOM 2913 N N . LEU B 1 57 ? -10.281 -4.996 -12.672 1 78.88 57 LEU B N 1
ATOM 2914 C CA . LEU B 1 57 ? -10.57 -6.297 -13.258 1 78.88 57 LEU B CA 1
ATOM 2915 C C . LEU B 1 57 ? -12 -6.734 -12.945 1 78.88 57 LEU B C 1
ATOM 2917 O O . LEU B 1 57 ? -12.672 -7.32 -13.797 1 78.88 57 LEU B O 1
ATOM 2921 N N . ALA B 1 58 ? -12.398 -6.508 -11.727 1 75.31 58 ALA B N 1
ATOM 2922 C CA . ALA B 1 58 ? -13.773 -6.812 -11.352 1 75.31 58 ALA B CA 1
ATOM 2923 C C . ALA B 1 58 ? -14.766 -6.02 -12.203 1 75.31 58 ALA B C 1
ATOM 2925 O O . ALA B 1 58 ? -15.766 -6.566 -12.68 1 75.31 58 ALA B O 1
ATOM 2926 N N . LEU B 1 59 ? -14.461 -4.773 -12.352 1 72.06 59 LEU B N 1
ATOM 2927 C CA . LEU B 1 59 ? -15.32 -3.922 -13.172 1 72.06 59 LEU B CA 1
ATOM 2928 C C . LEU B 1 59 ? -15.359 -4.414 -14.609 1 72.06 59 LEU B C 1
ATOM 2930 O O . LEU B 1 59 ? -16.422 -4.414 -15.242 1 72.06 59 LEU B O 1
ATOM 2934 N N . LEU B 1 60 ? -14.203 -4.754 -15.07 1 70.5 60 LEU B N 1
ATOM 2935 C CA . LEU B 1 60 ? -14.133 -5.309 -16.422 1 70.5 60 LEU B CA 1
ATOM 2936 C C . LEU B 1 60 ? -14.93 -6.609 -16.516 1 70.5 60 LEU B C 1
ATOM 2938 O O . LEU B 1 60 ? -15.609 -6.852 -17.516 1 70.5 60 LEU B O 1
ATOM 2942 N N . GLY B 1 61 ? -14.75 -7.441 -15.555 1 69.69 61 GLY B N 1
ATOM 2943 C CA . GLY B 1 61 ? -15.531 -8.672 -15.508 1 69.69 61 GLY B CA 1
ATOM 2944 C C . GLY B 1 61 ? -17.031 -8.43 -15.516 1 69.69 61 GLY B C 1
ATOM 2945 O O . GLY B 1 61 ? -17.766 -9.117 -16.219 1 69.69 61 GLY B O 1
ATOM 2946 N N . PHE B 1 62 ? -17.359 -7.465 -14.805 1 65.62 62 PHE B N 1
ATOM 2947 C CA . PHE B 1 62 ? -18.766 -7.109 -14.758 1 65.62 62 PHE B CA 1
ATOM 2948 C C . PHE B 1 62 ? -19.234 -6.59 -16.109 1 65.62 62 PHE B C 1
ATOM 2950 O O . PHE B 1 62 ? -20.344 -6.898 -16.547 1 65.62 62 PHE B O 1
ATOM 2957 N N . ALA B 1 63 ? -18.469 -5.797 -16.672 1 64.06 63 ALA B N 1
ATOM 2958 C CA . ALA B 1 63 ? -18.812 -5.254 -17.984 1 64.06 63 ALA B CA 1
ATOM 2959 C C . ALA B 1 63 ? -18.953 -6.363 -19.016 1 64.06 63 ALA B C 1
ATOM 2961 O O . ALA B 1 63 ? -19.875 -6.344 -19.844 1 64.06 63 ALA B O 1
ATOM 2962 N N . VAL B 1 64 ? -18.062 -7.227 -18.984 1 66.5 64 VAL B N 1
ATOM 2963 C CA . VAL B 1 64 ? -18.078 -8.344 -19.922 1 66.5 64 VAL B CA 1
ATOM 2964 C C . VAL B 1 64 ? -19.297 -9.227 -19.672 1 66.5 64 VAL B C 1
ATOM 2966 O O . VAL B 1 64 ? -19.938 -9.695 -20.609 1 66.5 64 VAL B O 1
ATOM 2969 N N . LEU B 1 65 ? -19.484 -9.43 -18.438 1 63.59 65 LEU B N 1
ATOM 2970 C CA . LEU B 1 65 ? -20.656 -10.227 -18.078 1 63.59 65 LEU B CA 1
ATOM 2971 C C . LEU B 1 65 ? -21.938 -9.562 -18.578 1 63.59 65 LEU B C 1
ATOM 2973 O O . LEU B 1 65 ? -22.859 -10.242 -19.016 1 63.59 65 LEU B O 1
ATOM 2977 N N . GLY B 1 66 ? -21.891 -8.266 -18.328 1 58.06 66 GLY B N 1
ATOM 2978 C CA . GLY B 1 66 ? -23.031 -7.527 -18.844 1 58.06 66 GLY B CA 1
ATOM 2979 C C . GLY B 1 66 ? -23.219 -7.68 -20.344 1 58.06 66 GLY B C 1
ATOM 2980 O O . GLY B 1 66 ? -24.344 -7.805 -20.828 1 58.06 66 GLY B O 1
ATOM 2981 N N . PHE B 1 67 ? -22.141 -7.691 -20.984 1 57.84 67 PHE B N 1
ATOM 2982 C CA . PHE B 1 67 ? -22.188 -7.828 -22.438 1 57.84 67 PHE B CA 1
ATOM 2983 C C . PHE B 1 67 ? -22.578 -9.242 -22.844 1 57.84 67 PHE B C 1
ATOM 2985 O O . PHE B 1 67 ? -23.328 -9.43 -23.797 1 57.84 67 PHE B O 1
ATOM 2992 N N . VAL B 1 68 ? -22.047 -10.094 -22.094 1 56.84 68 VAL B N 1
ATOM 2993 C CA . VAL B 1 68 ? -22.328 -11.484 -22.406 1 56.84 68 VAL B CA 1
ATOM 2994 C C . VAL B 1 68 ? -23.75 -11.836 -21.969 1 56.84 68 VAL B C 1
ATOM 2996 O O . VAL B 1 68 ? -24.438 -12.641 -22.609 1 56.84 68 VAL B O 1
ATOM 2999 N N . LEU B 1 69 ? -23.938 -11.258 -20.781 1 54.31 69 LEU B N 1
ATOM 3000 C CA . LEU B 1 69 ? -25.25 -11.594 -20.266 1 54.31 69 LEU B CA 1
ATOM 3001 C C . LEU B 1 69 ? -26.344 -11.031 -21.172 1 54.31 69 LEU B C 1
ATOM 3003 O O . LEU B 1 69 ? -27.531 -11.281 -20.938 1 54.31 69 LEU B O 1
ATOM 3007 N N . ASP B 1 70 ? -26.031 -10.242 -21.938 1 53.72 70 ASP B N 1
ATOM 3008 C CA . ASP B 1 70 ? -27.172 -9.984 -22.828 1 53.72 70 ASP B CA 1
ATOM 3009 C C . ASP B 1 70 ? -27.906 -11.273 -23.172 1 53.72 70 ASP B C 1
ATOM 3011 O O . ASP B 1 70 ? -28.734 -11.297 -24.078 1 53.72 70 ASP B O 1
ATOM 3015 N N . ASP B 1 71 ? -27.516 -12.305 -22.516 1 49 71 ASP B N 1
ATOM 3016 C CA . ASP B 1 71 ? -28.312 -13.523 -22.562 1 49 71 ASP B CA 1
ATOM 3017 C C . ASP B 1 71 ? -29.219 -13.625 -21.328 1 49 71 ASP B C 1
ATOM 3019 O O . ASP B 1 71 ? -28.734 -13.555 -20.188 1 49 71 ASP B O 1
ATOM 3023 N N . PRO B 1 72 ? -30.562 -13.547 -21.391 1 55.22 72 PRO B N 1
ATOM 3024 C CA . PRO B 1 72 ? -31.531 -13.531 -20.297 1 55.22 72 PRO B CA 1
ATOM 3025 C C . PRO B 1 72 ? -31.234 -14.562 -19.219 1 55.22 72 PRO B C 1
ATOM 3027 O O . PRO B 1 72 ? -31.469 -14.312 -18.047 1 55.22 72 PRO B O 1
ATOM 3030 N N . ALA B 1 73 ? -30.672 -15.586 -19.562 1 53.47 73 ALA B N 1
ATOM 3031 C CA . ALA B 1 73 ? -30.422 -16.656 -18.594 1 53.47 73 ALA B CA 1
ATOM 3032 C C . ALA B 1 73 ? -29.234 -16.297 -17.688 1 53.47 73 ALA B C 1
ATOM 3034 O O . ALA B 1 73 ? -29.297 -16.516 -16.484 1 53.47 73 ALA B O 1
ATOM 3035 N N . ALA B 1 74 ? -28.25 -15.852 -18.203 1 54.34 74 ALA B N 1
ATOM 3036 C CA . ALA B 1 74 ? -27.047 -15.477 -17.438 1 54.34 74 ALA B CA 1
ATOM 3037 C C . ALA B 1 74 ? -27.328 -14.281 -16.531 1 54.34 74 ALA B C 1
ATOM 3039 O O . ALA B 1 74 ? -26.859 -14.227 -15.398 1 54.34 74 ALA B O 1
ATOM 3040 N N . LEU B 1 75 ? -28.109 -13.391 -17.094 1 55.31 75 LEU B N 1
ATOM 3041 C CA . LEU B 1 75 ? -28.531 -12.234 -16.297 1 55.31 75 LEU B CA 1
ATOM 3042 C C . LEU B 1 75 ? -29.344 -12.664 -15.086 1 55.31 75 LEU B C 1
ATOM 3044 O O . LEU B 1 75 ? -29.188 -12.102 -14 1 55.31 75 LEU B O 1
ATOM 3048 N N . ARG B 1 76 ? -30.172 -13.633 -15.32 1 57.28 76 ARG B N 1
ATOM 3049 C CA . ARG B 1 76 ? -31 -14.133 -14.227 1 57.28 76 ARG B CA 1
ATOM 3050 C C . ARG B 1 76 ? -30.141 -14.812 -13.164 1 57.28 76 ARG B C 1
ATOM 3052 O O . ARG B 1 76 ? -30.391 -14.672 -11.961 1 57.28 76 ARG B O 1
ATOM 3059 N N . ALA B 1 77 ? -29.125 -15.461 -13.594 1 53.94 77 ALA B N 1
ATOM 3060 C CA . ALA B 1 77 ? -28.234 -16.156 -12.656 1 53.94 77 ALA B CA 1
ATOM 3061 C C . ALA B 1 77 ? -27.422 -15.156 -11.844 1 53.94 77 ALA B C 1
ATOM 3063 O O . ALA B 1 77 ? -27.25 -15.32 -10.633 1 53.94 77 ALA B O 1
ATOM 3064 N N . VAL B 1 78 ? -26.984 -14.234 -12.555 1 56.34 78 VAL B N 1
ATOM 3065 C CA . VAL B 1 78 ? -26.219 -13.188 -11.883 1 56.34 78 VAL B CA 1
ATOM 3066 C C . VAL B 1 78 ? -27.141 -12.383 -10.969 1 56.34 78 VAL B C 1
ATOM 3068 O O . VAL B 1 78 ? -26.766 -12.055 -9.836 1 56.34 78 VAL B O 1
ATOM 3071 N N . GLN B 1 79 ? -28.312 -12.062 -11.539 1 56.22 79 GLN B N 1
ATOM 3072 C CA . GLN B 1 79 ? -29.312 -11.383 -10.727 1 56.22 79 GLN B CA 1
ATOM 3073 C C . GLN B 1 79 ? -29.672 -12.195 -9.492 1 56.22 79 GLN B C 1
ATOM 3075 O O . GLN B 1 79 ? -29.859 -11.641 -8.406 1 56.22 79 GLN B O 1
ATOM 3080 N N . GLY B 1 80 ? -29.844 -13.406 -9.742 1 53.69 80 GLY B N 1
ATOM 3081 C CA . GLY B 1 80 ? -30.109 -14.273 -8.602 1 53.69 80 GLY B CA 1
ATOM 3082 C C . GLY B 1 80 ? -29 -14.258 -7.57 1 53.69 80 GLY B C 1
ATOM 3083 O O . GLY B 1 80 ? -29.25 -14.148 -6.371 1 53.69 80 GLY B O 1
ATOM 3084 N N . TYR B 1 81 ? -27.828 -14.344 -8.055 1 49.69 81 TYR B N 1
ATOM 3085 C CA . TYR B 1 81 ? -26.672 -14.32 -7.172 1 49.69 81 TYR B CA 1
ATOM 3086 C C . TYR B 1 81 ? -26.531 -12.969 -6.484 1 49.69 81 TYR B C 1
ATOM 3088 O O . TYR B 1 81 ? -26.281 -12.898 -5.281 1 49.69 81 TYR B O 1
ATOM 3096 N N . LEU B 1 82 ? -26.656 -11.945 -7.277 1 52.78 82 LEU B N 1
ATOM 3097 C CA . LEU B 1 82 ? -26.578 -10.602 -6.727 1 52.78 82 LEU B CA 1
ATOM 3098 C C . LEU B 1 82 ? -27.734 -10.328 -5.77 1 52.78 82 LEU B C 1
ATOM 3100 O O . LEU B 1 82 ? -27.531 -9.719 -4.715 1 52.78 82 LEU B O 1
ATOM 3104 N N . SER B 1 83 ? -28.922 -10.656 -6.266 1 53.59 83 SER B N 1
ATOM 3105 C CA . SER B 1 83 ? -30.094 -10.484 -5.41 1 53.59 83 SER B CA 1
ATOM 3106 C C . SER B 1 83 ? -29.922 -11.227 -4.09 1 53.59 83 SER B C 1
ATOM 3108 O O . SER B 1 83 ? -30.406 -10.773 -3.051 1 53.59 83 SER B O 1
ATOM 3110 N N . GLU B 1 84 ? -29.25 -12.273 -4.266 1 49.62 84 GLU B N 1
ATOM 3111 C CA . GLU B 1 84 ? -29.078 -13.094 -3.07 1 49.62 84 GLU B CA 1
ATOM 3112 C C . GLU B 1 84 ? -27.953 -12.555 -2.191 1 49.62 84 GLU B C 1
ATOM 3114 O O . GLU B 1 84 ? -28.031 -12.617 -0.963 1 49.62 84 GLU B O 1
ATOM 3119 N N . ASN B 1 85 ? -26.984 -12.062 -2.893 1 45 85 ASN B N 1
ATOM 3120 C CA . ASN B 1 85 ? -25.797 -11.734 -2.115 1 45 85 ASN B CA 1
ATOM 3121 C C . ASN B 1 85 ? -25.609 -10.227 -1.995 1 45 85 ASN B C 1
ATOM 3123 O O . ASN B 1 85 ? -24.953 -9.75 -1.061 1 45 85 ASN B O 1
ATOM 3127 N N . LEU B 1 86 ? -26.078 -9.438 -3.02 1 43.75 86 LEU B N 1
ATOM 3128 C CA . LEU B 1 86 ? -26 -7.98 -3.016 1 43.75 86 LEU B CA 1
ATOM 3129 C C . LEU B 1 86 ? -27.344 -7.355 -3.377 1 43.75 86 LEU B C 1
ATOM 3131 O O . LEU B 1 86 ? -27.5 -6.805 -4.469 1 43.75 86 LEU B O 1
ATOM 3135 N N . PRO B 1 87 ? -28.312 -7.547 -2.662 1 45.47 87 PRO B N 1
ATOM 3136 C CA . PRO B 1 87 ? -29.672 -7.133 -3.012 1 45.47 87 PRO B CA 1
ATOM 3137 C C . PRO B 1 87 ? -29.734 -5.715 -3.572 1 45.47 87 PRO B C 1
ATOM 3139 O O . PRO B 1 87 ? -30.656 -5.379 -4.324 1 45.47 87 PRO B O 1
ATOM 3142 N N . GLY B 1 88 ? -29.031 -4.812 -3.266 1 46.72 88 GLY B N 1
ATOM 3143 C CA . GLY B 1 88 ? -29.156 -3.443 -3.742 1 46.72 88 GLY B CA 1
ATOM 3144 C C . GLY B 1 88 ? -28.609 -3.246 -5.145 1 46.72 88 GLY B C 1
ATOM 3145 O O . GLY B 1 88 ? -28.75 -2.166 -5.723 1 46.72 88 GLY B O 1
ATOM 3146 N N . LEU B 1 89 ? -27.812 -4.07 -5.613 1 46.31 89 LEU B N 1
ATOM 3147 C CA . LEU B 1 89 ? -27.234 -3.928 -6.945 1 46.31 89 LEU B CA 1
ATOM 3148 C C . LEU B 1 89 ? -28.188 -4.457 -8.008 1 46.31 89 LEU B C 1
ATOM 3150 O O . LEU B 1 89 ? -28.391 -5.668 -8.125 1 46.31 89 LEU B O 1
ATOM 3154 N N . ASP B 1 90 ? -29.203 -3.775 -8.242 1 49.31 90 ASP B N 1
ATOM 3155 C CA . ASP B 1 90 ? -30.188 -4.141 -9.258 1 49.31 90 ASP B CA 1
ATOM 3156 C C . ASP B 1 90 ? -29.516 -4.352 -10.609 1 49.31 90 ASP B C 1
ATOM 3158 O O . ASP B 1 90 ? -28.547 -3.664 -10.945 1 49.31 90 ASP B O 1
ATOM 3162 N N . ALA B 1 91 ? -29.891 -5.391 -11.273 1 50.66 91 ALA B N 1
ATOM 3163 C CA . ALA B 1 91 ? -29.484 -5.754 -12.625 1 50.66 91 ALA B CA 1
ATOM 3164 C C . ALA B 1 91 ? -29.5 -4.539 -13.547 1 50.66 91 ALA B C 1
ATOM 3166 O O . ALA B 1 91 ? -28.672 -4.434 -14.461 1 50.66 91 ALA B O 1
ATOM 3167 N N . ARG B 1 92 ? -30.422 -3.711 -13.336 1 52.25 92 ARG B N 1
ATOM 3168 C CA . ARG B 1 92 ? -30.531 -2.52 -14.172 1 52.25 92 ARG B CA 1
ATOM 3169 C C . ARG B 1 92 ? -29.359 -1.571 -13.93 1 52.25 92 ARG B C 1
ATOM 3171 O O . ARG B 1 92 ? -28.844 -0.964 -14.867 1 52.25 92 ARG B O 1
ATOM 3178 N N . ALA B 1 93 ? -28.953 -1.497 -12.727 1 52.97 93 ALA B N 1
ATOM 3179 C CA . ALA B 1 93 ? -27.812 -0.663 -12.398 1 52.97 93 ALA B CA 1
ATOM 3180 C C . ALA B 1 93 ? -26.531 -1.212 -13.031 1 52.97 93 ALA B C 1
ATOM 3182 O O . ALA B 1 93 ? -25.688 -0.448 -13.508 1 52.97 93 ALA B O 1
ATOM 3183 N N . LEU B 1 94 ? -26.609 -2.439 -13.156 1 53.81 94 LEU B N 1
ATOM 3184 C CA . LEU B 1 94 ? -25.484 -3.102 -13.805 1 53.81 94 LEU B CA 1
ATOM 3185 C C . LEU B 1 94 ? -25.469 -2.82 -15.297 1 53.81 94 LEU B C 1
ATOM 3187 O O . LEU B 1 94 ? -24.406 -2.611 -15.891 1 53.81 94 LEU B O 1
ATOM 3191 N N . ARG B 1 95 ? -26.672 -2.881 -15.906 1 55.25 95 ARG B N 1
ATOM 3192 C CA . ARG B 1 95 ? -26.781 -2.619 -17.344 1 55.25 95 ARG B CA 1
ATOM 3193 C C . ARG B 1 95 ? -26.391 -1.182 -17.656 1 55.25 95 ARG B C 1
ATOM 3195 O O . ARG B 1 95 ? -25.734 -0.927 -18.672 1 55.25 95 ARG B O 1
ATOM 3202 N N . GLU B 1 96 ? -26.844 -0.294 -17.016 1 54.59 96 GLU B N 1
ATOM 3203 C CA . GLU B 1 96 ? -26.5 1.108 -17.219 1 54.59 96 GLU B CA 1
ATOM 3204 C C . GLU B 1 96 ? -25.047 1.382 -16.859 1 54.59 96 GLU B C 1
ATOM 3206 O O . GLU B 1 96 ? -24.375 2.215 -17.484 1 54.59 96 GLU B O 1
ATOM 3211 N N . ALA B 1 97 ? -24.594 0.699 -15.875 1 52.28 97 ALA B N 1
ATOM 3212 C CA . ALA B 1 97 ? -23.203 0.799 -15.445 1 52.28 97 ALA B CA 1
ATOM 3213 C C . ALA B 1 97 ? -22.266 0.187 -16.484 1 52.28 97 ALA B C 1
ATOM 3215 O O . ALA B 1 97 ? -21.094 0.597 -16.594 1 52.28 97 ALA B O 1
ATOM 3216 N N . ARG B 1 98 ? -22.844 -0.626 -17.312 1 55.19 98 ARG B N 1
ATOM 3217 C CA . ARG B 1 98 ? -22.047 -1.304 -18.344 1 55.19 98 ARG B CA 1
ATOM 3218 C C . ARG B 1 98 ? -21.438 -0.3 -19.312 1 55.19 98 ARG B C 1
ATOM 3220 O O . ARG B 1 98 ? -20.266 -0.447 -19.703 1 55.19 98 ARG B O 1
ATOM 3227 N N . GLY B 1 99 ? -22.266 0.545 -19.812 1 53.81 99 GLY B N 1
ATOM 3228 C CA . GLY B 1 99 ? -21.688 1.514 -20.734 1 53.81 99 GLY B CA 1
ATOM 3229 C C . GLY B 1 99 ? -20.594 2.355 -20.109 1 53.81 99 GLY B C 1
ATOM 3230 O O . GLY B 1 99 ? -19.5 2.482 -20.656 1 53.81 99 GLY B O 1
ATOM 3231 N N . THR B 1 100 ? -20.891 2.961 -19.062 1 54.53 100 THR B N 1
ATOM 3232 C CA . THR B 1 100 ? -19.969 3.865 -18.391 1 54.53 100 THR B CA 1
ATOM 3233 C C . THR B 1 100 ? -18.859 3.084 -17.688 1 54.53 100 THR B C 1
ATOM 3235 O O . THR B 1 100 ? -17.688 3.473 -17.734 1 54.53 100 THR B O 1
ATOM 3238 N N . ALA B 1 101 ? -19.328 1.995 -17.156 1 56.53 101 ALA B N 1
ATOM 3239 C CA . ALA B 1 101 ? -18.375 1.146 -16.453 1 56.53 101 ALA B CA 1
ATOM 3240 C C . ALA B 1 101 ? -17.391 0.507 -17.422 1 56.53 101 ALA B C 1
ATOM 3242 O O . ALA B 1 101 ? -16.203 0.363 -17.109 1 56.53 101 ALA B O 1
ATOM 3243 N N . GLY B 1 102 ? -17.938 0.216 -18.688 1 57.19 102 GLY B N 1
ATOM 3244 C CA . GLY B 1 102 ? -17.062 -0.319 -19.719 1 57.19 102 GLY B CA 1
ATOM 3245 C C . GLY B 1 102 ? -15.977 0.652 -20.141 1 57.19 102 GLY B C 1
ATOM 3246 O O . GLY B 1 102 ? -14.812 0.271 -20.266 1 57.19 102 GLY B O 1
ATOM 3247 N N . LEU B 1 103 ? -16.391 1.867 -20.359 1 58.28 103 LEU B N 1
ATOM 3248 C CA . LEU B 1 103 ? -15.43 2.885 -20.797 1 58.28 103 LEU B CA 1
ATOM 3249 C C . LEU B 1 103 ? -14.438 3.201 -19.672 1 58.28 103 LEU B C 1
ATOM 3251 O O . LEU B 1 103 ? -13.242 3.35 -19.938 1 58.28 103 LEU B O 1
ATOM 3255 N N . VAL B 1 104 ? -14.945 3.236 -18.547 1 61.47 104 VAL B N 1
ATOM 3256 C CA . VAL B 1 104 ? -14.086 3.492 -17.391 1 61.47 104 VAL B CA 1
ATOM 3257 C C . VAL B 1 104 ? -13.133 2.314 -17.188 1 61.47 104 VAL B C 1
ATOM 3259 O O . VAL B 1 104 ? -11.945 2.506 -16.938 1 61.47 104 VAL B O 1
ATOM 3262 N N . ALA B 1 105 ? -13.766 1.191 -17.422 1 60.47 105 ALA B N 1
ATOM 3263 C CA . ALA B 1 105 ? -12.945 -0.003 -17.234 1 60.47 105 ALA B CA 1
ATOM 3264 C C . ALA B 1 105 ? -11.844 -0.073 -18.297 1 60.47 105 ALA B C 1
ATOM 3266 O O . ALA B 1 105 ? -10.719 -0.47 -18 1 60.47 105 ALA B O 1
ATOM 3267 N N . PHE B 1 106 ? -12.195 0.399 -19.469 1 65.5 106 PHE B N 1
ATOM 3268 C CA . PHE B 1 106 ? -11.25 0.331 -20.578 1 65.5 106 PHE B CA 1
ATOM 3269 C C . PHE B 1 106 ? -10.07 1.27 -20.344 1 65.5 106 PHE B C 1
ATOM 3271 O O . PHE B 1 106 ? -8.961 1.017 -20.828 1 65.5 106 PHE B O 1
ATOM 3278 N N . VAL B 1 107 ? -10.289 2.268 -19.656 1 69.5 107 VAL B N 1
ATOM 3279 C CA . VAL B 1 107 ? -9.203 3.207 -19.406 1 69.5 107 VAL B CA 1
ATOM 3280 C C . VAL B 1 107 ? -8.562 2.893 -18.047 1 69.5 107 VAL B C 1
ATOM 3282 O O . VAL B 1 107 ? -7.336 2.807 -17.953 1 69.5 107 VAL B O 1
ATOM 3285 N N . VAL B 1 108 ? -9.391 2.578 -17.125 1 73.81 108 VAL B N 1
ATOM 3286 C CA . VAL B 1 108 ? -8.906 2.436 -15.766 1 73.81 108 VAL B CA 1
ATOM 3287 C C . VAL B 1 108 ? -8.148 1.121 -15.617 1 73.81 108 VAL B C 1
ATOM 3289 O O . VAL B 1 108 ? -7.113 1.065 -14.945 1 73.81 108 VAL B O 1
ATOM 3292 N N . LEU B 1 109 ? -8.609 0.157 -16.375 1 75.62 109 LEU B N 1
ATOM 3293 C CA . LEU B 1 109 ? -8.016 -1.164 -16.219 1 75.62 109 LEU B CA 1
ATOM 3294 C C . LEU B 1 109 ? -6.562 -1.168 -16.688 1 75.62 109 LEU B C 1
ATOM 3296 O O . LEU B 1 109 ? -5.672 -1.59 -15.945 1 75.62 109 LEU B O 1
ATOM 3300 N N . PRO B 1 110 ? -6.371 -0.718 -17.922 1 79.75 110 PRO B N 1
ATOM 3301 C CA . PRO B 1 110 ? -4.977 -0.767 -18.375 1 79.75 110 PRO B CA 1
ATOM 3302 C C . PRO B 1 110 ? -4.051 0.083 -17.5 1 79.75 110 PRO B C 1
ATOM 3304 O O . PRO B 1 110 ? -2.92 -0.321 -17.219 1 79.75 110 PRO B O 1
ATOM 3307 N N . VAL B 1 111 ? -4.559 1.13 -17.031 1 83.94 111 VAL B N 1
ATOM 3308 C CA . VAL B 1 111 ? -3.717 2.016 -16.234 1 83.94 111 VAL B CA 1
ATOM 3309 C C . VAL B 1 111 ? -3.449 1.387 -14.875 1 83.94 111 VAL B C 1
ATOM 3311 O O . VAL B 1 111 ? -2.299 1.302 -14.438 1 83.94 111 VAL B O 1
ATOM 3314 N N . ALA B 1 112 ? -4.523 0.938 -14.234 1 86.75 112 ALA B N 1
ATOM 3315 C CA . ALA B 1 112 ? -4.383 0.297 -12.93 1 86.75 112 ALA B CA 1
ATOM 3316 C C . ALA B 1 112 ? -3.533 -0.966 -13.023 1 86.75 112 ALA B C 1
ATOM 3318 O O . ALA B 1 112 ? -2.693 -1.228 -12.156 1 86.75 112 ALA B O 1
ATOM 3319 N N . GLY B 1 113 ? -3.789 -1.709 -14.102 1 88.88 113 GLY B N 1
ATOM 3320 C CA . GLY B 1 113 ? -3.012 -2.916 -14.328 1 88.88 113 GLY B CA 1
ATOM 3321 C C . GLY B 1 113 ? -1.542 -2.639 -14.586 1 88.88 113 GLY B C 1
ATOM 3322 O O . GLY B 1 113 ? -0.673 -3.367 -14.102 1 88.88 113 GLY B O 1
ATOM 3323 N N . LEU B 1 114 ? -1.279 -1.622 -15.312 1 88.31 114 LEU B N 1
ATOM 3324 C CA . LEU B 1 114 ? 0.098 -1.263 -15.641 1 88.31 114 LEU B CA 1
ATOM 3325 C C . LEU B 1 114 ? 0.855 -0.83 -14.391 1 88.31 114 LEU B C 1
ATOM 3327 O O . LEU B 1 114 ? 2.018 -1.198 -14.203 1 88.31 114 LEU B O 1
ATOM 3331 N N . PHE B 1 115 ? 0.194 -0.058 -13.586 1 89.31 115 PHE B N 1
ATOM 3332 C CA . PHE B 1 115 ? 0.842 0.383 -12.352 1 89.31 115 PHE B CA 1
ATOM 3333 C C . PHE B 1 115 ? 1.121 -0.801 -11.438 1 89.31 115 PHE B C 1
ATOM 3335 O O . PHE B 1 115 ? 2.16 -0.848 -10.773 1 89.31 115 PHE B O 1
ATOM 3342 N N . TRP B 1 116 ? 0.202 -1.699 -11.422 1 92.81 116 TRP B N 1
ATOM 3343 C CA . TRP B 1 116 ? 0.383 -2.895 -10.609 1 92.81 116 TRP B CA 1
ATOM 3344 C C . TRP B 1 116 ? 1.568 -3.717 -11.102 1 92.81 116 TRP B C 1
ATOM 3346 O O . TRP B 1 116 ? 2.428 -4.117 -10.312 1 92.81 116 TRP B O 1
ATOM 3356 N N . VAL B 1 117 ? 1.619 -3.939 -12.391 1 92.5 117 VAL B N 1
ATOM 3357 C CA . VAL B 1 117 ? 2.703 -4.719 -12.977 1 92.5 117 VAL B CA 1
ATOM 3358 C C . VAL B 1 117 ? 4.035 -4.012 -12.734 1 92.5 117 VAL B C 1
ATOM 3360 O O . VAL B 1 117 ? 5.031 -4.652 -12.391 1 92.5 117 VAL B O 1
ATOM 3363 N N . ASP B 1 118 ? 4 -2.758 -12.93 1 91.12 118 ASP B N 1
ATOM 3364 C CA . ASP B 1 118 ? 5.207 -1.965 -12.711 1 91.12 118 ASP B CA 1
ATOM 3365 C C . ASP B 1 118 ? 5.684 -2.082 -11.266 1 91.12 118 ASP B C 1
ATOM 3367 O O . ASP B 1 118 ? 6.875 -2.285 -11.016 1 91.12 118 ASP B O 1
ATOM 3371 N N . SER B 1 119 ? 4.781 -1.96 -10.383 1 92.81 119 SER B N 1
ATOM 3372 C CA . SER B 1 119 ? 5.125 -2.039 -8.969 1 92.81 119 SER B CA 1
ATOM 3373 C C . SER B 1 119 ? 5.629 -3.43 -8.594 1 92.81 119 SER B C 1
ATOM 3375 O O . SER B 1 119 ? 6.625 -3.564 -7.883 1 92.81 119 SER B O 1
ATOM 3377 N N . LEU B 1 120 ? 4.973 -4.402 -9.055 1 94.38 120 LEU B N 1
ATOM 3378 C CA . LEU B 1 120 ? 5.367 -5.773 -8.75 1 94.38 120 LEU B CA 1
ATOM 3379 C C . LEU B 1 120 ? 6.711 -6.109 -9.391 1 94.38 120 LEU B C 1
ATOM 3381 O O . LEU B 1 120 ? 7.578 -6.707 -8.75 1 94.38 120 LEU B O 1
ATOM 3385 N N . ARG B 1 121 ? 6.891 -5.719 -10.641 1 93.19 121 ARG B N 1
ATOM 3386 C CA . ARG B 1 121 ? 8.148 -5.945 -11.336 1 93.19 121 ARG B CA 1
ATOM 3387 C C . ARG B 1 121 ? 9.312 -5.273 -10.609 1 93.19 121 ARG B C 1
ATOM 3389 O O . ARG B 1 121 ? 10.328 -5.91 -10.344 1 93.19 121 ARG B O 1
ATOM 3396 N N . SER B 1 122 ? 9.117 -4.02 -10.336 1 92.25 122 SER B N 1
ATOM 3397 C CA . SER B 1 122 ? 10.188 -3.279 -9.688 1 92.25 122 SER B CA 1
ATOM 3398 C C . SER B 1 122 ? 10.484 -3.842 -8.297 1 92.25 122 SER B C 1
ATOM 3400 O O . SER B 1 122 ? 11.641 -3.863 -7.867 1 92.25 122 SER B O 1
ATOM 3402 N N . SER B 1 123 ? 9.461 -4.312 -7.586 1 94.44 123 SER B N 1
ATOM 3403 C CA . SER B 1 123 ? 9.656 -4.898 -6.262 1 94.44 123 SER B CA 1
ATOM 3404 C C . SER B 1 123 ? 10.414 -6.219 -6.348 1 94.44 123 SER B C 1
ATOM 3406 O O . SER B 1 123 ? 11.312 -6.477 -5.543 1 94.44 123 SER B O 1
ATOM 3408 N N . ILE B 1 124 ? 10.062 -7.074 -7.328 1 95.31 124 ILE B N 1
ATOM 3409 C CA . ILE B 1 124 ? 10.766 -8.344 -7.508 1 95.31 124 ILE B CA 1
ATOM 3410 C C . ILE B 1 124 ? 12.219 -8.078 -7.887 1 95.31 124 ILE B C 1
ATOM 3412 O O . ILE B 1 124 ? 13.125 -8.734 -7.367 1 95.31 124 ILE B O 1
ATOM 3416 N N . ARG B 1 125 ? 12.445 -7.098 -8.727 1 93 125 ARG B N 1
ATOM 3417 C CA . ARG B 1 125 ? 13.805 -6.77 -9.141 1 93 125 ARG B CA 1
ATOM 3418 C C . ARG B 1 125 ? 14.609 -6.207 -7.98 1 93 125 ARG B C 1
ATOM 3420 O O . ARG B 1 125 ? 15.82 -6.43 -7.895 1 93 125 ARG B O 1
ATOM 3427 N N . ALA B 1 126 ? 13.977 -5.477 -7.164 1 92 126 ALA B N 1
ATOM 3428 C CA . ALA B 1 126 ? 14.656 -4.98 -5.969 1 92 126 ALA B CA 1
ATOM 3429 C C . ALA B 1 126 ? 15.141 -6.133 -5.094 1 92 126 ALA B C 1
ATOM 3431 O O . ALA B 1 126 ? 16.25 -6.094 -4.566 1 92 126 ALA B O 1
ATOM 3432 N N . ILE B 1 127 ? 14.344 -7.148 -4.957 1 93.75 127 ILE B N 1
ATOM 3433 C CA . ILE B 1 127 ? 14.711 -8.312 -4.16 1 93.75 127 ILE B CA 1
ATOM 3434 C C . ILE B 1 127 ? 15.883 -9.039 -4.816 1 93.75 127 ILE B C 1
ATOM 3436 O O . ILE B 1 127 ? 16.766 -9.547 -4.129 1 93.75 127 ILE B O 1
ATOM 3440 N N . TRP B 1 128 ? 15.883 -9.047 -6.145 1 93.62 128 TRP B N 1
ATOM 3441 C CA . TRP B 1 128 ? 16.969 -9.664 -6.898 1 93.62 128 TRP B CA 1
ATOM 3442 C C . TRP B 1 128 ? 18.188 -8.758 -6.93 1 93.62 128 TRP B C 1
ATOM 3444 O O . TRP B 1 128 ? 19.25 -9.141 -7.438 1 93.62 128 TRP B O 1
ATOM 3454 N N . ARG B 1 129 ? 18.031 -7.473 -6.355 1 91.5 129 ARG B N 1
ATOM 3455 C CA . ARG B 1 129 ? 19.094 -6.48 -6.363 1 91.5 129 ARG B CA 1
ATOM 3456 C C . ARG B 1 129 ? 19.484 -6.109 -7.789 1 91.5 129 ARG B C 1
ATOM 3458 O O . ARG B 1 129 ? 20.672 -6.051 -8.117 1 91.5 129 ARG B O 1
ATOM 3465 N N . LEU B 1 130 ? 18.547 -6.031 -8.633 1 88.88 130 LEU B N 1
ATOM 3466 C CA . LEU B 1 130 ? 18.703 -5.609 -10.016 1 88.88 130 LEU B CA 1
ATOM 3467 C C . LEU B 1 130 ? 18.172 -4.191 -10.211 1 88.88 130 LEU B C 1
ATOM 3469 O O . LEU B 1 130 ? 17.422 -3.688 -9.375 1 88.88 130 LEU B O 1
ATOM 3473 N N . PRO B 1 131 ? 18.609 -3.57 -11.281 1 87.38 131 PRO B N 1
ATOM 3474 C CA . PRO B 1 131 ? 18.016 -2.266 -11.555 1 87.38 131 PRO B CA 1
ATOM 3475 C C . PRO B 1 131 ? 16.5 -2.344 -11.734 1 87.38 131 PRO B C 1
ATOM 3477 O O . PRO B 1 131 ? 16 -3.18 -12.492 1 87.38 131 PRO B O 1
ATOM 3480 N N . GLN B 1 132 ? 15.836 -1.538 -11.023 1 87 132 GLN B N 1
ATOM 3481 C CA . GLN B 1 132 ? 14.383 -1.634 -10.922 1 87 132 GLN B CA 1
ATOM 3482 C C . GLN B 1 132 ? 13.703 -1.077 -12.164 1 87 132 GLN B C 1
ATOM 3484 O O . GLN B 1 132 ? 12.602 -1.499 -12.516 1 87 132 GLN B O 1
ATOM 3489 N N . TYR B 1 133 ? 14.297 -0.128 -12.875 1 81.06 133 TYR B N 1
ATOM 3490 C CA . TYR B 1 133 ? 13.703 0.51 -14.047 1 81.06 133 TYR B CA 1
ATOM 3491 C C . TYR B 1 133 ? 14.664 0.49 -15.227 1 81.06 133 TYR B C 1
ATOM 3493 O O . TYR B 1 133 ? 15.172 1.536 -15.641 1 81.06 133 TYR B O 1
ATOM 3501 N N . PRO B 1 134 ? 14.742 -0.696 -15.75 1 75.88 134 PRO B N 1
ATOM 3502 C CA . PRO B 1 134 ? 15.688 -0.808 -16.875 1 75.88 134 PRO B CA 1
ATOM 3503 C C . PRO B 1 134 ? 15.109 -0.303 -18.188 1 75.88 134 PRO B C 1
ATOM 3505 O O . PRO B 1 134 ? 13.898 -0.427 -18.422 1 75.88 134 PRO B O 1
ATOM 3508 N N . GLY B 1 135 ? 16.047 0.269 -18.953 1 75.44 135 GLY B N 1
ATOM 3509 C CA . GLY B 1 135 ? 15.688 0.597 -20.328 1 75.44 135 GLY B CA 1
ATOM 3510 C C . GLY B 1 135 ? 14.891 1.881 -20.438 1 75.44 135 GLY B C 1
ATOM 3511 O O . GLY B 1 135 ? 14.914 2.721 -19.531 1 75.44 135 GLY B O 1
ATOM 3512 N N . ASN B 1 136 ? 14.195 1.938 -21.656 1 80.75 136 ASN B N 1
ATOM 3513 C CA . ASN B 1 136 ? 13.391 3.119 -21.953 1 80.75 136 ASN B CA 1
ATOM 3514 C C . ASN B 1 136 ? 11.992 3.023 -21.359 1 80.75 136 ASN B C 1
ATOM 3516 O O . ASN B 1 136 ? 11.422 1.935 -21.266 1 80.75 136 ASN B O 1
ATOM 3520 N N . PHE B 1 137 ? 11.484 4.148 -21 1 81.69 137 PHE B N 1
ATOM 3521 C CA . PHE B 1 137 ? 10.188 4.219 -20.328 1 81.69 137 PHE B CA 1
ATOM 3522 C C . PHE B 1 137 ? 9.094 3.629 -21.203 1 81.69 137 PHE B C 1
ATOM 3524 O O . PHE B 1 137 ? 8.305 2.801 -20.75 1 81.69 137 PHE B O 1
ATOM 3531 N N . PHE B 1 138 ? 9.078 3.998 -22.453 1 82 138 PHE B N 1
ATOM 3532 C CA . PHE B 1 138 ? 8.016 3.59 -23.359 1 82 138 PHE B CA 1
ATOM 3533 C C . PHE B 1 138 ? 8.094 2.096 -23.656 1 82 138 PHE B C 1
ATOM 3535 O O . PHE B 1 138 ? 7.07 1.408 -23.688 1 82 138 PHE B O 1
ATOM 3542 N N . LEU B 1 139 ? 9.258 1.557 -23.859 1 83.75 139 LEU B N 1
ATOM 3543 C CA . LEU B 1 139 ? 9.43 0.13 -24.109 1 83.75 139 LEU B CA 1
ATOM 3544 C C . LEU B 1 139 ? 9.062 -0.689 -22.875 1 83.75 139 LEU B C 1
ATOM 3546 O O . LEU B 1 139 ? 8.438 -1.749 -23 1 83.75 139 LEU B O 1
ATOM 3550 N N . ARG B 1 140 ? 9.391 -0.17 -21.781 1 85.56 140 ARG B N 1
ATOM 3551 C CA . ARG B 1 140 ? 9.062 -0.849 -20.531 1 85.56 140 ARG B CA 1
ATOM 3552 C C . ARG B 1 140 ? 7.551 -0.935 -20.344 1 85.56 140 ARG B C 1
ATOM 3554 O O . ARG B 1 140 ? 7.035 -1.965 -19.906 1 85.56 140 ARG B O 1
ATOM 3561 N N . GLN B 1 141 ? 6.906 0.107 -20.75 1 85.88 141 GLN B N 1
ATOM 3562 C CA . GLN B 1 141 ? 5.449 0.134 -20.641 1 85.88 141 GLN B CA 1
ATOM 3563 C C . GLN B 1 141 ? 4.809 -0.888 -21.578 1 85.88 141 GLN B C 1
ATOM 3565 O O . GLN B 1 141 ? 3.854 -1.569 -21.203 1 85.88 141 GLN B O 1
ATOM 3570 N N . LEU B 1 142 ? 5.336 -0.91 -22.703 1 86.19 142 LEU B N 1
ATOM 3571 C CA . LEU B 1 142 ? 4.809 -1.846 -23.688 1 86.19 142 LEU B CA 1
ATOM 3572 C C . LEU B 1 142 ? 5.031 -3.287 -23.25 1 86.19 142 LEU B C 1
ATOM 3574 O O . LEU B 1 142 ? 4.137 -4.125 -23.375 1 86.19 142 LEU B O 1
ATOM 3578 N N . ILE B 1 143 ? 6.148 -3.523 -22.766 1 86.38 143 ILE B N 1
ATOM 3579 C CA . ILE B 1 143 ? 6.473 -4.871 -22.312 1 86.38 143 ILE B CA 1
ATOM 3580 C C . ILE B 1 143 ? 5.602 -5.227 -21.109 1 86.38 143 ILE B C 1
ATOM 3582 O O . ILE B 1 143 ? 5.078 -6.34 -21.016 1 86.38 143 ILE B O 1
ATOM 3586 N N . ASP B 1 144 ? 5.449 -4.273 -20.188 1 89.06 144 ASP B N 1
ATOM 3587 C CA . ASP B 1 144 ? 4.613 -4.508 -19.016 1 89.06 144 ASP B CA 1
ATOM 3588 C C . ASP B 1 144 ? 3.17 -4.801 -19.422 1 89.06 144 ASP B C 1
ATOM 3590 O O . ASP B 1 144 ? 2.512 -5.656 -18.828 1 89.06 144 ASP B O 1
ATOM 3594 N N . LEU B 1 145 ? 2.734 -4.074 -20.469 1 86.88 145 LEU B N 1
ATOM 3595 C CA . LEU B 1 145 ? 1.391 -4.316 -20.984 1 86.88 145 LEU B CA 1
ATOM 3596 C C . LEU B 1 145 ? 1.28 -5.715 -21.578 1 86.88 145 LEU B C 1
ATOM 3598 O O . LEU B 1 145 ? 0.26 -6.387 -21.406 1 86.88 145 LEU B O 1
ATOM 3602 N N . ALA B 1 146 ? 2.27 -6.102 -22.234 1 87.62 146 ALA B N 1
ATOM 3603 C CA . ALA B 1 146 ? 2.297 -7.434 -22.828 1 87.62 146 ALA B CA 1
ATOM 3604 C C . ALA B 1 146 ? 2.291 -8.516 -21.75 1 87.62 146 ALA B C 1
ATOM 3606 O O . ALA B 1 146 ? 1.59 -9.523 -21.875 1 87.62 146 ALA B O 1
ATOM 3607 N N . VAL B 1 147 ? 3.061 -8.266 -20.75 1 86.94 147 VAL B N 1
ATOM 3608 C CA . VAL B 1 147 ? 3.117 -9.219 -19.641 1 86.94 147 VAL B CA 1
ATOM 3609 C C . VAL B 1 147 ? 1.757 -9.289 -18.953 1 86.94 147 VAL B C 1
ATOM 3611 O O . VAL B 1 147 ? 1.27 -10.375 -18.641 1 86.94 147 VAL B O 1
ATOM 3614 N N . LEU B 1 148 ? 1.195 -8.109 -18.734 1 87.31 148 LEU B N 1
ATOM 3615 C CA . LEU B 1 148 ? -0.132 -8.055 -18.125 1 87.31 148 LEU B CA 1
ATOM 3616 C C . LEU B 1 148 ? -1.143 -8.828 -18.969 1 87.31 148 LEU B C 1
ATOM 3618 O O . LEU B 1 148 ? -1.918 -9.625 -18.438 1 87.31 148 LEU B O 1
ATOM 3622 N N . ALA B 1 149 ? -1.127 -8.594 -20.25 1 84.5 149 ALA B N 1
ATOM 3623 C CA . ALA B 1 149 ? -2.01 -9.297 -21.172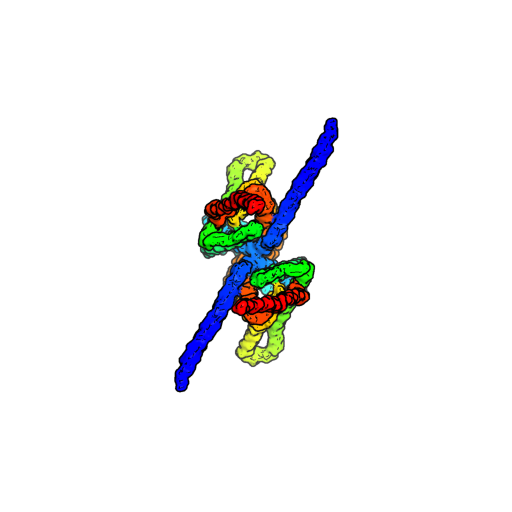 1 84.5 149 ALA B CA 1
ATOM 3624 C C . ALA B 1 149 ? -1.755 -10.797 -21.141 1 84.5 149 ALA B C 1
ATOM 3626 O O . ALA B 1 149 ? -2.697 -11.594 -21.156 1 84.5 149 ALA B O 1
ATOM 3627 N N . GLY B 1 150 ? -0.485 -11.156 -21.141 1 85.25 150 GLY B N 1
ATOM 3628 C CA . GLY B 1 150 ? -0.129 -12.562 -21.078 1 85.25 150 GLY B CA 1
ATOM 3629 C C . GLY B 1 150 ? -0.612 -13.25 -19.812 1 85.25 150 GLY B C 1
ATOM 3630 O O . GLY B 1 150 ? -1.163 -14.352 -19.875 1 85.25 150 GLY B O 1
ATOM 3631 N N . LEU B 1 151 ? -0.38 -12.594 -18.703 1 85.69 151 LEU B N 1
ATOM 3632 C CA . LEU B 1 151 ? -0.854 -13.133 -17.438 1 85.69 151 LEU B CA 1
ATOM 3633 C C . LEU B 1 151 ? -2.377 -13.219 -17.422 1 85.69 151 LEU B C 1
ATOM 3635 O O . LEU B 1 151 ? -2.939 -14.195 -16.906 1 85.69 151 LEU B O 1
ATOM 3639 N N . GLY B 1 152 ? -3.051 -12.203 -17.891 1 82.38 152 GLY B N 1
ATOM 3640 C CA . GLY B 1 152 ? -4.5 -12.203 -18.016 1 82.38 152 GLY B CA 1
ATOM 3641 C C . GLY B 1 152 ? -5.027 -13.32 -18.891 1 82.38 152 GLY B C 1
ATOM 3642 O O . GLY B 1 152 ? -6.016 -13.977 -18.547 1 82.38 152 GLY B O 1
ATOM 3643 N N . LEU B 1 153 ? -4.379 -13.5 -20 1 82 153 LEU B N 1
ATOM 3644 C CA . LEU B 1 153 ? -4.758 -14.57 -20.922 1 82 153 LEU B CA 1
ATOM 3645 C C . LEU B 1 153 ? -4.57 -15.93 -20.266 1 82 153 LEU B C 1
ATOM 3647 O O . LEU B 1 153 ? -5.402 -16.828 -20.422 1 82 153 LEU B O 1
ATOM 3651 N N . LEU B 1 154 ? -3.439 -16.062 -19.625 1 81.56 154 LEU B N 1
ATOM 3652 C CA . LEU B 1 154 ? -3.186 -17.312 -18.906 1 81.56 154 LEU B CA 1
ATOM 3653 C C . LEU B 1 154 ? -4.262 -17.562 -17.859 1 81.56 154 LEU B C 1
ATOM 3655 O O . LEU B 1 154 ? -4.746 -18.688 -17.719 1 81.56 154 LEU B O 1
ATOM 3659 N N . LEU B 1 155 ? -4.598 -16.547 -17.156 1 79.94 155 LEU B N 1
ATOM 3660 C CA . LEU B 1 155 ? -5.652 -16.656 -16.156 1 79.94 155 LEU B CA 1
ATOM 3661 C C . LEU B 1 155 ? -6.984 -17 -16.812 1 79.94 155 LEU B C 1
ATOM 3663 O O . LEU B 1 155 ? -7.715 -17.859 -16.312 1 79.94 155 LEU B O 1
ATOM 3667 N N . ALA B 1 156 ? -7.336 -16.297 -17.891 1 74.62 156 ALA B N 1
ATOM 3668 C CA . ALA B 1 156 ? -8.578 -16.562 -18.625 1 74.62 156 ALA B CA 1
ATOM 3669 C C . ALA B 1 156 ? -8.633 -18 -19.125 1 74.62 156 ALA B C 1
ATOM 3671 O O . ALA B 1 156 ? -9.672 -18.656 -19.016 1 74.62 156 ALA B O 1
ATOM 3672 N N . ALA B 1 157 ? -7.547 -18.391 -19.688 1 74.62 157 ALA B N 1
ATOM 3673 C CA . ALA B 1 157 ? -7.457 -19.75 -20.188 1 74.62 157 ALA B CA 1
ATOM 3674 C C . ALA B 1 157 ? -7.641 -20.766 -19.047 1 74.62 157 ALA B C 1
ATOM 3676 O O . ALA B 1 157 ? -8.305 -21.781 -19.234 1 74.62 157 ALA B O 1
ATOM 3677 N N . SER B 1 158 ? -7.051 -20.422 -17.938 1 72.44 158 SER B N 1
ATOM 3678 C CA . SER B 1 158 ? -7.168 -21.297 -16.766 1 72.44 158 SER B CA 1
ATOM 3679 C C . SER B 1 158 ? -8.609 -21.359 -16.266 1 72.44 158 SER B C 1
ATOM 3681 O O . SER B 1 158 ? -9.102 -22.422 -15.906 1 72.44 158 SER B O 1
ATOM 3683 N N . LEU B 1 159 ? -9.234 -20.219 -16.297 1 67.19 159 LEU B N 1
ATOM 3684 C CA . LEU B 1 159 ? -10.625 -20.156 -15.867 1 67.19 159 LEU B CA 1
ATOM 3685 C C . LEU B 1 159 ? -11.531 -20.891 -16.844 1 67.19 159 LEU B C 1
ATOM 3687 O O . LEU B 1 159 ? -12.461 -21.594 -16.422 1 67.19 15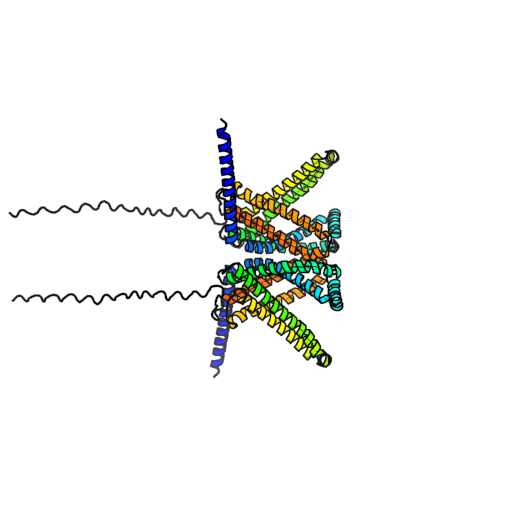9 LEU B O 1
ATOM 3691 N N . ALA B 1 160 ? -11.273 -20.672 -18.062 1 66.94 160 ALA B N 1
ATOM 3692 C CA . ALA B 1 160 ? -12.023 -21.375 -19.094 1 66.94 160 ALA B CA 1
ATOM 3693 C C . ALA B 1 160 ? -11.844 -22.891 -18.969 1 66.94 160 ALA B C 1
ATOM 3695 O O . ALA B 1 160 ? -12.797 -23.656 -19.125 1 66.94 160 ALA B O 1
ATOM 3696 N N . ALA B 1 161 ? -10.656 -23.25 -18.719 1 65.88 161 ALA B N 1
ATOM 3697 C CA . ALA B 1 161 ? -10.367 -24.672 -18.562 1 65.88 161 ALA B CA 1
ATOM 3698 C C . ALA B 1 161 ? -11.078 -25.234 -17.328 1 65.88 161 ALA B C 1
ATOM 3700 O O . ALA B 1 161 ? -11.562 -26.375 -17.344 1 65.88 161 ALA B O 1
ATOM 3701 N N . ALA B 1 162 ? -11.047 -24.406 -16.312 1 61.16 162 ALA B N 1
ATOM 3702 C CA . ALA B 1 162 ? -11.695 -24.828 -15.07 1 61.16 162 ALA B CA 1
ATOM 3703 C C . ALA B 1 162 ? -13.211 -24.938 -15.258 1 61.16 162 ALA B C 1
ATOM 3705 O O . ALA B 1 162 ? -13.836 -25.875 -14.758 1 61.16 162 ALA B O 1
ATOM 3706 N N . THR B 1 163 ? -13.742 -23.875 -15.891 1 56.44 163 THR B N 1
ATOM 3707 C CA . THR B 1 163 ? -15.18 -23.906 -16.156 1 56.44 163 THR B CA 1
ATOM 3708 C C . THR B 1 163 ? -15.508 -24.984 -17.188 1 56.44 163 THR B C 1
ATOM 3710 O O . THR B 1 163 ? -16.531 -25.656 -17.078 1 56.44 163 THR B O 1
ATOM 3713 N N . GLY B 1 164 ? -14.641 -24.859 -18.281 1 55.25 164 GLY B N 1
ATOM 3714 C CA . GLY B 1 164 ? -14.859 -25.859 -19.312 1 55.25 164 GLY B CA 1
ATOM 3715 C C . GLY B 1 164 ? -14.719 -27.281 -18.781 1 55.25 164 GLY B C 1
ATOM 3716 O O . GLY B 1 164 ? -15.43 -28.188 -19.219 1 55.25 164 GLY B O 1
ATOM 3717 N N . THR B 1 165 ? -13.734 -27.422 -17.938 1 52.16 165 THR B N 1
ATOM 3718 C CA . THR B 1 165 ? -13.609 -28.75 -17.359 1 52.16 165 THR B CA 1
ATOM 3719 C C . THR B 1 165 ? -14.891 -29.141 -16.609 1 52.16 165 THR B C 1
ATOM 3721 O O . THR B 1 165 ? -15.328 -30.281 -16.672 1 52.16 165 THR B O 1
ATOM 3724 N N . GLY B 1 166 ? -15.445 -28.062 -16.016 1 49.69 166 GLY B N 1
ATOM 3725 C CA . GLY B 1 166 ? -16.734 -28.375 -15.398 1 49.69 166 GLY B CA 1
ATOM 3726 C C . GLY B 1 166 ? -17.797 -28.734 -16.406 1 49.69 166 GLY B C 1
ATOM 3727 O O . GLY B 1 166 ? -18.516 -29.719 -16.25 1 49.69 166 GLY B O 1
ATOM 3728 N N . THR B 1 167 ? -17.922 -27.844 -17.391 1 50.88 167 THR B N 1
ATOM 3729 C CA . THR B 1 167 ? -18.922 -28.109 -18.422 1 50.88 167 THR B CA 1
ATOM 3730 C C . THR B 1 167 ? -18.547 -29.344 -19.219 1 50.88 167 THR B C 1
ATOM 3732 O O . THR B 1 167 ? -19.406 -30.156 -19.562 1 50.88 167 THR B O 1
ATOM 3735 N N . LEU B 1 168 ? -17.328 -29.297 -19.75 1 46.53 168 LEU B N 1
ATOM 3736 C CA . LEU B 1 168 ? -16.922 -30.469 -20.516 1 46.53 168 LEU B CA 1
ATOM 3737 C C . LEU B 1 168 ? -17.094 -31.734 -19.688 1 46.53 168 LEU B C 1
ATOM 3739 O O . LEU B 1 168 ? -17.516 -32.781 -20.219 1 46.53 168 LEU B O 1
ATOM 3743 N N . LEU B 1 169 ? -16.766 -31.531 -18.453 1 46.22 169 LEU B N 1
ATOM 3744 C CA . LEU B 1 169 ? -17 -32.688 -17.594 1 46.22 169 LEU B CA 1
ATOM 3745 C C . LEU B 1 169 ? -18.484 -32.969 -17.469 1 46.22 169 LEU B C 1
ATOM 3747 O O . LEU B 1 169 ? -18.891 -34.125 -17.453 1 46.22 169 LEU B O 1
ATOM 3751 N N . ASN B 1 170 ? -19.188 -31.812 -17.406 1 48.62 170 ASN B N 1
ATOM 3752 C CA . ASN B 1 170 ? -20.625 -32.031 -17.391 1 48.62 170 ASN B CA 1
ATOM 3753 C C . ASN B 1 170 ? -21.109 -32.594 -18.719 1 48.62 170 ASN B C 1
ATOM 3755 O O . ASN B 1 170 ? -22 -33.469 -18.75 1 48.62 170 ASN B O 1
ATOM 3759 N N . LEU B 1 171 ? -20.656 -32.031 -19.766 1 42.47 171 LEU B N 1
ATOM 3760 C CA . LEU B 1 171 ? -21.047 -32.531 -21.078 1 42.47 171 LEU B CA 1
ATOM 3761 C C . LEU B 1 171 ? -20.562 -33.938 -21.281 1 42.47 171 LEU B C 1
ATOM 3763 O O . LEU B 1 171 ? -21.25 -34.781 -21.891 1 42.47 171 LEU B O 1
ATOM 3767 N N . LEU B 1 172 ? -19.328 -34.125 -21 1 39.84 172 LEU B N 1
ATOM 3768 C CA . LEU B 1 172 ? -18.828 -35.469 -21.109 1 39.84 172 LEU B CA 1
ATOM 3769 C C . LEU B 1 172 ? -19.5 -36.375 -20.062 1 39.84 172 LEU B C 1
ATOM 3771 O O . LEU B 1 172 ? -19.703 -37.562 -20.312 1 39.84 172 LEU B O 1
ATOM 3775 N N . LEU B 1 173 ? -19.734 -35.719 -18.844 1 41.75 173 LEU B N 1
ATOM 3776 C CA . LEU B 1 173 ? -20.422 -36.531 -17.844 1 41.75 173 LEU B CA 1
ATOM 3777 C C . LEU B 1 173 ? -21.938 -36.469 -18.031 1 41.75 173 LEU B C 1
ATOM 3779 O O . LEU B 1 173 ? -22.688 -37 -17.234 1 41.75 173 LEU B O 1
ATOM 3783 N N . PHE B 1 174 ? -22.578 -35.625 -18.719 1 40.91 174 PHE B N 1
ATOM 3784 C CA . PHE B 1 174 ? -23.984 -35.875 -18.953 1 40.91 174 PHE B CA 1
ATOM 3785 C C . PHE B 1 174 ? -24.266 -37.344 -19.094 1 40.91 174 PHE B C 1
ATOM 3787 O O . PHE B 1 174 ? -25.281 -37.844 -18.594 1 40.91 174 PHE B O 1
ATOM 3794 N N . ASP B 1 175 ? -23.938 -37.969 -20.219 1 38.03 175 ASP B N 1
ATOM 3795 C CA . ASP B 1 175 ? -24.547 -39.312 -20.344 1 38.03 175 ASP B CA 1
ATOM 3796 C C . ASP B 1 175 ? -24.266 -40.156 -19.109 1 38.03 175 ASP B C 1
ATOM 3798 O O . ASP B 1 175 ? -25.141 -40.844 -18.609 1 38.03 175 ASP B O 1
ATOM 3802 N N . THR B 1 176 ? -23.047 -40.656 -18.797 1 37 176 THR B N 1
ATOM 3803 C CA . THR B 1 176 ? -22.797 -41.75 -17.844 1 37 176 THR B CA 1
ATOM 3804 C C . THR B 1 176 ? -22.594 -41.188 -16.438 1 37 176 THR B C 1
ATOM 3806 O O . THR B 1 176 ? -22.328 -41.938 -15.492 1 37 176 THR B O 1
ATOM 3809 N N . ALA B 1 177 ? -22.422 -39.906 -16.125 1 38.62 177 ALA B N 1
ATOM 3810 C CA . ALA B 1 177 ? -22.125 -39.5 -14.758 1 38.62 177 ALA B CA 1
ATOM 3811 C C . ALA B 1 177 ? -23.359 -39.562 -13.867 1 38.62 177 ALA B C 1
ATOM 3813 O O . ALA B 1 177 ? -23.297 -39.25 -12.68 1 38.62 177 ALA B O 1
ATOM 3814 N N . ASP B 1 178 ? -24.578 -39.469 -14.141 1 39.88 178 ASP B N 1
ATOM 3815 C CA . ASP B 1 178 ? -25.594 -40.156 -13.336 1 39.88 178 ASP B CA 1
ATOM 3816 C C . ASP B 1 178 ? -25.125 -41.562 -12.938 1 39.88 178 ASP B C 1
ATOM 3818 O O . ASP B 1 178 ? -25.5 -42.062 -11.883 1 39.88 178 ASP B O 1
ATOM 3822 N N . ALA B 1 179 ? -24.859 -42.562 -13.859 1 39.25 179 ALA B N 1
ATOM 3823 C CA . ALA B 1 179 ? -24.516 -43.969 -13.641 1 39.25 179 ALA B CA 1
ATOM 3824 C C . ALA B 1 179 ? -23.094 -44.125 -13.117 1 39.25 179 ALA B C 1
ATOM 3826 O O . ALA B 1 179 ? -22.625 -45.219 -12.875 1 39.25 179 ALA B O 1
ATOM 3827 N N . ALA B 1 180 ? -22.125 -43.25 -13.469 1 43.19 180 ALA B N 1
ATOM 3828 C CA . ALA B 1 180 ? -20.812 -43.594 -12.906 1 43.19 180 ALA B CA 1
ATOM 3829 C C . ALA B 1 180 ? -20.797 -43.375 -11.398 1 43.19 180 ALA B C 1
ATOM 3831 O O . ALA B 1 180 ? -21.422 -42.438 -10.891 1 43.19 180 ALA B O 1
ATOM 3832 N N . GLY B 1 181 ? -20.953 -44.125 -10.547 1 47.94 181 GLY B N 1
ATOM 3833 C CA . GLY B 1 181 ? -20.953 -44.312 -9.102 1 47.94 181 GLY B CA 1
ATOM 3834 C C . GLY B 1 181 ? -20.109 -43.312 -8.367 1 47.94 181 GLY B C 1
ATOM 3835 O O . GLY B 1 181 ? -19.547 -42.406 -8.977 1 47.94 181 GLY B O 1
ATOM 3836 N N . PRO B 1 182 ? -19.922 -43.25 -6.938 1 53.41 182 PRO B N 1
ATOM 3837 C CA . PRO B 1 182 ? -19.172 -42.5 -5.934 1 53.41 182 PRO B CA 1
ATOM 3838 C C . PRO B 1 182 ? -17.75 -42.156 -6.395 1 53.41 182 PRO B C 1
ATOM 3840 O O . PRO B 1 182 ? -17.234 -41.094 -6.066 1 53.41 182 PRO B O 1
ATOM 3843 N N . PRO B 1 183 ? -17.094 -42.969 -7.094 1 51.25 183 PRO B N 1
ATOM 3844 C CA . PRO B 1 183 ? -15.68 -42.75 -7.43 1 51.25 183 PRO B CA 1
ATOM 3845 C C . PRO B 1 183 ? -15.492 -41.656 -8.484 1 51.25 183 PRO B C 1
ATOM 3847 O O . PRO B 1 183 ? -14.469 -40.969 -8.484 1 51.25 183 PRO B O 1
ATOM 3850 N N . GLY B 1 184 ? -16.438 -41.469 -9.383 1 50.44 184 GLY B N 1
ATOM 3851 C CA . GLY B 1 184 ? -16.297 -40.5 -10.477 1 50.44 184 GLY B CA 1
ATOM 3852 C C . GLY B 1 184 ? -16.266 -39.062 -10 1 50.44 184 GLY B C 1
ATOM 3853 O O . GLY B 1 184 ? -15.508 -38.25 -10.523 1 50.44 184 GLY B O 1
ATOM 3854 N N . ARG B 1 185 ? -17.125 -38.781 -9.094 1 55.41 185 ARG B N 1
ATOM 3855 C CA . ARG B 1 185 ? -17.203 -37.438 -8.531 1 55.41 185 ARG B CA 1
ATOM 3856 C C . ARG B 1 185 ? -15.883 -37.062 -7.863 1 55.41 185 ARG B C 1
ATOM 3858 O O . ARG B 1 185 ? -15.453 -35.906 -7.957 1 55.41 185 ARG B O 1
ATOM 3865 N N . TRP B 1 186 ? -15.312 -38.062 -7.156 1 57.62 186 TRP B N 1
ATOM 3866 C CA . TRP B 1 186 ? -14.031 -37.812 -6.508 1 57.62 186 TRP B CA 1
ATOM 3867 C C . TRP B 1 186 ? -12.953 -37.5 -7.539 1 57.62 186 TRP B C 1
ATOM 3869 O O . TRP B 1 186 ? -12.117 -36.625 -7.328 1 57.62 186 TRP B O 1
ATOM 3879 N N . LEU B 1 187 ? -12.984 -38.219 -8.703 1 54.16 187 LEU B N 1
ATOM 3880 C CA . LEU B 1 187 ? -11.969 -38 -9.734 1 54.16 187 LEU B CA 1
ATOM 3881 C C . LEU B 1 187 ? -12.109 -36.625 -10.352 1 54.16 187 LEU B C 1
ATOM 3883 O O . LEU B 1 187 ? -11.102 -35.938 -10.602 1 54.16 187 LEU B O 1
ATOM 3887 N N . LEU B 1 188 ? -13.305 -36.219 -10.461 1 55.41 188 LEU B N 1
ATOM 3888 C CA . LEU B 1 188 ? -13.547 -34.938 -11.062 1 55.41 188 LEU B CA 1
ATOM 3889 C C . LEU B 1 188 ? -13.148 -33.812 -10.109 1 55.41 188 LEU B C 1
ATOM 3891 O O . LEU B 1 188 ? -12.539 -32.812 -10.531 1 55.41 188 LEU B O 1
ATOM 3895 N N . ARG B 1 189 ? -13.594 -33.969 -8.953 1 60.75 189 ARG B N 1
ATOM 3896 C CA . ARG B 1 189 ? -13.203 -33 -7.957 1 60.75 189 ARG B CA 1
ATOM 3897 C C . ARG B 1 189 ? -11.688 -32.906 -7.824 1 60.75 189 ARG B C 1
ATOM 3899 O O . ARG B 1 189 ? -11.125 -31.828 -7.688 1 60.75 189 ARG B O 1
ATOM 3906 N N . SER B 1 190 ? -11.156 -34.125 -7.922 1 63 190 SER B N 1
ATOM 3907 C CA . SER B 1 190 ? -9.703 -34.156 -7.82 1 63 19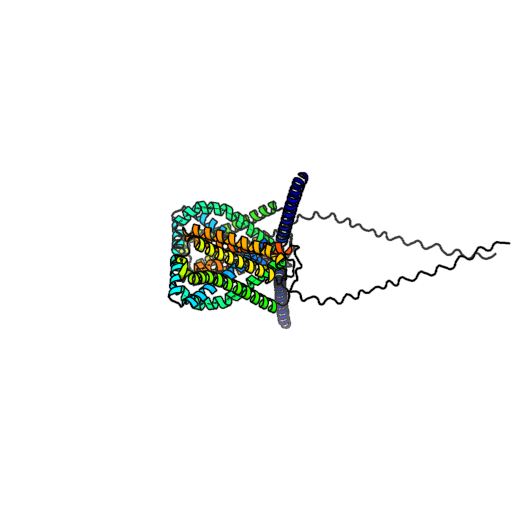0 SER B CA 1
ATOM 3908 C C . SER B 1 190 ? -9.047 -33.531 -9.039 1 63 190 SER B C 1
ATOM 3910 O O . SER B 1 190 ? -8.031 -32.844 -8.914 1 63 190 SER B O 1
ATOM 3912 N N . ALA B 1 191 ? -9.602 -33.781 -10.211 1 62.56 191 ALA B N 1
ATOM 3913 C CA . ALA B 1 191 ? -9.055 -33.219 -11.438 1 62.56 191 ALA B CA 1
ATOM 3914 C C . ALA B 1 191 ? -9.188 -31.688 -11.445 1 62.56 191 ALA B C 1
ATOM 3916 O O . ALA B 1 191 ? -8.273 -30.984 -11.867 1 62.56 191 ALA B O 1
ATOM 3917 N N . GLY B 1 192 ? -10.336 -31.281 -10.977 1 63.09 192 GLY B N 1
ATOM 3918 C CA . GLY B 1 192 ? -10.555 -29.844 -10.859 1 63.09 192 GLY B CA 1
ATOM 3919 C C . GLY B 1 192 ? -9.57 -29.172 -9.914 1 63.09 192 GLY B C 1
ATOM 3920 O O . GLY B 1 192 ? -9.047 -28.109 -10.219 1 63.09 192 GLY B O 1
ATOM 3921 N N . TYR B 1 193 ? -9.32 -29.844 -8.906 1 68.88 193 TYR B N 1
ATOM 3922 C CA . TYR B 1 193 ? -8.375 -29.328 -7.922 1 68.88 193 TYR B CA 1
ATOM 3923 C C . TYR B 1 193 ? -6.957 -29.297 -8.484 1 68.88 193 TYR B C 1
ATOM 3925 O O . TYR B 1 193 ? -6.238 -28.312 -8.336 1 68.88 193 TYR B O 1
ATOM 3933 N N . VAL B 1 194 ? -6.602 -30.359 -9.148 1 71.94 194 VAL B N 1
ATOM 3934 C CA . VAL B 1 194 ? -5.262 -30.469 -9.719 1 71.94 194 VAL B CA 1
ATOM 3935 C C . VAL B 1 194 ? -5.07 -29.422 -10.805 1 71.94 194 VAL B C 1
ATOM 3937 O O . VAL B 1 194 ? -4.012 -28.797 -10.891 1 71.94 194 VAL B O 1
ATOM 3940 N N . LEU B 1 195 ? -6.113 -29.25 -11.531 1 71.75 195 LEU B N 1
ATOM 3941 C CA . LEU B 1 195 ? -6.047 -28.234 -12.578 1 71.75 195 LEU B CA 1
ATOM 3942 C C . LEU B 1 195 ? -5.918 -26.844 -11.977 1 71.75 195 LEU B C 1
ATOM 3944 O O . LEU B 1 195 ? -5.141 -26.016 -12.469 1 71.75 195 LEU B O 1
ATOM 3948 N N . GLY B 1 196 ? -6.629 -26.688 -10.898 1 74.5 196 GLY B N 1
ATOM 3949 C CA . GLY B 1 196 ? -6.555 -25.406 -10.227 1 74.5 196 GLY B CA 1
ATOM 3950 C C . GLY B 1 196 ? -5.18 -25.094 -9.656 1 74.5 196 GLY B C 1
ATOM 3951 O O . GLY B 1 196 ? -4.648 -24 -9.859 1 74.5 196 GLY B O 1
ATOM 3952 N N . VAL B 1 197 ? -4.664 -26.078 -9.086 1 81.38 197 VAL B N 1
ATOM 3953 C CA . VAL B 1 197 ? -3.332 -25.938 -8.508 1 81.38 197 VAL B CA 1
ATOM 3954 C C . VAL B 1 197 ? -2.301 -25.75 -9.625 1 81.38 197 VAL B C 1
ATOM 3956 O O . VAL B 1 197 ? -1.382 -24.938 -9.508 1 81.38 197 VAL B O 1
ATOM 3959 N N . GLY B 1 198 ? -2.463 -26.547 -10.633 1 86.19 198 GLY B N 1
ATOM 3960 C CA . GLY B 1 198 ? -1.566 -26.438 -11.773 1 86.19 198 GLY B CA 1
ATOM 3961 C C . GLY B 1 198 ? -1.559 -25.047 -12.391 1 86.19 198 GLY B C 1
ATOM 3962 O O . GLY B 1 198 ? -0.496 -24.516 -12.711 1 86.19 198 GLY B O 1
ATOM 3963 N N . VAL B 1 199 ? -2.693 -24.516 -12.477 1 84.5 199 VAL B N 1
ATOM 3964 C CA . VAL B 1 199 ? -2.826 -23.172 -13.031 1 84.5 199 VAL B CA 1
ATOM 3965 C C . VAL B 1 199 ? -2.148 -22.172 -12.117 1 84.5 199 VAL B C 1
ATOM 3967 O O . VAL B 1 199 ? -1.441 -21.266 -12.586 1 84.5 199 VAL B O 1
ATOM 3970 N N . ASN B 1 200 ? -2.363 -22.328 -10.82 1 88.12 200 ASN B N 1
ATOM 3971 C CA . ASN B 1 200 ? -1.749 -21.422 -9.859 1 88.12 200 ASN B CA 1
ATOM 3972 C C . ASN B 1 200 ? -0.225 -21.484 -9.922 1 88.12 200 ASN B C 1
ATOM 3974 O O . ASN B 1 200 ? 0.449 -20.453 -9.82 1 88.12 200 ASN B O 1
ATOM 3978 N N . VAL B 1 201 ? 0.252 -22.672 -10.141 1 92.25 201 VAL B N 1
ATOM 3979 C CA . VAL B 1 201 ? 1.697 -22.844 -10.242 1 92.25 201 VAL B CA 1
ATOM 3980 C C . VAL B 1 201 ? 2.211 -22.172 -11.508 1 92.25 201 VAL B C 1
ATOM 3982 O O . VAL B 1 201 ? 3.223 -21.469 -11.477 1 92.25 201 VAL B O 1
ATOM 3985 N N . LEU B 1 202 ? 1.497 -22.375 -12.594 1 90.69 202 LEU B N 1
ATOM 3986 C CA . LEU B 1 202 ? 1.894 -21.781 -13.859 1 90.69 202 LEU B CA 1
ATOM 3987 C C . LEU B 1 202 ? 1.864 -20.25 -13.773 1 90.69 202 LEU B C 1
ATOM 3989 O O . LEU B 1 202 ? 2.766 -19.578 -14.281 1 90.69 202 LEU B O 1
ATOM 3993 N N . LEU B 1 203 ? 0.876 -19.734 -13.156 1 91.25 203 LEU B N 1
ATOM 3994 C CA . LEU B 1 203 ? 0.76 -18.297 -12.984 1 91.25 203 LEU B CA 1
ATOM 3995 C C . LEU B 1 203 ? 1.888 -17.75 -12.109 1 91.25 203 LEU B C 1
ATOM 3997 O O . LEU B 1 203 ? 2.436 -16.688 -12.383 1 91.25 203 LEU B O 1
ATOM 4001 N N . ALA B 1 204 ? 2.15 -18.516 -11.078 1 94.5 204 ALA B N 1
ATOM 4002 C CA . ALA B 1 204 ? 3.24 -18.125 -10.188 1 94.5 204 ALA B CA 1
ATOM 4003 C C . ALA B 1 204 ? 4.578 -18.125 -10.922 1 94.5 204 ALA B C 1
ATOM 4005 O O . ALA B 1 204 ? 5.387 -17.203 -10.758 1 94.5 204 ALA B O 1
ATOM 4006 N N . ILE B 1 205 ? 4.809 -19.156 -11.727 1 94.19 205 ILE B N 1
ATOM 4007 C CA . ILE B 1 205 ? 6.035 -19.234 -12.508 1 94.19 205 ILE B CA 1
ATOM 4008 C C . ILE B 1 205 ? 6.125 -18.047 -13.453 1 94.19 205 ILE B C 1
ATOM 4010 O O . ILE B 1 205 ? 7.168 -17.391 -13.539 1 94.19 205 ILE B O 1
ATOM 4014 N N . ALA B 1 206 ? 5.055 -17.781 -14.102 1 92.12 206 ALA B N 1
ATOM 4015 C CA . ALA B 1 206 ? 5.016 -16.656 -15.031 1 92.12 206 ALA B CA 1
ATOM 4016 C C . ALA B 1 206 ? 5.285 -15.344 -14.312 1 92.12 206 ALA B C 1
ATOM 4018 O O . ALA B 1 206 ? 6.023 -14.492 -14.82 1 92.12 206 ALA B O 1
ATOM 4019 N N . ALA B 1 207 ? 4.707 -15.148 -13.156 1 93.12 207 ALA B N 1
ATOM 4020 C CA . ALA B 1 207 ? 4.883 -13.93 -12.375 1 93.12 207 ALA B CA 1
ATOM 4021 C C . ALA B 1 207 ? 6.332 -13.773 -11.922 1 93.12 207 ALA B C 1
ATOM 4023 O O . ALA B 1 207 ? 6.879 -12.664 -11.945 1 93.12 207 ALA B O 1
ATOM 4024 N N . LEU B 1 208 ? 6.957 -14.875 -11.555 1 94.81 208 LEU B N 1
ATOM 4025 C CA . LEU B 1 208 ? 8.297 -14.836 -10.984 1 94.81 208 LEU B CA 1
ATOM 4026 C C . LEU B 1 208 ? 9.352 -14.703 -12.086 1 94.81 208 LEU B C 1
ATOM 4028 O O . LEU B 1 208 ? 10.5 -14.344 -11.812 1 94.81 208 LEU B O 1
ATOM 4032 N N . THR B 1 209 ? 8.984 -14.984 -13.344 1 92.5 209 THR B N 1
ATOM 4033 C CA . THR B 1 209 ? 9.969 -14.977 -14.422 1 92.5 209 THR B CA 1
ATOM 4034 C C . THR B 1 209 ? 9.664 -13.867 -15.422 1 92.5 209 THR B C 1
ATOM 4036 O O . THR B 1 209 ? 10.531 -13.039 -15.727 1 92.5 209 THR B O 1
ATOM 4039 N N . ALA B 1 210 ? 8.43 -13.766 -15.859 1 90.19 210 ALA B N 1
ATOM 4040 C CA . ALA B 1 210 ? 8.055 -12.852 -16.938 1 90.19 210 ALA B CA 1
ATOM 4041 C C . ALA B 1 210 ? 8.047 -11.406 -16.438 1 90.19 210 ALA B C 1
ATOM 4043 O O . ALA B 1 210 ? 8.461 -10.492 -17.172 1 90.19 210 ALA B O 1
ATOM 4044 N N . LEU B 1 211 ? 7.633 -11.195 -15.234 1 90.19 211 LEU B N 1
ATOM 4045 C CA . LEU B 1 211 ? 7.523 -9.844 -14.711 1 90.19 211 LEU B CA 1
ATOM 4046 C C . LEU B 1 211 ? 8.898 -9.203 -14.555 1 90.19 211 LEU B C 1
ATOM 4048 O O . LEU B 1 211 ? 9.156 -8.125 -15.086 1 90.19 211 LEU B O 1
ATOM 4052 N N . PRO B 1 212 ? 9.727 -9.867 -13.852 1 90.5 212 PRO B N 1
ATOM 4053 C CA . PRO B 1 212 ? 11.055 -9.266 -13.703 1 90.5 212 PRO B CA 1
ATOM 4054 C C . PRO B 1 212 ? 11.922 -9.453 -14.945 1 90.5 212 PRO B C 1
ATOM 4056 O O . PRO B 1 212 ? 13.031 -8.914 -15.016 1 90.5 212 PRO B O 1
ATOM 4059 N N . ARG B 1 213 ? 11.438 -10.195 -15.977 1 89.12 213 ARG B N 1
ATOM 4060 C CA . ARG B 1 213 ? 12.172 -10.461 -17.203 1 89.12 213 ARG B CA 1
ATOM 4061 C C . ARG B 1 213 ? 13.469 -11.227 -16.922 1 89.12 213 ARG B C 1
ATOM 4063 O O . ARG B 1 213 ? 14.539 -10.82 -17.375 1 89.12 213 ARG B O 1
ATOM 4070 N N . LEU B 1 214 ? 13.328 -12.234 -16.172 1 90.88 214 LEU B N 1
ATOM 4071 C CA . LEU B 1 214 ? 14.438 -13.125 -15.828 1 90.88 214 LEU B CA 1
ATOM 4072 C C . LEU B 1 214 ? 14.242 -14.5 -16.453 1 90.88 214 LEU B C 1
ATOM 4074 O O . LEU B 1 214 ? 13.141 -15.047 -16.438 1 90.88 214 LEU B O 1
ATOM 4078 N N . LYS B 1 215 ? 15.25 -14.977 -17.062 1 89.5 215 LYS B N 1
ATOM 4079 C CA . LYS B 1 215 ? 15.25 -16.328 -17.609 1 89.5 215 LYS B CA 1
ATOM 4080 C C . LYS B 1 215 ? 15.914 -17.312 -16.625 1 89.5 215 LYS B C 1
ATOM 4082 O O . LYS B 1 215 ? 17.062 -17.094 -16.219 1 89.5 215 LYS B O 1
ATOM 4087 N N . MET B 1 216 ? 15.164 -18.188 -16.188 1 89.75 216 MET B N 1
ATOM 4088 C CA . MET B 1 216 ? 15.664 -19.172 -15.25 1 89.75 216 MET B CA 1
ATOM 4089 C C . MET B 1 216 ? 15.188 -20.578 -15.625 1 89.75 216 MET B C 1
ATOM 4091 O O . MET B 1 216 ? 14.219 -20.719 -16.375 1 89.75 216 MET B O 1
ATOM 4095 N N . ARG B 1 217 ? 15.906 -21.562 -15.156 1 90.12 217 ARG B N 1
ATOM 4096 C CA . ARG B 1 217 ? 15.484 -22.938 -15.352 1 90.12 217 ARG B CA 1
ATOM 4097 C C . ARG B 1 217 ? 14.242 -23.266 -14.531 1 90.12 217 ARG B C 1
ATOM 4099 O O . ARG B 1 217 ? 14.047 -22.703 -13.445 1 90.12 217 ARG B O 1
ATOM 4106 N N . LEU B 1 218 ? 13.477 -24.125 -15.055 1 91.38 218 LEU B N 1
ATOM 4107 C CA . LEU B 1 218 ? 12.219 -24.484 -14.422 1 91.38 218 LEU B CA 1
ATOM 4108 C C . LEU B 1 218 ? 12.453 -25.078 -13.039 1 91.38 218 LEU B C 1
ATOM 4110 O O . LEU B 1 218 ? 11.648 -24.891 -12.125 1 91.38 218 LEU B O 1
ATOM 4114 N N . ARG B 1 219 ? 13.539 -25.766 -12.859 1 89.75 219 ARG B N 1
ATOM 4115 C CA . ARG B 1 219 ? 13.836 -26.422 -11.594 1 89.75 219 ARG B CA 1
ATOM 4116 C C . ARG B 1 219 ? 14.07 -25.391 -10.484 1 89.75 219 ARG B C 1
ATOM 4118 O O .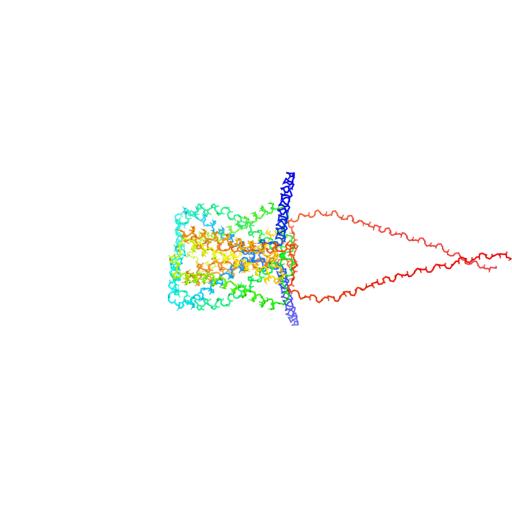 ARG B 1 219 ? 13.781 -25.656 -9.32 1 89.75 219 ARG B O 1
ATOM 4125 N N . ARG B 1 220 ? 14.57 -24.25 -10.844 1 91.44 220 ARG B N 1
ATOM 4126 C CA . ARG B 1 220 ? 14.875 -23.203 -9.867 1 91.44 220 ARG B CA 1
ATOM 4127 C C . ARG B 1 220 ? 13.609 -22.484 -9.438 1 91.44 220 ARG B C 1
ATOM 4129 O O . ARG B 1 220 ? 13.469 -22.109 -8.266 1 91.44 220 ARG B O 1
ATOM 4136 N N . VAL B 1 221 ? 12.711 -22.344 -10.422 1 93.69 221 VAL B N 1
ATOM 4137 C CA . VAL B 1 221 ? 11.547 -21.516 -10.164 1 93.69 221 VAL B CA 1
ATOM 4138 C C . VAL B 1 221 ? 10.391 -22.375 -9.648 1 93.69 221 VAL B C 1
ATOM 4140 O O . VAL B 1 221 ? 9.461 -21.859 -9.023 1 93.69 221 VAL B O 1
ATOM 4143 N N . LEU B 1 222 ? 10.422 -23.688 -9.82 1 93.5 222 LEU B N 1
ATOM 4144 C CA . LEU B 1 222 ? 9.32 -24.578 -9.461 1 93.5 222 LEU B CA 1
ATOM 4145 C C . LEU B 1 222 ? 9.094 -24.578 -7.949 1 93.5 222 LEU B C 1
ATOM 4147 O O . LEU B 1 222 ? 7.949 -24.562 -7.492 1 93.5 222 LEU B O 1
ATOM 4151 N N . GLY B 1 223 ? 10.141 -24.594 -7.137 1 93 223 GLY B N 1
ATOM 4152 C CA . GLY B 1 223 ? 10.008 -24.547 -5.688 1 93 223 GLY B CA 1
ATOM 4153 C C . GLY B 1 223 ? 9.25 -23.328 -5.195 1 93 223 GLY B C 1
ATOM 4154 O O . GLY B 1 223 ? 8.195 -23.453 -4.57 1 93 223 GLY B O 1
ATOM 4155 N N . PRO B 1 224 ? 9.836 -22.156 -5.535 1 95.38 224 PRO B N 1
ATOM 4156 C CA . PRO B 1 224 ? 9.156 -20.922 -5.148 1 95.38 224 PRO B CA 1
ATOM 4157 C C . PRO B 1 224 ? 7.73 -20.828 -5.691 1 95.38 224 PRO B C 1
ATOM 4159 O O . PRO B 1 224 ? 6.832 -20.328 -5.008 1 95.38 224 PRO B O 1
ATOM 4162 N N . ALA B 1 225 ? 7.516 -21.312 -6.883 1 95.62 225 ALA B N 1
ATOM 4163 C CA . ALA B 1 225 ? 6.184 -21.281 -7.484 1 95.62 225 ALA B CA 1
ATOM 4164 C C . ALA B 1 225 ? 5.207 -22.156 -6.711 1 95.62 225 ALA B C 1
ATOM 4166 O O . ALA B 1 225 ? 4.047 -21.797 -6.516 1 95.62 225 ALA B O 1
ATOM 4167 N N . LEU B 1 226 ? 5.652 -23.328 -6.32 1 94.19 226 LEU B N 1
ATOM 4168 C CA . LEU B 1 226 ? 4.824 -24.234 -5.52 1 94.19 226 LEU B CA 1
ATOM 4169 C C . LEU B 1 226 ? 4.484 -23.594 -4.172 1 94.19 226 LEU B C 1
ATOM 4171 O O . LEU B 1 226 ? 3.379 -23.781 -3.66 1 94.19 226 LEU B O 1
ATOM 4175 N N . PHE B 1 227 ? 5.434 -22.906 -3.623 1 94.69 227 PHE B N 1
ATOM 4176 C CA . PHE B 1 227 ? 5.215 -22.188 -2.373 1 94.69 227 PHE B CA 1
ATOM 4177 C C . PHE B 1 227 ? 4.082 -21.172 -2.521 1 94.69 227 PHE B C 1
ATOM 4179 O O . PHE B 1 227 ? 3.197 -21.094 -1.665 1 94.69 227 PHE B O 1
ATOM 4186 N N . VAL B 1 228 ? 4.094 -20.391 -3.6 1 95.06 228 VAL B N 1
ATOM 4187 C CA . VAL B 1 228 ? 3.064 -19.391 -3.855 1 95.06 228 VAL B CA 1
ATOM 4188 C C . VAL B 1 228 ? 1.716 -20.078 -4.062 1 95.06 228 VAL B C 1
ATOM 4190 O O . VAL B 1 228 ? 0.701 -19.656 -3.508 1 95.06 228 VAL B O 1
ATOM 4193 N N . ALA B 1 229 ? 1.724 -21.141 -4.855 1 92 229 ALA B N 1
ATOM 4194 C CA . ALA B 1 229 ? 0.488 -21.875 -5.145 1 92 229 ALA B CA 1
ATOM 4195 C C . ALA B 1 229 ? -0.119 -22.453 -3.867 1 92 229 ALA B C 1
ATOM 4197 O O . ALA B 1 229 ? -1.333 -22.375 -3.662 1 92 229 ALA B O 1
ATOM 4198 N N . ALA B 1 230 ? 0.698 -23.016 -3.061 1 92.31 230 ALA B N 1
ATOM 4199 C CA . ALA B 1 230 ? 0.238 -23.562 -1.785 1 92.31 230 ALA B CA 1
ATOM 4200 C C . ALA B 1 230 ? -0.308 -22.469 -0.884 1 92.31 230 ALA B C 1
ATOM 4202 O O . ALA B 1 230 ? -1.338 -22.641 -0.228 1 92.31 230 ALA B O 1
ATOM 4203 N N . GLY B 1 231 ? 0.445 -21.375 -0.815 1 93.44 231 GLY B N 1
ATOM 4204 C CA . GLY B 1 231 ? -0.026 -20.25 -0.038 1 93.44 231 GLY B CA 1
ATOM 4205 C C . GLY B 1 231 ? -1.355 -19.703 -0.523 1 93.44 231 GLY B C 1
ATOM 4206 O O . GLY B 1 231 ? -2.209 -19.328 0.283 1 93.44 231 GLY B O 1
ATOM 4207 N N . LEU B 1 232 ? -1.479 -19.656 -1.789 1 91.12 232 LEU B N 1
ATOM 4208 C CA . LEU B 1 232 ? -2.725 -19.172 -2.379 1 91.12 232 LEU B CA 1
ATOM 4209 C C . LEU B 1 232 ? -3.889 -20.094 -2.008 1 91.12 232 LEU B C 1
ATOM 4211 O O . LEU B 1 232 ? -5.004 -19.609 -1.77 1 91.12 232 LEU B O 1
ATOM 4215 N N . GLU B 1 233 ? -3.666 -21.359 -2.01 1 86.44 233 GLU B N 1
ATOM 4216 C CA . GLU B 1 233 ? -4.707 -22.312 -1.622 1 86.44 233 GLU B CA 1
ATOM 4217 C C . GLU B 1 233 ? -5.152 -22.078 -0.18 1 86.44 233 GLU B C 1
ATOM 4219 O O . GLU B 1 233 ? -6.348 -22.094 0.115 1 86.44 233 GLU B O 1
ATOM 4224 N N . VAL B 1 234 ? -4.195 -21.891 0.653 1 90.19 234 VAL B N 1
ATOM 4225 C CA . VAL B 1 234 ? -4.496 -21.609 2.053 1 90.19 234 VAL B CA 1
ATOM 4226 C C . VAL B 1 234 ? -5.285 -20.297 2.158 1 90.19 234 VAL B C 1
ATOM 4228 O O . VAL B 1 234 ? -6.27 -20.219 2.898 1 90.19 234 VAL B O 1
ATOM 4231 N N . LEU B 1 235 ? -4.855 -19.359 1.419 1 90.5 235 LEU B N 1
ATOM 4232 C CA . LEU B 1 235 ? -5.516 -18.062 1.442 1 90.5 235 LEU B CA 1
ATOM 4233 C C . LEU B 1 235 ? -6.953 -18.172 0.948 1 90.5 235 LEU B C 1
ATOM 4235 O O . LEU B 1 235 ? -7.855 -17.547 1.508 1 90.5 235 LEU B O 1
ATOM 4239 N N . LYS B 1 236 ? -7.16 -18.891 -0.06 1 84.5 236 LYS B N 1
ATOM 4240 C CA . LYS B 1 236 ? -8.508 -19.094 -0.581 1 84.5 236 LYS B CA 1
ATOM 4241 C C . LYS B 1 236 ? -9.398 -19.766 0.457 1 84.5 236 LYS B C 1
ATOM 4243 O O . LYS B 1 236 ? -10.57 -19.406 0.616 1 84.5 236 LYS B O 1
ATOM 4248 N N . THR B 1 237 ? -8.875 -20.812 1.076 1 82.75 237 THR B N 1
ATOM 4249 C CA . THR B 1 237 ? -9.625 -21.516 2.111 1 82.75 237 THR B CA 1
ATOM 4250 C C . THR B 1 237 ? -10 -20.562 3.248 1 82.75 237 THR B C 1
ATOM 4252 O O . THR B 1 237 ? -11.141 -20.578 3.715 1 82.75 237 THR B O 1
ATOM 4255 N N . LEU B 1 238 ? -9.031 -19.703 3.627 1 86.25 238 LEU B N 1
ATOM 4256 C CA . LEU B 1 238 ? -9.297 -18.719 4.672 1 86.25 238 LEU B CA 1
ATOM 4257 C C . LEU B 1 238 ? -10.344 -17.703 4.211 1 86.25 238 LEU B C 1
ATOM 4259 O O . LEU B 1 238 ? -11.195 -17.281 5.004 1 86.25 238 LEU B O 1
ATOM 4263 N N . GLY B 1 239 ? -10.242 -17.328 3 1 82.12 239 GLY B N 1
ATOM 4264 C CA . GLY B 1 239 ? -11.242 -16.438 2.438 1 82.12 239 GLY B CA 1
ATOM 4265 C C . GLY B 1 239 ? -12.641 -17.031 2.449 1 82.12 239 GLY B C 1
ATOM 4266 O O . GLY B 1 239 ? -13.609 -16.344 2.76 1 82.12 239 GLY B O 1
ATOM 4267 N N . ARG B 1 240 ? -12.734 -18.281 2.156 1 78.56 240 ARG B N 1
ATOM 4268 C CA . ARG B 1 240 ? -14.023 -18.969 2.16 1 78.56 240 ARG B CA 1
ATOM 4269 C C . ARG B 1 240 ? -14.602 -19.031 3.566 1 78.56 240 ARG B C 1
ATOM 4271 O O . ARG B 1 240 ? -15.797 -18.781 3.758 1 78.56 240 ARG B O 1
ATOM 4278 N N . VAL B 1 241 ? -13.812 -19.375 4.449 1 77.12 241 VAL B N 1
ATOM 4279 C CA . VAL B 1 241 ? -14.242 -19.453 5.84 1 77.12 241 VAL B CA 1
ATOM 4280 C C . VAL B 1 241 ? -14.703 -18.078 6.32 1 77.12 241 VAL B C 1
ATOM 4282 O O . VAL B 1 241 ? -15.727 -17.953 7.004 1 77.12 241 VAL B O 1
ATOM 4285 N N . TYR B 1 242 ? -13.953 -17.109 5.945 1 76.12 242 TYR B N 1
ATOM 4286 C CA . TYR B 1 242 ? -14.297 -15.734 6.312 1 76.12 242 TYR B CA 1
ATOM 4287 C C . TYR B 1 242 ? -15.664 -15.352 5.758 1 76.12 242 TYR B C 1
ATOM 4289 O O . TYR B 1 242 ? -16.5 -14.789 6.477 1 76.12 242 TYR B O 1
ATOM 4297 N N . VAL B 1 243 ? -15.945 -15.617 4.566 1 71.62 243 VAL B N 1
ATOM 4298 C CA . VAL B 1 243 ? -17.203 -15.273 3.914 1 71.62 243 VAL B CA 1
ATOM 4299 C C . VAL B 1 243 ? -18.359 -16.031 4.566 1 71.62 243 VAL B C 1
ATOM 4301 O O . VAL B 1 243 ? -19.438 -15.484 4.785 1 71.62 243 VAL B O 1
ATOM 4304 N N . HIS B 1 244 ? -18.172 -17.25 4.844 1 69.88 244 HIS B N 1
ATOM 4305 C CA . HIS B 1 244 ? -19.203 -18.094 5.445 1 69.88 244 HIS B CA 1
ATOM 4306 C C . HIS B 1 244 ? -19.562 -17.594 6.848 1 69.88 244 HIS B C 1
ATOM 4308 O O . HIS B 1 244 ? -20.734 -17.609 7.23 1 69.88 244 HIS B O 1
ATOM 4314 N N . ARG B 1 245 ? -18.625 -17.141 7.469 1 66.69 245 ARG B N 1
ATOM 4315 C CA . ARG B 1 245 ? -18.859 -16.688 8.836 1 66.69 245 ARG B CA 1
ATOM 4316 C C . ARG B 1 245 ? -19.516 -15.305 8.859 1 66.69 245 ARG B C 1
ATOM 4318 O O . ARG B 1 245 ? -20.281 -14.992 9.773 1 66.69 245 ARG B O 1
ATOM 4325 N N . THR B 1 246 ? -19.188 -14.523 7.961 1 63.62 246 THR B N 1
ATOM 4326 C CA . THR B 1 246 ? -19.688 -13.148 7.949 1 63.62 246 THR B CA 1
ATOM 4327 C C . THR B 1 246 ? -21.047 -13.078 7.238 1 63.62 246 THR B C 1
ATOM 4329 O O . THR B 1 246 ? -21.75 -12.07 7.34 1 63.62 246 THR B O 1
ATOM 4332 N N . GLN B 1 247 ? -21.375 -13.984 6.438 1 60.47 247 GLN B N 1
ATOM 4333 C CA . GLN B 1 247 ? -22.672 -14.016 5.758 1 60.47 247 GLN B CA 1
ATOM 4334 C C . GLN B 1 247 ? -23.812 -13.875 6.75 1 60.47 247 GLN B C 1
ATOM 4336 O O . GLN B 1 247 ? -24.891 -13.375 6.395 1 60.47 247 GLN B O 1
ATOM 4341 N N . ALA B 1 248 ? -23.516 -14.148 7.895 1 57.34 248 ALA B N 1
ATOM 4342 C CA . ALA B 1 248 ? -24.594 -14.086 8.875 1 57.34 248 ALA B CA 1
ATOM 4343 C C . ALA B 1 248 ? -24.891 -12.641 9.266 1 57.34 248 ALA B C 1
ATOM 4345 O O . ALA B 1 248 ? -26.016 -12.336 9.703 1 57.34 248 ALA B O 1
ATOM 4346 N N . ASN B 1 249 ? -23.812 -11.758 9 1 53.72 249 ASN B N 1
ATOM 4347 C CA . ASN B 1 249 ? -24.047 -10.367 9.352 1 53.72 249 ASN B CA 1
ATOM 4348 C C . ASN B 1 249 ? -23.656 -9.422 8.219 1 53.72 249 ASN B C 1
ATOM 4350 O O . ASN B 1 249 ? -22.5 -9.047 8.094 1 53.72 249 ASN B O 1
ATOM 4354 N N . PRO B 1 250 ? -24.609 -9.133 7.32 1 50.81 250 PRO B N 1
ATOM 4355 C CA . PRO B 1 250 ? -24.359 -8.328 6.125 1 50.81 250 PRO B CA 1
ATOM 4356 C C . PRO B 1 250 ? -23.688 -6.992 6.441 1 50.81 250 PRO B C 1
ATOM 4358 O O . PRO B 1 250 ? -22.891 -6.492 5.645 1 50.81 250 PRO B O 1
ATOM 4361 N N . ALA B 1 251 ? -24.047 -6.305 7.562 1 49.66 251 ALA B N 1
ATOM 4362 C CA . ALA B 1 251 ? -23.469 -5.008 7.898 1 49.66 251 ALA B CA 1
ATOM 4363 C C . ALA B 1 251 ? -21.953 -5.105 8.047 1 49.66 251 ALA B C 1
ATOM 4365 O O . ALA B 1 251 ? -21.219 -4.215 7.613 1 49.66 251 ALA B O 1
ATOM 4366 N N . TYR B 1 252 ? -21.609 -6.215 8.539 1 54.66 252 TYR B N 1
ATOM 4367 C CA . TYR B 1 252 ? -20.188 -6.441 8.781 1 54.66 252 TYR B CA 1
ATOM 4368 C C . TYR B 1 252 ? -19.422 -6.617 7.473 1 54.66 252 TYR B C 1
ATOM 4370 O O . TYR B 1 252 ? -18.266 -6.23 7.363 1 54.66 252 TYR B O 1
ATOM 4378 N N . HIS B 1 253 ? -20.125 -7 6.52 1 57.19 253 HIS B N 1
ATOM 4379 C CA . HIS B 1 253 ? -19.484 -7.336 5.254 1 57.19 253 HIS B CA 1
ATOM 4380 C C . HIS B 1 253 ? -19.031 -6.082 4.516 1 57.19 253 HIS B C 1
ATOM 4382 O O . HIS B 1 253 ? -17.953 -6.062 3.922 1 57.19 253 HIS B O 1
ATOM 4388 N N . LEU B 1 254 ? -19.938 -5.164 4.574 1 53.38 254 LEU B N 1
ATOM 4389 C CA . LEU B 1 254 ? -19.625 -3.961 3.807 1 53.38 254 LEU B CA 1
ATOM 4390 C C . LEU B 1 254 ? -18.422 -3.232 4.398 1 53.38 254 LEU B C 1
ATOM 4392 O O . LEU B 1 254 ? -17.562 -2.754 3.662 1 53.38 254 LEU B O 1
ATOM 4396 N N . VAL B 1 255 ? -18.469 -3.297 5.758 1 56.47 255 VAL B N 1
ATOM 4397 C CA . VAL B 1 255 ? -17.422 -2.518 6.418 1 56.47 255 VAL B CA 1
ATOM 4398 C C . VAL B 1 255 ? -16.094 -3.275 6.363 1 56.47 255 VAL B C 1
ATOM 4400 O O . VAL B 1 255 ? -15.047 -2.682 6.109 1 56.47 255 VAL B O 1
ATOM 4403 N N . THR B 1 256 ? -16.25 -4.5 6.355 1 66.94 256 THR B N 1
ATOM 4404 C CA . THR B 1 256 ? -15.023 -5.27 6.57 1 66.94 256 THR B CA 1
ATOM 4405 C C . THR B 1 256 ? -14.539 -5.895 5.266 1 66.94 256 THR B C 1
ATOM 4407 O O . THR B 1 256 ? -13.406 -6.379 5.188 1 66.94 256 THR B O 1
ATOM 4410 N N . GLY B 1 257 ? -15.367 -5.742 4.227 1 75.38 257 GLY B N 1
ATOM 4411 C CA . GLY B 1 257 ? -15.02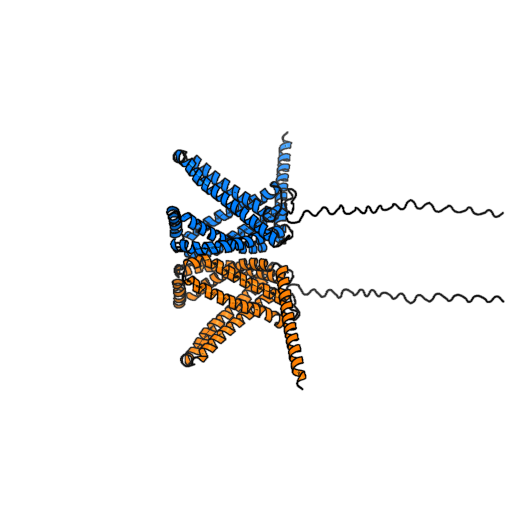3 -6.387 2.969 1 75.38 257 GLY B CA 1
ATOM 4412 C C . GLY B 1 257 ? -13.75 -5.844 2.348 1 75.38 257 GLY B C 1
ATOM 4413 O O . GLY B 1 257 ? -12.891 -6.609 1.915 1 75.38 257 GLY B O 1
ATOM 4414 N N . ALA B 1 258 ? -13.633 -4.527 2.354 1 78.44 258 ALA B N 1
ATOM 4415 C CA . ALA B 1 258 ? -12.461 -3.902 1.752 1 78.44 258 ALA B CA 1
ATOM 4416 C C . ALA B 1 258 ? -11.195 -4.234 2.541 1 78.44 258 ALA B C 1
ATOM 4418 O O . ALA B 1 258 ? -10.141 -4.48 1.957 1 78.44 258 ALA B O 1
ATOM 4419 N N . VAL B 1 259 ? -11.359 -4.281 3.84 1 83 259 VAL B N 1
ATOM 4420 C CA . VAL B 1 259 ? -10.234 -4.617 4.707 1 83 259 VAL B CA 1
ATOM 4421 C C . VAL B 1 259 ? -9.789 -6.055 4.445 1 83 259 VAL B C 1
ATOM 4423 O O . VAL B 1 259 ? -8.594 -6.328 4.316 1 83 259 VAL B O 1
ATOM 4426 N N . ALA B 1 260 ? -10.781 -6.867 4.328 1 83.94 260 ALA B N 1
ATOM 4427 C CA . ALA B 1 260 ? -10.5 -8.281 4.102 1 83.94 260 ALA B CA 1
ATOM 4428 C C . ALA B 1 260 ? -9.789 -8.492 2.764 1 83.94 260 ALA B C 1
ATOM 4430 O O . ALA B 1 260 ? -8.844 -9.281 2.668 1 83.94 260 ALA B O 1
ATOM 4431 N N . VAL B 1 261 ? -10.25 -7.805 1.764 1 86.88 261 VAL B N 1
ATOM 4432 C CA . VAL B 1 261 ? -9.641 -7.922 0.439 1 86.88 261 VAL B CA 1
ATOM 4433 C C . VAL B 1 261 ? -8.203 -7.422 0.484 1 86.88 261 VAL B C 1
ATOM 4435 O O . VAL B 1 261 ? -7.305 -8.047 -0.085 1 86.88 261 VAL B O 1
ATOM 4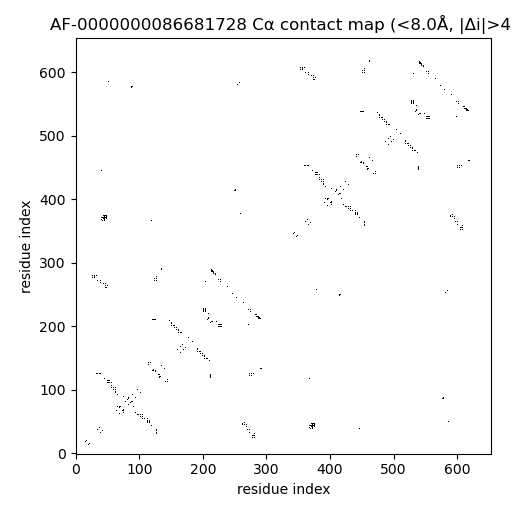438 N N . LEU B 1 262 ? -7.988 -6.324 1.169 1 89.88 262 LEU B N 1
ATOM 4439 C CA . LEU B 1 262 ? -6.641 -5.77 1.255 1 89.88 262 LEU B CA 1
ATOM 4440 C C . LEU B 1 262 ? -5.703 -6.723 1.989 1 89.88 262 LEU B C 1
ATOM 4442 O O . LEU B 1 262 ? -4.555 -6.906 1.582 1 89.88 262 LEU B O 1
ATOM 4446 N N . VAL B 1 263 ? -6.211 -7.285 3.043 1 89.31 263 VAL B N 1
ATOM 4447 C CA . VAL B 1 263 ? -5.398 -8.234 3.795 1 89.31 263 VAL B CA 1
ATOM 4448 C C . VAL B 1 263 ? -5.055 -9.438 2.914 1 89.31 263 VAL B C 1
ATOM 4450 O O . VAL B 1 263 ? -3.906 -9.891 2.889 1 89.31 263 VAL B O 1
ATOM 4453 N N . PHE B 1 264 ? -6.082 -9.906 2.217 1 91.75 264 PHE B N 1
ATOM 4454 C CA . PHE B 1 264 ? -5.895 -11.023 1.293 1 91.75 264 PHE B CA 1
ATOM 4455 C C . PHE B 1 264 ? -4.812 -10.695 0.268 1 91.75 264 PHE B C 1
ATOM 4457 O O . PHE B 1 264 ? -3.885 -11.484 0.068 1 91.75 264 PHE B O 1
ATOM 4464 N N . LEU B 1 265 ? -4.898 -9.562 -0.319 1 93.88 265 LEU B N 1
ATOM 4465 C CA . LEU B 1 265 ? -3.945 -9.133 -1.337 1 93.88 265 LEU B CA 1
ATOM 4466 C C . LEU B 1 265 ? -2.561 -8.93 -0.732 1 93.88 265 LEU B C 1
ATOM 4468 O O . LEU B 1 265 ? -1.548 -9.211 -1.378 1 93.88 265 LEU B O 1
ATOM 4472 N N . SER B 1 266 ? -2.588 -8.43 0.42 1 94.38 266 SER B N 1
ATOM 4473 C CA . SER B 1 266 ? -1.318 -8.203 1.104 1 94.38 266 SER B CA 1
ATOM 4474 C C . SER B 1 266 ? -0.566 -9.516 1.317 1 94.38 266 SER B C 1
ATOM 4476 O O . SER B 1 266 ? 0.624 -9.609 1.012 1 94.38 266 SER B O 1
ATOM 4478 N N . VAL B 1 267 ? -1.248 -10.484 1.83 1 94.88 267 VAL B N 1
ATOM 4479 C CA . VAL B 1 267 ? -0.626 -11.781 2.086 1 94.88 267 VAL B CA 1
ATOM 4480 C C . VAL B 1 267 ? -0.182 -12.414 0.769 1 94.88 267 VAL B C 1
ATOM 4482 O O . VAL B 1 267 ? 0.905 -12.992 0.685 1 94.88 267 VAL B O 1
ATOM 4485 N N . LEU B 1 268 ? -1.037 -12.289 -0.214 1 94.94 268 LEU B N 1
ATOM 4486 C CA . LEU B 1 268 ? -0.688 -12.805 -1.531 1 94.94 268 LEU B CA 1
ATOM 4487 C C . LEU B 1 268 ? 0.599 -12.172 -2.045 1 94.94 268 LEU B C 1
ATOM 4489 O O . LEU B 1 268 ? 1.49 -12.875 -2.531 1 94.94 268 LEU B O 1
ATOM 4493 N N . ASN B 1 269 ? 0.688 -10.883 -1.967 1 96.19 269 ASN B N 1
ATOM 4494 C CA . ASN B 1 269 ? 1.87 -10.18 -2.457 1 96.19 269 ASN B CA 1
ATOM 4495 C C . ASN B 1 269 ? 3.104 -10.508 -1.619 1 96.19 269 ASN B C 1
ATOM 4497 O O . ASN B 1 269 ? 4.219 -10.562 -2.143 1 96.19 269 ASN B O 1
ATOM 4501 N N . GLN B 1 270 ? 2.867 -10.672 -0.319 1 96.12 270 GLN B N 1
ATOM 4502 C CA . GLN B 1 270 ? 3.973 -11.109 0.525 1 96.12 270 GLN B CA 1
ATOM 4503 C C . GLN B 1 270 ? 4.477 -12.484 0.093 1 96.12 270 GLN B C 1
ATOM 4505 O O . GLN B 1 270 ? 5.688 -12.734 0.077 1 96.12 270 GLN B O 1
ATOM 4510 N N . LEU B 1 271 ? 3.582 -13.383 -0.203 1 96.06 271 LEU B N 1
ATOM 4511 C CA . LEU B 1 271 ? 3.938 -14.727 -0.659 1 96.06 271 LEU B CA 1
ATOM 4512 C C . LEU B 1 271 ? 4.738 -14.664 -1.955 1 96.06 271 LEU B C 1
ATOM 4514 O O . LEU B 1 271 ? 5.773 -15.312 -2.08 1 96.06 271 LEU B O 1
ATOM 4518 N N . VAL B 1 272 ? 4.285 -13.875 -2.9 1 96.38 272 VAL B N 1
ATOM 4519 C CA . VAL B 1 272 ? 4.922 -13.773 -4.211 1 96.38 272 VAL B CA 1
ATOM 4520 C C . VAL B 1 272 ? 6.32 -13.172 -4.059 1 96.38 272 VAL B C 1
ATOM 4522 O O . VAL B 1 272 ? 7.285 -13.68 -4.633 1 96.38 272 VAL B O 1
ATOM 4525 N N . LEU B 1 273 ? 6.438 -12.117 -3.262 1 97.06 273 LEU B N 1
ATOM 4526 C CA . LEU B 1 273 ? 7.73 -11.461 -3.096 1 97.06 273 LEU B CA 1
ATOM 4527 C C . LEU B 1 273 ? 8.688 -12.344 -2.295 1 97.06 273 LEU B C 1
ATOM 4529 O O . LEU B 1 273 ? 9.891 -12.344 -2.547 1 97.06 273 LEU B O 1
ATOM 4533 N N . PHE B 1 274 ? 8.141 -13.031 -1.323 1 96.81 274 PHE B N 1
ATOM 4534 C CA . PHE B 1 274 ? 8.992 -13.969 -0.6 1 96.81 274 PHE B CA 1
ATOM 4535 C C . PHE B 1 274 ? 9.469 -15.094 -1.52 1 96.81 274 PHE B C 1
ATOM 4537 O O . PHE B 1 274 ? 10.609 -15.547 -1.409 1 96.81 274 PHE B O 1
ATOM 4544 N N . ALA B 1 275 ? 8.586 -15.57 -2.354 1 96.94 275 ALA B N 1
ATOM 4545 C CA . ALA B 1 275 ? 8.969 -16.578 -3.346 1 96.94 275 ALA B CA 1
ATOM 4546 C C . ALA B 1 275 ? 10.094 -16.047 -4.242 1 96.94 275 ALA B C 1
ATOM 4548 O O . ALA B 1 275 ? 10.969 -16.812 -4.656 1 96.94 275 ALA B O 1
ATOM 4549 N N . ALA B 1 276 ? 10.016 -14.781 -4.633 1 96.44 276 ALA B N 1
ATOM 4550 C CA . ALA B 1 276 ? 11.094 -14.164 -5.398 1 96.44 276 ALA B CA 1
ATOM 4551 C C . ALA B 1 276 ? 12.422 -14.258 -4.648 1 96.44 276 ALA B C 1
ATOM 4553 O O . ALA B 1 276 ? 13.469 -14.508 -5.25 1 96.44 276 ALA B O 1
ATOM 4554 N N . ALA B 1 277 ? 12.375 -14.023 -3.305 1 96.12 277 ALA B N 1
ATOM 4555 C CA . ALA B 1 277 ? 13.578 -14.141 -2.484 1 96.12 277 ALA B CA 1
ATOM 4556 C C . ALA B 1 277 ? 14.086 -15.586 -2.467 1 96.12 277 ALA B C 1
ATOM 4558 O O . ALA B 1 277 ? 15.289 -15.82 -2.52 1 96.12 277 ALA B O 1
ATOM 4559 N N . LEU B 1 278 ? 13.172 -16.562 -2.41 1 95.06 278 LEU B N 1
ATOM 4560 C CA . LEU B 1 278 ? 13.539 -17.969 -2.463 1 95.06 278 LEU B CA 1
ATOM 4561 C C . LEU B 1 278 ? 14.211 -18.312 -3.787 1 95.06 278 LEU B C 1
ATOM 4563 O O . LEU B 1 278 ? 15.203 -19.047 -3.812 1 95.06 278 LEU B O 1
ATOM 4567 N N . ALA B 1 279 ? 13.711 -17.781 -4.852 1 94.88 279 ALA B N 1
ATOM 4568 C CA . ALA B 1 279 ? 14.289 -18.016 -6.172 1 94.88 279 ALA B CA 1
ATOM 4569 C C . ALA B 1 279 ? 15.656 -17.359 -6.293 1 94.88 279 ALA B C 1
ATOM 4571 O O . ALA B 1 279 ? 16.578 -17.938 -6.887 1 94.88 279 ALA B O 1
ATOM 4572 N N . ALA B 1 280 ? 15.75 -16.188 -5.734 1 93.94 280 ALA B N 1
ATOM 4573 C CA . ALA B 1 280 ? 17 -15.43 -5.84 1 93.94 280 ALA B CA 1
ATOM 4574 C C . ALA B 1 280 ? 18.109 -16.109 -5.051 1 93.94 280 ALA B C 1
ATOM 4576 O O . ALA B 1 280 ? 19.297 -15.984 -5.402 1 93.94 280 ALA B O 1
ATOM 4577 N N . THR B 1 281 ? 17.766 -16.75 -3.98 1 92.44 281 THR B N 1
ATOM 4578 C CA . THR B 1 281 ? 18.781 -17.328 -3.115 1 92.44 281 THR B CA 1
ATOM 4579 C C . THR B 1 281 ? 19.031 -18.797 -3.477 1 92.44 281 THR B C 1
ATOM 4581 O O . THR B 1 281 ? 19.891 -19.453 -2.887 1 92.44 281 THR B O 1
ATOM 4584 N N . SER B 1 282 ? 18.297 -19.266 -4.418 1 90.19 282 SER B N 1
ATOM 4585 C CA . SER B 1 282 ? 18.484 -20.656 -4.859 1 90.19 282 SER B CA 1
ATOM 4586 C C . SER B 1 282 ? 19.75 -20.781 -5.707 1 90.19 282 SER B C 1
ATOM 4588 O O . SER B 1 282 ? 20.109 -19.859 -6.449 1 90.19 282 SER B O 1
ATOM 4590 N N . THR B 1 283 ? 20.406 -21.812 -5.551 1 82.88 283 THR B N 1
ATOM 4591 C CA . THR B 1 283 ? 21.641 -22.047 -6.293 1 82.88 283 THR B CA 1
ATOM 4592 C C . THR B 1 283 ? 21.391 -22.984 -7.477 1 82.88 283 THR B C 1
ATOM 4594 O O . THR B 1 283 ? 22.328 -23.391 -8.164 1 82.88 283 THR B O 1
ATOM 4597 N N . ARG B 1 284 ? 20.188 -23.141 -7.727 1 83.75 284 ARG B N 1
ATOM 4598 C CA . ARG B 1 284 ? 19.844 -24.094 -8.773 1 83.75 284 ARG B CA 1
ATOM 4599 C C . ARG B 1 284 ? 19.828 -23.422 -10.141 1 83.75 284 ARG B C 1
ATOM 4601 O O . ARG B 1 284 ? 18.812 -22.828 -10.539 1 83.75 284 ARG B O 1
ATOM 4608 N N . GLY B 1 285 ? 20.938 -23.375 -10.805 1 80.44 285 GLY B N 1
ATOM 4609 C CA . GLY B 1 285 ? 20.984 -22.953 -12.195 1 80.44 285 GLY B CA 1
ATOM 4610 C C . GLY B 1 285 ? 21.281 -21.484 -12.367 1 80.44 285 GLY B C 1
ATOM 4611 O O . GLY B 1 285 ? 21.156 -20.703 -11.422 1 80.44 285 GLY B O 1
ATOM 4612 N N . PRO B 1 286 ? 21.656 -21.172 -13.547 1 82.44 286 PRO B N 1
ATOM 4613 C CA . PRO B 1 286 ? 21.984 -19.766 -13.844 1 82.44 286 PRO B CA 1
ATOM 4614 C C . PRO B 1 286 ? 20.75 -18.906 -14.102 1 82.44 286 PRO B C 1
ATOM 4616 O O . PRO B 1 286 ? 19.688 -19.438 -14.422 1 82.44 286 PRO B O 1
ATOM 4619 N N . VAL B 1 287 ? 20.828 -17.625 -13.742 1 87.06 287 VAL B N 1
ATOM 4620 C CA . VAL B 1 287 ? 19.781 -16.656 -13.992 1 87.06 287 VAL B CA 1
ATOM 4621 C C . VAL B 1 287 ? 20.297 -15.57 -14.938 1 87.06 287 VAL B C 1
ATOM 4623 O O . VAL B 1 287 ? 21.406 -15.055 -14.758 1 87.06 287 VAL B O 1
ATOM 4626 N N . THR B 1 288 ? 19.562 -15.312 -16.062 1 86.31 288 THR B N 1
ATOM 4627 C CA . THR B 1 288 ? 19.938 -14.281 -17.031 1 86.31 288 THR B CA 1
ATOM 4628 C C . THR B 1 288 ? 18.938 -13.125 -17 1 86.31 288 THR B C 1
ATOM 4630 O O . THR B 1 288 ? 17.719 -13.344 -17.016 1 86.31 288 THR B O 1
ATOM 4633 N N . ASP B 1 289 ? 19.391 -11.914 -16.859 1 88.88 289 ASP B N 1
ATOM 4634 C CA . ASP B 1 289 ? 18.562 -10.711 -16.906 1 88.88 289 ASP B CA 1
ATOM 4635 C C . ASP B 1 289 ? 18.297 -10.289 -18.359 1 88.88 289 ASP B C 1
ATOM 4637 O O . ASP B 1 289 ? 19.203 -9.859 -19.062 1 88.88 289 ASP B O 1
ATOM 4641 N N . LEU B 1 290 ? 17.141 -10.383 -18.781 1 84.56 290 LEU B N 1
ATOM 4642 C CA . LEU B 1 290 ? 16.766 -10.133 -20.172 1 84.56 290 LEU B CA 1
ATOM 4643 C C . LEU B 1 290 ? 16.609 -8.641 -20.438 1 84.56 290 LEU B C 1
ATOM 4645 O O . LEU B 1 290 ? 16.516 -8.219 -21.594 1 84.56 290 LEU B O 1
ATOM 4649 N N . ALA B 1 291 ? 16.594 -7.82 -19.328 1 78.81 291 ALA B N 1
ATOM 4650 C CA . ALA B 1 291 ? 16.391 -6.383 -19.484 1 78.81 291 ALA B CA 1
ATOM 4651 C C . ALA B 1 291 ? 17.688 -5.684 -19.875 1 78.81 291 ALA B C 1
ATOM 4653 O O . ALA B 1 291 ? 17.672 -4.551 -20.359 1 78.81 291 ALA B O 1
ATOM 4654 N N . VAL B 1 292 ? 18.859 -6.16 -19.5 1 71.88 292 VAL B N 1
ATOM 4655 C CA . VAL B 1 292 ? 20.156 -5.551 -19.828 1 71.88 292 VAL B CA 1
ATOM 4656 C C . VAL B 1 292 ? 20.703 -6.16 -21.125 1 71.88 292 VAL B C 1
ATOM 4658 O O . VAL B 1 292 ? 20.75 -7.383 -21.266 1 71.88 292 VAL B O 1
ATOM 4661 N N . PRO B 1 293 ? 20.703 -5.223 -22.078 1 60.91 293 PRO B N 1
ATOM 4662 C CA . PRO B 1 293 ? 21.25 -5.754 -23.328 1 60.91 293 PRO B CA 1
ATOM 4663 C C . PRO B 1 293 ? 22.562 -6.516 -23.125 1 60.91 293 PRO B C 1
ATOM 4665 O O . PRO B 1 293 ? 23.297 -6.227 -22.172 1 60.91 293 PRO B O 1
ATOM 4668 N N . ALA B 1 294 ? 22.594 -7.707 -23.562 1 49.53 294 ALA B N 1
ATOM 4669 C CA . ALA B 1 294 ? 23.781 -8.539 -23.547 1 49.53 294 ALA B CA 1
ATOM 4670 C C . ALA B 1 294 ? 25.047 -7.695 -23.719 1 49.53 294 ALA B C 1
ATOM 4672 O O . ALA B 1 294 ? 25.109 -6.859 -24.625 1 49.53 294 ALA B O 1
ATOM 4673 N N . ALA B 1 295 ? 25.609 -7.168 -22.562 1 46.44 295 ALA B N 1
ATOM 4674 C CA . ALA B 1 295 ? 26.906 -6.508 -22.734 1 46.44 295 ALA B CA 1
ATOM 4675 C C . ALA B 1 295 ? 27.656 -7.078 -23.938 1 46.44 295 ALA B C 1
ATOM 4677 O O . ALA B 1 295 ? 27.656 -8.289 -24.172 1 46.44 295 ALA B O 1
ATOM 4678 N N . THR B 1 296 ? 27.594 -6.312 -25 1 41.75 296 THR B N 1
ATOM 4679 C CA . THR B 1 296 ? 28.609 -6.699 -25.969 1 41.75 296 THR B CA 1
ATOM 4680 C C . THR B 1 296 ? 29.859 -7.246 -25.266 1 41.75 296 THR B C 1
ATOM 4682 O O . THR B 1 296 ? 30.359 -6.637 -24.328 1 41.75 296 THR B O 1
ATOM 4685 N N . PRO B 1 297 ? 30.016 -8.5 -25.312 1 39.06 297 PRO B N 1
ATOM 4686 C CA . PRO B 1 297 ? 31.281 -8.914 -24.688 1 39.06 297 PRO B CA 1
ATOM 4687 C C . PRO B 1 297 ? 32.375 -7.84 -24.781 1 39.06 297 PRO B C 1
ATOM 4689 O O . PRO B 1 297 ? 32.562 -7.254 -25.844 1 39.06 297 PRO B O 1
ATOM 4692 N N . ALA B 1 298 ? 32.438 -6.953 -23.797 1 41.66 298 ALA B N 1
ATOM 4693 C CA . ALA B 1 298 ? 33.625 -6.121 -23.906 1 41.66 298 ALA B CA 1
ATOM 4694 C C . ALA B 1 298 ? 34.719 -6.836 -24.688 1 41.66 298 ALA B C 1
ATOM 4696 O O . ALA B 1 298 ? 34.875 -8.055 -24.594 1 41.66 298 ALA B O 1
ATOM 4697 N N . PRO B 1 299 ? 35 -6.207 -25.797 1 38.44 299 PRO B N 1
ATOM 4698 C CA . PRO B 1 299 ? 36.156 -6.902 -26.391 1 38.44 299 PRO B CA 1
ATOM 4699 C C . PRO B 1 299 ? 37.125 -7.453 -25.359 1 38.44 299 PRO B C 1
ATOM 4701 O O . PRO B 1 299 ? 37.188 -6.938 -24.234 1 38.44 299 PRO B O 1
ATOM 4704 N N . PRO B 1 300 ? 37.281 -8.727 -25.406 1 35.25 300 PRO B N 1
ATOM 4705 C CA . PRO B 1 300 ? 38.312 -9.164 -24.438 1 35.25 300 PRO B CA 1
ATOM 4706 C C . PRO B 1 300 ? 39.312 -8.07 -24.094 1 35.25 300 PRO B C 1
ATOM 4708 O O . PRO B 1 300 ? 39.781 -7.367 -25 1 35.25 300 PRO B O 1
ATOM 4711 N N . ALA B 1 301 ? 38.906 -7.262 -23.047 1 39.28 301 ALA B N 1
ATOM 4712 C CA . ALA B 1 301 ? 40 -6.379 -22.688 1 39.28 301 ALA B CA 1
ATOM 4713 C C . ALA B 1 301 ? 41.312 -6.883 -23.266 1 39.28 301 ALA B C 1
ATOM 4715 O O . ALA B 1 301 ? 41.594 -8.086 -23.234 1 39.28 301 ALA B O 1
ATOM 4716 N N . ALA B 1 302 ? 41.75 -6.156 -24.312 1 36.28 302 ALA B N 1
ATOM 4717 C CA . ALA B 1 302 ? 43.125 -6.441 -24.734 1 36.28 302 ALA B CA 1
ATOM 4718 C C . ALA B 1 302 ? 44 -6.879 -23.562 1 36.28 302 ALA B C 1
ATOM 4720 O O . ALA B 1 302 ? 44.156 -6.141 -22.594 1 36.28 302 ALA B O 1
ATOM 4721 N N . VAL B 1 303 ? 43.781 -8.086 -23.109 1 34.94 303 VAL B N 1
ATOM 4722 C CA . VAL B 1 303 ? 44.875 -8.578 -22.266 1 34.94 303 VAL B CA 1
ATOM 4723 C C . VAL B 1 303 ? 46.188 -7.891 -22.641 1 34.94 303 VAL B C 1
ATOM 4725 O O . VAL B 1 303 ? 46.719 -8.133 -23.719 1 34.94 303 VAL B O 1
ATOM 4728 N N . HIS B 1 304 ? 46.094 -6.477 -22.562 1 36.78 304 HIS B N 1
ATOM 4729 C CA . HIS B 1 304 ? 47.469 -6.023 -22.578 1 36.78 304 HIS B CA 1
ATOM 4730 C C . HIS B 1 304 ? 48.406 -7.051 -21.953 1 36.78 304 HIS B C 1
ATOM 4732 O O . HIS B 1 304 ? 48.406 -7.23 -20.734 1 36.78 304 HIS B O 1
ATOM 4738 N N . GLN B 1 305 ? 48.5 -8.164 -22.578 1 33.53 305 GLN B N 1
ATOM 4739 C CA . GLN B 1 305 ? 49.688 -8.969 -22.375 1 33.53 305 GLN B CA 1
ATOM 4740 C C . GLN B 1 305 ? 50.906 -8.094 -22.062 1 33.53 305 GLN B C 1
ATOM 4742 O O . GLN B 1 305 ? 51.469 -7.484 -22.969 1 33.53 305 GLN B O 1
ATOM 4747 N N . ARG B 1 306 ? 50.688 -7.211 -21.016 1 36.38 306 ARG B N 1
ATOM 4748 C CA . ARG B 1 306 ? 52 -6.746 -20.594 1 36.38 306 ARG B CA 1
ATOM 4749 C C . ARG B 1 306 ? 53.031 -7.859 -20.688 1 36.38 306 ARG B C 1
ATOM 4751 O O . ARG B 1 306 ? 53.031 -8.812 -19.906 1 36.38 306 ARG B O 1
ATOM 4758 N N . VAL B 1 307 ? 53.312 -8.195 -21.906 1 34.12 307 VAL B N 1
ATOM 4759 C CA . VAL B 1 307 ? 54.562 -8.898 -22.125 1 34.12 307 VAL B CA 1
ATOM 4760 C C . VAL B 1 307 ? 55.656 -8.344 -21.188 1 34.12 307 VAL B C 1
ATOM 4762 O O . VAL B 1 307 ? 56.062 -7.191 -21.344 1 34.12 307 VAL B O 1
ATOM 4765 N N . ILE B 1 308 ? 55.344 -8.562 -19.891 1 34.38 308 ILE B N 1
ATOM 4766 C CA . ILE B 1 308 ? 56.562 -8.398 -19.062 1 34.38 308 ILE B CA 1
ATOM 4767 C C . ILE B 1 308 ? 57.781 -8.938 -19.812 1 34.38 308 ILE B C 1
ATOM 4769 O O . ILE B 1 308 ? 57.875 -10.141 -20.078 1 34.38 308 ILE B O 1
ATOM 4773 N N . HIS B 1 309 ? 58.125 -8.156 -20.797 1 33.56 309 HIS B N 1
ATOM 4774 C CA . HIS B 1 309 ? 59.438 -8.492 -21.344 1 33.56 309 HIS B CA 1
ATOM 4775 C C . HIS B 1 309 ? 60.375 -8.938 -20.234 1 33.56 309 HIS B C 1
ATOM 4777 O O . HIS B 1 309 ? 60.656 -8.18 -19.297 1 33.56 309 HIS B O 1
ATOM 4783 N N . ARG B 1 310 ? 60.188 -10.273 -19.812 1 33.09 310 ARG B N 1
ATOM 4784 C CA . ARG B 1 310 ? 61.281 -10.844 -19.047 1 33.09 310 ARG B CA 1
ATOM 4785 C C . ARG B 1 310 ? 62.625 -10.281 -19.5 1 33.09 310 ARG B C 1
ATOM 4787 O O . ARG B 1 310 ? 63 -10.453 -20.656 1 33.09 310 ARG B O 1
ATOM 4794 N N . ARG B 1 311 ? 62.844 -8.969 -19.016 1 35.28 311 ARG B N 1
ATOM 4795 C CA . ARG B 1 311 ? 64.188 -8.477 -19.188 1 35.28 311 ARG B CA 1
ATOM 4796 C C . ARG B 1 311 ? 65.188 -9.617 -19.125 1 35.28 311 ARG B C 1
ATOM 4798 O O . ARG B 1 311 ? 65.125 -10.477 -18.25 1 35.28 311 ARG B O 1
ATOM 4805 N N . GLY B 1 312 ? 65.625 -10.062 -20.328 1 31.62 312 GLY B N 1
ATOM 4806 C CA . GLY B 1 312 ? 66.625 -11.102 -20.531 1 31.62 312 GLY B CA 1
ATOM 4807 C C . GLY B 1 312 ? 67.688 -11.125 -19.469 1 31.62 312 GLY B C 1
ATOM 4808 O O . GLY B 1 312 ? 67.875 -10.141 -18.75 1 31.62 312 GLY B O 1
ATOM 4809 N N . PRO B 1 313 ? 68 -12.438 -18.953 1 35.38 313 PRO B N 1
ATOM 4810 C CA . PRO B 1 313 ? 69.062 -12.578 -17.938 1 35.38 313 PRO B CA 1
ATOM 4811 C C . PRO B 1 313 ? 70.188 -11.602 -18.141 1 35.38 313 PRO B C 1
ATOM 4813 O O . PRO B 1 313 ? 70.562 -11.297 -19.281 1 35.38 313 PRO B O 1
ATOM 4816 N N . VAL B 1 314 ? 70.125 -10.484 -17.406 1 37.97 314 VAL B N 1
ATOM 4817 C CA . VAL B 1 314 ? 71.312 -9.602 -17.359 1 37.97 314 VAL B CA 1
ATOM 4818 C C . VAL B 1 314 ? 72.562 -10.422 -17.531 1 37.97 314 VAL B C 1
ATOM 4820 O O . VAL B 1 314 ? 72.75 -11.5 -16.953 1 37.97 314 VAL B O 1
ATOM 4823 N N . ALA B 1 315 ? 73.25 -10.281 -18.656 1 34.66 315 ALA B N 1
ATOM 4824 C CA . ALA B 1 315 ? 74.5 -10.914 -18.984 1 34.66 315 ALA B CA 1
ATOM 4825 C C . ALA B 1 315 ? 75.438 -10.914 -17.766 1 34.66 315 ALA B C 1
ATOM 4827 O O . ALA B 1 315 ? 75.5 -9.93 -17.047 1 34.66 315 ALA B O 1
ATOM 4828 N N . PRO B 1 316 ? 75.625 -12.172 -17.234 1 31.75 316 PRO B N 1
ATOM 4829 C CA . PRO B 1 316 ? 76.562 -12.297 -16.109 1 31.75 316 PRO B CA 1
ATOM 4830 C C . PRO B 1 316 ? 77.812 -11.391 -16.25 1 31.75 316 PRO B C 1
ATOM 4832 O O . PRO B 1 316 ? 78.312 -11.203 -17.359 1 31.75 316 PRO B O 1
ATOM 4835 N N . ARG B 1 317 ? 77.75 -10.32 -15.516 1 35.94 317 ARG B N 1
ATOM 4836 C CA . ARG B 1 317 ? 78.938 -9.469 -15.406 1 35.94 317 ARG B CA 1
ATOM 4837 C C . ARG B 1 317 ? 80.188 -10.281 -15.539 1 35.94 317 ARG B C 1
ATOM 4839 O O . ARG B 1 317 ? 80.312 -11.414 -15.047 1 35.94 317 ARG B O 1
ATOM 4846 N N . ARG B 1 318 ? 81 -10.023 -16.562 1 32.25 318 ARG B N 1
ATOM 4847 C CA . ARG B 1 318 ? 82.312 -10.523 -16.891 1 32.25 318 ARG B CA 1
ATOM 4848 C C . ARG B 1 318 ? 83.125 -10.742 -15.617 1 32.25 318 ARG B C 1
ATOM 4850 O O . ARG B 1 318 ? 83.062 -9.953 -14.672 1 32.25 318 ARG B O 1
ATOM 4857 N N . GLY B 1 319 ? 83.375 -12.078 -15.367 1 28.69 319 GLY B N 1
ATOM 4858 C CA . GLY B 1 319 ? 84.25 -12.711 -14.383 1 28.69 319 GLY B CA 1
ATOM 4859 C C . GLY B 1 319 ? 85.5 -11.883 -14.055 1 28.69 319 GLY B C 1
ATOM 4860 O O . GLY B 1 319 ? 85.938 -11.078 -14.875 1 28.69 319 GLY B O 1
ATOM 4861 N N . ALA B 1 320 ? 85.5 -11.523 -12.82 1 34.88 320 ALA B N 1
ATOM 4862 C CA . ALA B 1 320 ? 86.625 -10.969 -12.094 1 34.88 320 ALA B CA 1
ATOM 4863 C C . ALA B 1 320 ? 87.938 -11.609 -12.562 1 34.88 320 ALA B C 1
ATOM 4865 O O . ALA B 1 320 ? 88 -12.828 -12.703 1 34.88 320 ALA B O 1
ATOM 4866 N N . ARG B 1 321 ? 88.688 -10.867 -13.367 1 35.56 321 ARG B N 1
ATOM 4867 C CA . ARG B 1 321 ? 90.062 -11.188 -13.797 1 35.56 321 ARG B CA 1
ATOM 4868 C C . ARG B 1 321 ? 90.875 -11.758 -12.648 1 35.56 321 ARG B C 1
ATOM 4870 O O . ARG B 1 321 ? 90.75 -11.297 -11.508 1 35.56 321 ARG B O 1
ATOM 4877 N N . PRO B 1 322 ? 91.312 -13.023 -12.797 1 35.62 322 PRO B N 1
ATOM 4878 C CA . PRO B 1 322 ? 92.125 -13.766 -11.844 1 35.62 322 PRO B CA 1
ATOM 4879 C C . PRO B 1 322 ? 93.312 -12.969 -11.344 1 35.62 322 PRO B C 1
ATOM 4881 O O . PRO B 1 322 ? 93.812 -12.094 -12.055 1 35.62 322 PRO B O 1
ATOM 4884 N N . PRO B 1 323 ? 93.312 -12.758 -10.031 1 38 323 PRO B N 1
ATOM 4885 C CA . PRO B 1 323 ? 94.438 -12.062 -9.375 1 38 323 PRO B CA 1
ATOM 4886 C C . PRO B 1 323 ? 95.812 -12.555 -9.852 1 38 323 PRO B C 1
ATOM 4888 O O . PRO B 1 323 ? 96 -13.742 -10.133 1 38 323 PRO B O 1
ATOM 4891 N N . ARG B 1 324 ? 96.5 -11.852 -10.648 1 34.34 324 ARG B N 1
ATOM 4892 C CA . ARG B 1 324 ? 97.812 -12.117 -11.117 1 34.34 324 ARG B CA 1
ATOM 4893 C C . ARG B 1 324 ? 98.75 -12.586 -9.969 1 34.34 324 ARG B C 1
ATOM 4895 O O . ARG B 1 324 ? 98.688 -11.992 -8.883 1 34.34 324 ARG B O 1
ATOM 4902 N N . ARG B 1 325 ? 99.062 -13.906 -9.93 1 27.44 325 ARG B N 1
ATOM 4903 C CA . ARG B 1 325 ? 100.062 -14.492 -9.086 1 27.44 325 ARG B CA 1
ATOM 4904 C C . ARG B 1 325 ? 101.375 -13.719 -9.203 1 27.44 325 ARG B C 1
ATOM 4906 O O . ARG B 1 325 ? 101.875 -13.445 -10.312 1 27.44 325 ARG B O 1
ATOM 4913 N N . ARG B 1 326 ? 101.625 -12.867 -8.414 1 27.33 326 ARG B N 1
ATOM 4914 C CA . ARG B 1 326 ? 102.938 -12.32 -8.32 1 27.33 326 ARG B CA 1
ATOM 4915 C C . ARG B 1 326 ? 104 -13.43 -8.32 1 27.33 326 ARG B C 1
ATOM 4917 O O . ARG B 1 326 ? 103.938 -14.305 -7.457 1 27.33 326 ARG B O 1
ATOM 4924 N N . ARG B 1 327 ? 104.438 -13.828 -9.531 1 22.44 327 ARG B N 1
ATOM 4925 C CA . ARG B 1 327 ? 105.875 -14.109 -9.508 1 22.44 327 ARG B CA 1
ATOM 4926 C C . ARG B 1 327 ? 106.688 -12.875 -9.109 1 22.44 327 ARG B C 1
ATOM 4928 O O . ARG B 1 327 ? 106.375 -11.758 -9.523 1 22.44 327 ARG B O 1
#

Foldseek 3Di:
DVVVVVVVVVVVVVVVVVVVVVVVVLLVQLVVLCVVLVVLVLLLVLLVLVLQLVVLVVLQVLLVLLVVVVPVVSLVVVQVVCCVQPVVCDSVVSNVCNVVSVVCSVVSNLVSQLVSLLSLLLSLCSSLVHHSDFDDPVVLSVLSSVLSVVLVVLVVVLVCCLVCLVVVVCVVCVPCVVPPDPVVVVVSVVVSVVSLLVSQLVSLLSSLPSSNVKDWDCVLLSVLSNQLSVQLVVLVVVVVVVCVVCSVPSVCCVVCVSVSSSVSSSSSSSSSSSSSSSSSSDPPGDMDRPRDPPPPPPPPPPVVCPVVVPPPPPPPDDDDDDDDDDD/DVVVVVVVVVVVVVVVVVVVVVVVVLLVQLVVLCVVLVVLVLLLVLLVLVLQLVVLVVLQVLLVLLVVVVPVVSLVVVQVVCCVQPVVCDSVVSNVCNVVSVVCSVVSNLVSQLVSLLSLLLSLCSSLVHHSDFDDPVVLSVLSSVLSVVLVVLVVVLVCCLVCLVVVVCVVCVPCVVVPDPVVVVVSVVVSVVSLLVSQLVSLLSSLPSSNVKDWDCVLLSVLSNQLSVQLVVLVVVVVVVCVVCSVPSVCCVVCVSVSSSVSSSSSSSSSSSSSSSSSSDPPGDMDRPRDPPPPPPPVPPVVCPVPVPPPDPPPDPDDDPDPPDD

InterPro domains:
  IPR017039 Virulence factor BrkB [PF03631] (37-281)
  IPR017039 Virulence factor BrkB [PTHR30213] (24-282)

Solvent-accessible surface area (backbone atoms only — not comparable to full-atom values): 34095 Å² total; per-residue (Å²): 130,73,73,61,55,59,55,49,49,50,51,49,50,48,45,47,47,46,47,48,46,46,50,50,47,47,51,48,49,15,49,51,44,28,56,74,53,40,39,70,52,46,17,28,18,32,25,42,32,40,50,49,24,50,50,24,48,49,44,40,50,48,26,49,44,50,62,60,23,75,35,72,65,53,41,48,51,48,38,49,49,29,50,69,73,39,60,72,54,44,62,65,59,48,54,62,36,26,62,57,41,37,55,46,22,63,53,45,25,57,51,29,42,42,50,24,45,50,42,44,21,28,44,44,20,43,55,62,69,42,78,53,76,60,74,53,72,68,61,45,49,52,50,44,46,49,48,51,50,50,52,49,49,52,49,49,50,44,48,46,47,55,50,40,47,47,44,49,43,40,62,67,30,53,79,51,50,81,72,47,59,80,66,53,60,52,50,48,54,48,48,52,48,50,51,50,48,50,42,39,26,52,50,36,39,42,52,68,22,60,55,56,35,38,49,62,47,65,80,35,41,46,59,27,12,46,52,33,29,53,50,48,52,52,47,48,54,52,50,51,52,50,50,65,64,38,63,81,39,63,56,54,40,69,68,41,42,56,57,49,50,49,50,50,41,29,52,52,36,42,40,49,49,46,23,44,18,42,41,61,61,45,81,56,64,70,75,44,64,69,67,54,72,75,68,63,72,62,64,71,68,71,70,70,66,69,66,67,66,70,74,61,80,74,69,76,73,80,74,80,75,74,80,79,72,83,122,131,73,73,61,56,60,55,51,49,52,50,49,49,48,46,47,48,45,48,48,46,46,51,49,48,46,50,49,49,15,50,51,44,30,56,74,52,40,39,68,51,46,17,28,19,30,25,42,31,39,51,48,24,50,50,24,50,50,42,39,49,49,24,48,44,48,62,60,22,73,35,72,64,54,40,47,50,48,38,49,49,28,50,69,73,38,60,73,55,45,63,64,58,48,55,63,36,24,62,58,40,36,55,47,22,64,53,45,24,58,51,28,40,42,50,24,47,50,42,45,21,26,44,43,20,42,54,63,70,41,79,54,75,58,74,53,71,70,60,44,50,53,50,44,47,48,49,51,49,50,53,49,48,53,49,50,51,43,48,46,47,54,49,40,46,48,45,49,43,41,62,67,30,51,77,51,50,81,72,47,59,81,67,51,59,54,50,47,54,47,49,51,49,50,51,49,48,50,43,39,27,51,52,36,40,45,53,69,21,60,55,55,35,40,49,62,47,65,79,35,42,46,57,28,12,47,52,32,30,52,49,48,51,52,48,51,54,51,49,49,52,49,50,64,64,39,64,80,40,65,55,53,41,69,70,42,43,54,55,51,51,49,51,52,41,30,51,50,36,41,39,49,50,48,24,44,18,42,40,62,61,46,82,54,64,69,76,47,62,69,65,53,72,74,69,64,71,64,64,70,68,71,69,70,65,68,66,67,67,71,73,64,80,72,73,76,73,78,75,78,75,75,79,77,74,80,124

Organism: NCBI:txid175570

Nearest PDB structures (foldseek):
  8ipq-assembly2_D  TM=1.567E-01  e=3.116E+00  Mycolicibacterium smegmatis
  8ipq-assembly2_D  TM=1.565E-01  e=3.267E+00  Mycolicibacterium smegmatis
  7rmx-assembly1_A-2  TM=1.564E-01  e=7.997E+00  synthetic construct

Secondary structure (DSSP, 8-state):
--HHHHHHHHHHHHHHHHHHHHHHHHHHHHHHHHHHTTHHHHHHHHHHHHHHHHHHHHHHHHHHHHHH--SHHHHHHHHHHHHHH-TTS-HHHHHHHHHHHHHHHHHHHHHHHHHHHHHHHHHHHHHTT--SS-S-HHHHHHHHHHHHHHHHHHHHHHHHHHHHHHHHHHHHHHTTTTTS-HHHHHHHHHHHHHHHHHHHHHHHHHHHHTTTTEEE-HHHHHHHHHHHHHHHHHHHHHHHHHHHHHTT-HHHHHHHHHHHHHHHHHHHHHHHHHHHHHHHH--SS-EEETTS-----------------------------------/--HHHHHHHHHHHHHHHHHHHHHHHHHHHHHHHHHHTTHHHHHHHHHHHHHHHHHHHHHHHHHHHHHH--SHHHHHHHHHHHHHH-TTS-HHHHHHHHHHHHHHHHHHHHHHHHHHHHHHHHHHHHHTT--SS-S-HHHHHHHHHHHHHHHHHHHHHHHHHHHHHHHHHHHHHHHHTTTS-HHHHHHHHHHHHHHHHHHHHHHHHHHHHTTTTEEE-HHHHHHHHHHHHHHHHHHHHHHHHHHHHHTT-HHHHHHHHHHHHHHHHHHHHHHHHHHHHHHHH--SS-EEETTS-----------------------------------